Protein 1FM2 (pdb70)

Nearest PDB structures (foldseek):
  2ae4-assembly1_A  TM=1.006E+00  e=2.245E-23  Pseudomonas sp. GK16
  1jw0-assembly1_A  TM=1.006E+00  e=2.480E-23  Brevundimonas diminuta
  3jtr-assembly1_A  TM=1.006E+00  e=8.210E-23  Pseudomonas sp. GK16
  1keh-assembly1_A  TM=1.005E+00  e=4.403E-20  Brevundimonas diminuta
  4e55-assembly1_A  TM=1.007E+00  e=6.508E-19  Pseudomonas sp. 130

Radius of gyration: 25.86 Å; Cα contacts (8 Å, |Δi|>4): 1495; chains: 2; bounding box: 69×60×64 Å

Structure (mmCIF, N/CA/C/O backbone):
data_1FM2
#
_entry.id   1FM2
#
_cell.length_a   73.6
_cell.length_b   73.6
_cell.length_c   380.9
_cell.angle_alpha   90
_cell.angle_beta   90
_cell.angle_gamma   90
#
_symmetry.space_group_name_H-M   'P 41 21 2'
#
loop_
_entity.id
_entity.type
_entity.pdbx_description
1 polymer 'GLUTARYL 7-AMINOCEPHALOSPORANIC ACID ACYLASE'
2 polymer 'GLUTARYL 7-AMINOCEPHALOSPORANIC ACID ACYLASE'
3 water water
#
loop_
_atom_site.group_PDB
_atom_site.id
_atom_site.type_symbol
_atom_site.label_atom_id
_atom_site.label_alt_id
_atom_site.label_comp_id
_atom_site.label_asym_id
_atom_site.label_entity_id
_atom_site.label_seq_id
_atom_site.pdbx_PDB_ins_code
_atom_site.Cartn_x
_atom_site.Cartn_y
_atom_site.Cartn_z
_atom_site.occupancy
_atom_site.B_iso_or_equiv
_atom_site.auth_seq_id
_atom_site.auth_comp_id
_atom_site.auth_asym_id
_atom_site.auth_atom_id
_atom_site.pdbx_PDB_model_num
ATOM 1 N N . GLN A 1 7 ? 34.030 16.663 10.148 1.00 55.64 7 GLN A N 1
ATOM 2 C CA . GLN A 1 7 ? 33.988 18.123 10.449 1.00 56.18 7 GLN A CA 1
ATOM 3 C C . GLN A 1 7 ? 34.244 18.388 11.929 1.00 54.50 7 GLN A C 1
ATOM 4 O O . GLN A 1 7 ? 35.369 18.693 12.326 1.00 54.32 7 GLN A O 1
ATOM 10 N N . ALA A 1 8 ? 33.194 18.287 12.740 1.00 52.40 8 ALA A N 1
ATOM 11 C CA . ALA A 1 8 ? 33.320 18.497 14.177 1.00 49.75 8 ALA A CA 1
ATOM 12 C C . ALA A 1 8 ? 33.729 17.169 14.807 1.00 48.29 8 ALA A C 1
ATOM 13 O O . ALA A 1 8 ? 33.344 16.103 14.325 1.00 46.63 8 ALA A O 1
ATOM 15 N N . PRO A 1 9 ? 34.521 17.213 15.891 1.00 46.95 9 PRO A N 1
ATOM 16 C CA . PRO A 1 9 ? 34.955 15.977 16.552 1.00 45.95 9 PRO A CA 1
ATOM 17 C C . PRO A 1 9 ? 33.745 15.154 16.980 1.00 44.92 9 PRO A C 1
ATOM 18 O O . PRO A 1 9 ? 32.612 15.638 16.941 1.00 43.16 9 PRO A O 1
ATOM 22 N N . ILE A 1 10 ? 33.976 13.908 17.379 1.00 43.52 10 ILE A N 1
ATOM 23 C CA . ILE A 1 10 ? 32.876 13.071 17.832 1.00 43.35 10 ILE A CA 1
ATOM 24 C C . ILE A 1 10 ? 32.383 13.670 19.146 1.00 43.20 10 ILE A C 1
ATOM 25 O O . ILE A 1 10 ? 33.155 14.299 19.870 1.00 42.54 10 ILE A O 1
ATOM 30 N N . ALA A 1 11 ? 31.100 13.493 19.446 1.00 43.42 11 ALA A N 1
ATOM 31 C CA . ALA A 1 11 ? 30.537 14.030 20.680 1.00 43.01 11 ALA A CA 1
ATOM 32 C C . ALA A 1 11 ? 31.320 13.513 21.884 1.00 42.65 11 ALA A C 1
ATOM 33 O O . ALA A 1 11 ? 31.622 12.322 21.978 1.00 42.38 11 ALA A O 1
ATOM 35 N N . ALA A 1 12 ? 31.652 14.417 22.799 1.00 41.60 12 ALA A N 1
ATOM 36 C CA . ALA A 1 12 ? 32.399 14.051 23.996 1.00 41.06 12 ALA A CA 1
ATOM 37 C C . ALA A 1 12 ? 31.521 13.266 24.965 1.00 40.40 12 ALA A C 1
ATOM 38 O O . ALA A 1 12 ? 30.291 13.353 24.922 1.00 39.83 12 ALA A O 1
ATOM 40 N N . TYR A 1 13 ? 32.157 12.490 25.834 1.00 38.33 13 TYR A N 1
ATOM 41 C CA . TYR A 1 13 ? 31.420 11.709 26.814 1.00 38.37 13 TYR A CA 1
ATOM 42 C C . TYR A 1 13 ? 31.213 12.552 28.064 1.00 37.83 13 TYR A C 1
ATOM 43 O O . TYR A 1 13 ? 32.117 13.267 28.500 1.00 37.74 13 TYR A O 1
ATOM 52 N N . LYS A 1 14 ? 30.020 12.470 28.637 1.00 36.48 14 LYS A N 1
ATOM 53 C CA . LYS A 1 14 ? 29.709 13.229 29.842 1.00 37.57 14 LYS A CA 1
ATOM 54 C C . LYS A 1 14 ? 29.567 12.266 31.012 1.00 36.66 14 LYS A C 1
ATOM 55 O O . LYS A 1 14 ? 28.493 11.717 31.242 1.00 37.31 14 LYS A O 1
ATOM 61 N N . PRO A 1 15 ? 30.656 12.039 31.761 1.00 34.96 15 PRO A N 1
ATOM 62 C CA . PRO A 1 15 ? 30.599 11.125 32.906 1.00 36.27 15 PRO A CA 1
ATOM 63 C C . PRO A 1 15 ? 29.597 11.559 33.975 1.00 36.75 15 PRO A C 1
ATOM 64 O O . PRO A 1 15 ? 29.601 12.710 34.416 1.00 34.08 15 PRO A O 1
ATOM 68 N N . ARG A 1 16 ? 28.738 10.630 34.380 1.00 35.27 16 ARG A N 1
ATOM 69 C CA . ARG A 1 16 ? 27.734 10.916 35.395 1.00 37.78 16 ARG A CA 1
ATOM 70 C C . ARG A 1 16 ? 28.111 10.358 36.765 1.00 36.97 16 ARG A C 1
ATOM 71 O O . ARG A 1 16 ? 27.347 10.470 37.722 1.00 36.34 16 ARG A O 1
ATOM 79 N N . SER A 1 17 ? 29.293 9.758 36.859 1.00 34.87 17 SER A N 1
ATOM 80 C CA . SER A 1 17 ? 29.762 9.216 38.128 1.00 34.20 17 SER A CA 1
ATOM 81 C C . SER A 1 17 ? 31.271 9.034 38.080 1.00 31.84 17 SER A C 1
ATOM 82 O O . SER A 1 17 ? 31.853 8.908 37.006 1.00 32.54 17 SER A O 1
ATOM 85 N N . ASN A 1 18 ? 31.900 9.028 39.248 1.00 30.23 18 ASN A N 1
ATOM 86 C CA . ASN A 1 18 ? 33.341 8.858 39.330 1.00 29.32 18 ASN A CA 1
ATOM 87 C C . ASN A 1 18 ? 33.676 7.377 39.391 1.00 29.03 18 ASN A C 1
ATOM 88 O O . ASN A 1 18 ? 33.226 6.663 40.289 1.00 25.45 18 ASN A O 1
ATOM 93 N N . GLU A 1 19 ? 34.474 6.922 38.433 1.00 26.25 19 GLU A N 1
ATOM 94 C CA . GLU A 1 19 ? 34.842 5.518 38.372 1.00 26.70 19 GLU A CA 1
ATOM 95 C C . GLU A 1 19 ? 36.049 5.295 37.472 1.00 24.50 19 GLU A C 1
ATOM 96 O O . GLU A 1 19 ? 36.258 6.029 36.502 1.00 22.04 19 GLU A O 1
ATOM 102 N N . ILE A 1 20 ? 36.848 4.288 37.806 1.00 22.38 20 ILE A N 1
ATOM 103 C CA . ILE A 1 20 ? 37.996 3.934 36.984 1.00 21.64 20 ILE A CA 1
ATOM 104 C C . ILE A 1 20 ? 37.656 2.599 36.337 1.00 23.16 20 ILE A C 1
ATOM 105 O O . ILE A 1 20 ? 37.258 1.656 37.024 1.00 23.33 20 ILE A O 1
ATOM 110 N N . LEU A 1 21 ? 37.781 2.527 35.018 1.00 22.11 21 LEU A N 1
ATOM 111 C CA . LEU A 1 21 ? 37.522 1.280 34.309 1.00 23.97 21 LEU A CA 1
ATOM 112 C C . LEU A 1 21 ? 38.887 0.798 33.819 1.00 23.98 21 LEU A C 1
ATOM 113 O O . LEU A 1 21 ? 39.492 1.420 32.945 1.00 24.06 21 LEU A O 1
ATOM 118 N N . TRP A 1 22 ? 39.377 -0.289 34.409 1.00 20.91 22 TRP A N 1
ATOM 119 C CA . TRP A 1 22 ? 40.678 -0.846 34.050 1.00 21.73 22 TRP A CA 1
ATOM 120 C C . TRP A 1 22 ? 40.564 -1.896 32.954 1.00 22.57 22 TRP A C 1
ATOM 121 O O . TRP A 1 22 ? 39.705 -2.777 33.023 1.00 21.32 22 TRP A O 1
ATOM 132 N N . ASP A 1 23 ? 41.442 -1.823 31.958 1.00 23.44 23 ASP A N 1
ATOM 133 C CA . ASP A 1 23 ? 41.410 -2.800 30.878 1.00 24.22 23 ASP A CA 1
ATOM 134 C C . ASP A 1 23 ? 42.307 -3.988 31.224 1.00 25.42 23 ASP A C 1
ATOM 135 O O . ASP A 1 23 ? 42.934 -4.013 32.286 1.00 23.29 23 ASP A O 1
ATOM 140 N N . GLY A 1 24 ? 42.373 -4.958 30.316 1.00 26.43 24 GLY A N 1
ATOM 141 C CA . GLY A 1 24 ? 43.170 -6.153 30.538 1.00 26.81 24 GLY A CA 1
ATOM 142 C C . GLY A 1 24 ? 44.669 -5.973 30.683 1.00 27.07 24 GLY A C 1
ATOM 143 O O . GLY A 1 24 ? 45.370 -6.913 31.062 1.00 26.17 24 GLY A O 1
ATOM 144 N N . TYR A 1 25 ? 45.177 -4.785 30.381 1.00 24.47 25 TYR A N 1
ATOM 145 C CA . TYR A 1 25 ? 46.607 -4.549 30.511 1.00 23.47 25 TYR A CA 1
ATOM 146 C C . TYR A 1 25 ? 46.952 -3.649 31.694 1.00 22.66 25 TYR A C 1
ATOM 147 O O . TYR A 1 25 ? 48.102 -3.235 31.859 1.00 22.22 25 TYR A O 1
ATOM 156 N N . GLY A 1 26 ? 45.957 -3.357 32.524 1.00 21.73 26 GLY A N 1
ATOM 157 C CA . GLY A 1 26 ? 46.207 -2.516 33.681 1.00 20.76 26 GLY A CA 1
ATOM 158 C C . GLY A 1 26 ? 46.177 -1.033 33.374 1.00 19.30 26 GLY A C 1
ATOM 159 O O . GLY A 1 26 ? 46.718 -0.224 34.129 1.00 19.12 26 GLY A O 1
ATOM 160 N N . VAL A 1 27 ? 45.549 -0.671 32.261 1.00 20.12 27 VAL A N 1
ATOM 161 C CA . VAL A 1 27 ? 45.434 0.731 31.875 1.00 17.84 27 VAL A CA 1
ATOM 162 C C . VAL A 1 27 ? 44.156 1.292 32.494 1.00 18.55 27 VAL A C 1
ATOM 163 O O . VAL A 1 27 ? 43.059 0.784 32.250 1.00 16.10 27 VAL A O 1
ATOM 167 N N . PRO A 1 28 ? 44.285 2.342 33.316 1.00 16.48 28 PRO A N 1
ATOM 168 C CA . PRO A 1 28 ? 43.112 2.942 33.950 1.00 19.79 28 PRO A CA 1
ATOM 169 C C . PRO A 1 28 ? 42.431 3.994 33.079 1.00 20.54 28 PRO A C 1
ATOM 170 O O . PRO A 1 28 ? 43.082 4.873 32.510 1.00 20.68 28 PRO A O 1
ATOM 174 N N . HIS A 1 29 ? 41.117 3.878 32.967 1.00 20.53 29 HIS A N 1
ATOM 175 C CA . HIS A 1 29 ? 40.317 4.831 32.226 1.00 21.99 29 HIS A CA 1
ATOM 176 C C . HIS A 1 29 ? 39.538 5.526 33.338 1.00 23.10 29 HIS A C 1
ATOM 177 O O . HIS A 1 29 ? 38.526 5.030 33.827 1.00 22.37 29 HIS A O 1
ATOM 184 N N . ILE A 1 30 ? 40.062 6.673 33.747 1.00 21.77 30 ILE A N 1
ATOM 185 C CA . ILE A 1 30 ? 39.505 7.461 34.831 1.00 21.98 30 ILE A CA 1
ATOM 186 C C . ILE A 1 30 ? 38.429 8.442 34.381 1.00 23.01 30 ILE A C 1
ATOM 187 O O . ILE A 1 30 ? 38.689 9.345 33.582 1.00 21.54 30 ILE A O 1
ATOM 192 N N . TYR A 1 31 ? 37.218 8.253 34.895 1.00 21.51 31 TYR A N 1
ATOM 193 C CA . TYR A 1 31 ? 36.099 9.133 34.573 1.00 21.85 31 TYR A CA 1
ATOM 194 C C . TYR A 1 31 ? 35.697 9.921 35.815 1.00 22.66 31 TYR A C 1
ATOM 195 O O . TYR A 1 31 ? 35.398 9.338 36.859 1.00 23.73 31 TYR A O 1
ATOM 204 N N . GLY A 1 32 ? 35.696 11.246 35.696 1.00 23.73 32 GLY A N 1
ATOM 205 C CA . GLY A 1 32 ? 35.324 12.100 36.814 1.00 23.87 32 GLY A CA 1
ATOM 206 C C . GLY A 1 32 ? 34.263 13.110 36.418 1.00 24.05 32 GLY A C 1
ATOM 207 O O . GLY A 1 32 ? 34.227 13.550 35.270 1.00 25.73 32 GLY A O 1
ATOM 208 N N . VAL A 1 33 ? 33.396 13.480 37.358 1.00 23.28 33 VAL A N 1
ATOM 209 C CA . VAL A 1 33 ? 32.339 14.442 37.068 1.00 25.11 33 VAL A CA 1
ATOM 210 C C . VAL A 1 33 ? 32.881 15.863 36.978 1.00 24.72 33 VAL A C 1
ATOM 211 O O . VAL A 1 33 ? 32.186 16.770 36.532 1.00 26.33 33 VAL A O 1
ATOM 215 N N . ASP A 1 34 ? 34.123 16.048 37.411 1.00 25.90 34 ASP A N 1
ATOM 216 C CA . ASP A 1 34 ? 34.786 17.348 37.345 1.00 26.61 34 ASP A CA 1
ATOM 217 C C . ASP A 1 34 ? 36.298 17.138 37.361 1.00 26.78 34 ASP A C 1
ATOM 218 O O . ASP A 1 34 ? 36.768 16.007 37.517 1.00 25.93 34 ASP A O 1
ATOM 223 N N . ALA A 1 35 ? 37.058 18.217 37.197 1.00 23.89 35 ALA A N 1
ATOM 224 C CA . ALA A 1 35 ? 38.516 18.123 37.163 1.00 24.10 35 ALA A CA 1
ATOM 225 C C . ALA A 1 35 ? 39.138 17.496 38.412 1.00 24.78 35 ALA A C 1
ATOM 226 O O . ALA A 1 35 ? 39.915 16.542 38.309 1.00 23.77 35 ALA A O 1
ATOM 228 N N . PRO A 1 36 ? 38.811 18.020 39.609 1.00 24.27 36 PRO A N 1
ATOM 229 C CA . PRO A 1 36 ? 39.386 17.452 40.834 1.00 23.35 36 PRO A CA 1
ATOM 230 C C . PRO A 1 36 ? 39.172 15.946 40.961 1.00 22.13 36 PRO A C 1
ATOM 231 O O . PRO A 1 36 ? 40.089 15.219 41.336 1.00 20.95 36 PRO A O 1
ATOM 235 N N . SER A 1 37 ? 37.964 15.486 40.645 1.00 22.51 37 SER A N 1
ATOM 236 C CA . SER A 1 37 ? 37.640 14.065 40.735 1.00 23.84 37 SER A CA 1
ATOM 237 C C . SER A 1 37 ? 38.541 13.233 39.831 1.00 23.67 37 SER A C 1
ATOM 238 O O . SER A 1 37 ? 39.029 12.182 40.238 1.00 24.70 37 SER A O 1
ATOM 241 N N . ALA A 1 38 ? 38.765 13.706 38.609 1.00 23.06 38 ALA A N 1
ATOM 242 C CA . ALA A 1 38 ? 39.618 12.987 37.668 1.00 22.21 38 ALA A CA 1
ATOM 243 C C . ALA A 1 38 ? 41.055 12.901 38.181 1.00 22.24 38 ALA A C 1
ATOM 244 O O . ALA A 1 38 ? 41.689 11.845 38.102 1.00 20.13 38 ALA A O 1
ATOM 246 N N . PHE A 1 39 ? 41.575 14.007 38.709 1.00 21.48 39 PHE A N 1
ATOM 247 C CA . PHE A 1 39 ? 42.937 14.004 39.229 1.00 21.24 39 PHE A CA 1
ATOM 248 C C . PHE A 1 39 ? 43.030 13.070 40.430 1.00 21.61 39 PHE A C 1
ATOM 249 O O . PHE A 1 39 ? 44.049 12.415 40.639 1.00 20.92 39 PHE A O 1
ATOM 257 N N . TYR A 1 40 ? 41.961 13.017 41.217 1.00 20.86 40 TYR A N 1
ATOM 258 C CA . TYR A 1 40 ? 41.910 12.139 42.385 1.00 20.83 40 TYR A CA 1
ATOM 259 C C . TYR A 1 40 ? 42.000 10.691 41.903 1.00 19.10 40 TYR A C 1
ATOM 260 O O . TYR A 1 40 ? 42.769 9.890 42.438 1.00 20.05 40 TYR A O 1
ATOM 269 N N . GLY A 1 41 ? 41.201 10.362 40.894 1.00 20.23 41 GLY A N 1
ATOM 270 C CA . GLY A 1 41 ? 41.211 9.014 40.350 1.00 21.31 41 GLY A CA 1
ATOM 271 C C . GLY A 1 41 ? 42.560 8.668 39.747 1.00 20.67 41 GLY A C 1
ATOM 272 O O . GLY A 1 41 ? 42.997 7.514 39.794 1.00 22.78 41 GLY A O 1
ATOM 273 N N . TYR A 1 42 ? 43.221 9.672 39.180 1.00 19.96 42 TYR A N 1
ATOM 274 C CA . TYR A 1 42 ? 44.535 9.498 38.560 1.00 20.43 42 TYR A CA 1
ATOM 275 C C . TYR A 1 42 ? 45.566 9.201 39.644 1.00 21.00 42 TYR A C 1
ATOM 276 O O . TYR A 1 42 ? 46.468 8.376 39.458 1.00 19.94 42 TYR A O 1
ATOM 285 N N . GLY A 1 43 ? 45.437 9.889 40.774 1.00 19.50 43 GLY A N 1
ATOM 286 C CA . GLY A 1 43 ? 46.352 9.664 41.877 1.00 19.69 43 GLY A CA 1
ATOM 287 C C . GLY A 1 43 ? 46.139 8.267 42.441 1.00 18.62 43 GLY A C 1
ATOM 288 O O . GLY A 1 43 ? 47.094 7.569 42.782 1.00 17.56 43 GLY A O 1
ATOM 289 N N . TRP A 1 44 ? 44.878 7.860 42.535 1.00 18.43 44 TRP A N 1
ATOM 290 C CA . TRP A 1 44 ? 44.535 6.533 43.043 1.00 20.04 44 TRP A CA 1
ATOM 291 C C . TRP A 1 44 ? 45.142 5.474 42.122 1.00 20.37 44 TRP A C 1
ATOM 292 O O . TRP A 1 44 ? 45.818 4.550 42.582 1.00 20.94 44 TRP A O 1
ATOM 303 N N . ALA A 1 45 ? 44.908 5.630 40.821 1.00 17.69 45 ALA A N 1
ATOM 304 C CA . ALA A 1 45 ? 45.427 4.698 39.821 1.00 19.26 45 ALA A CA 1
ATOM 305 C C . ALA A 1 45 ? 46.949 4.590 39.867 1.00 18.79 45 ALA A C 1
ATOM 306 O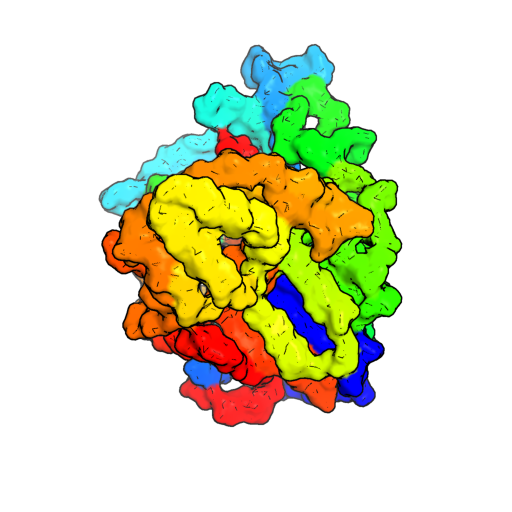 O . ALA A 1 45 ? 47.495 3.487 39.842 1.00 17.64 45 ALA A O 1
ATOM 308 N N . GLN A 1 46 ? 47.643 5.727 39.927 1.00 17.55 46 GLN A N 1
ATOM 309 C CA . GLN A 1 46 ? 49.105 5.698 39.981 1.00 18.47 46 GLN A CA 1
ATOM 310 C C . GLN A 1 46 ? 49.623 5.028 41.255 1.00 20.01 46 GLN A C 1
ATOM 311 O O . GLN A 1 46 ? 50.660 4.351 41.233 1.00 17.42 46 GLN A O 1
ATOM 317 N N . ALA A 1 47 ? 48.913 5.219 42.365 1.00 17.69 47 ALA A N 1
ATOM 318 C CA . ALA A 1 47 ? 49.320 4.605 43.627 1.00 17.85 47 ALA A CA 1
ATOM 319 C C . ALA A 1 47 ? 49.152 3.089 43.496 1.00 16.70 47 ALA A C 1
ATOM 320 O O . ALA A 1 47 ? 49.991 2.308 43.948 1.00 19.15 47 ALA A O 1
ATOM 322 N N . ARG A 1 48 ? 48.058 2.686 42.869 1.00 18.54 48 ARG A N 1
ATOM 323 C CA . ARG A 1 48 ? 47.771 1.273 42.646 1.00 21.47 48 ARG A CA 1
ATOM 324 C C . ARG A 1 48 ? 48.878 0.631 41.804 1.00 21.21 48 ARG A C 1
ATOM 325 O O . ARG A 1 48 ? 49.461 -0.386 42.182 1.00 18.73 48 ARG A O 1
ATOM 333 N N . SER A 1 49 ? 49.183 1.254 40.671 1.00 19.70 49 SER A N 1
ATOM 334 C CA . SER A 1 49 ? 50.184 0.730 39.743 1.00 20.89 49 SER A CA 1
ATOM 335 C C . SER A 1 49 ? 51.656 0.959 40.069 1.00 19.53 49 SER A C 1
ATOM 336 O O . SER A 1 49 ? 52.500 0.143 39.702 1.00 22.49 49 SER A O 1
ATOM 339 N N . HIS A 1 50 ? 51.971 2.060 40.745 1.00 20.36 50 HIS A N 1
ATOM 340 C CA . HIS A 1 50 ? 53.360 2.392 41.051 1.00 17.49 50 HIS A CA 1
ATOM 341 C C . HIS A 1 50 ? 53.565 3.045 42.411 1.00 20.21 50 HIS A C 1
ATOM 342 O O . HIS A 1 50 ? 54.539 3.774 42.606 1.00 19.59 50 HIS A O 1
ATOM 349 N N . GLY A 1 51 ? 52.667 2.774 43.349 1.00 17.71 51 GLY A N 1
ATOM 350 C CA . GLY A 1 51 ? 52.763 3.378 44.666 1.00 19.87 51 GLY A CA 1
ATOM 351 C C . GLY A 1 51 ? 54.096 3.392 45.390 1.00 19.61 51 GLY A C 1
ATOM 352 O O . GLY A 1 51 ? 54.512 4.433 45.901 1.00 20.45 51 GLY A O 1
ATOM 353 N N . ASP A 1 52 ? 54.775 2.251 45.455 1.00 20.23 52 ASP A N 1
ATOM 354 C CA . ASP A 1 52 ? 56.043 2.187 46.176 1.00 21.26 52 ASP A CA 1
ATOM 355 C C . ASP A 1 52 ? 57.111 3.163 45.684 1.00 22.57 52 ASP A C 1
ATOM 356 O O . ASP A 1 52 ? 57.708 3.888 46.484 1.00 21.31 52 ASP A O 1
ATOM 361 N N . ASN A 1 53 ? 57.359 3.185 44.380 1.00 19.19 53 ASN A N 1
ATOM 362 C CA . ASN A 1 53 ? 58.377 4.084 43.845 1.00 21.95 53 ASN A CA 1
ATOM 363 C C . ASN A 1 53 ? 57.968 5.555 43.863 1.00 19.73 53 ASN A C 1
ATOM 364 O O . ASN A 1 53 ? 58.817 6.435 43.995 1.00 19.66 53 ASN A O 1
ATOM 369 N N . ILE A 1 54 ? 56.675 5.823 43.727 1.00 19.44 54 ILE A N 1
ATOM 370 C CA . ILE A 1 54 ? 56.201 7.200 43.752 1.00 20.39 54 ILE A CA 1
ATOM 371 C C . ILE A 1 54 ? 56.395 7.777 45.153 1.00 21.09 54 ILE A C 1
ATOM 372 O O . ILE A 1 54 ? 56.919 8.881 45.305 1.00 19.62 54 ILE A O 1
ATOM 377 N N . LEU A 1 55 ? 55.989 7.026 46.178 1.00 19.64 55 LEU A N 1
ATOM 378 C CA . LEU A 1 55 ? 56.142 7.501 47.550 1.00 19.94 55 LEU A CA 1
ATOM 379 C C . LEU A 1 55 ? 57.617 7.693 47.865 1.00 19.72 55 LEU A C 1
ATOM 380 O O . LEU A 1 55 ? 58.000 8.640 48.551 1.00 18.11 55 LEU A O 1
ATOM 385 N N . ARG A 1 56 ? 58.452 6.795 47.356 1.00 18.17 56 ARG A N 1
ATOM 386 C CA . ARG A 1 56 ? 59.883 6.908 47.584 1.00 16.80 56 ARG A CA 1
ATOM 387 C C . ARG A 1 56 ? 60.418 8.190 46.937 1.00 17.64 56 ARG A C 1
ATOM 388 O O . ARG A 1 56 ? 61.182 8.936 47.547 1.00 18.30 56 ARG A O 1
ATOM 396 N N . LEU A 1 57 ? 60.010 8.443 45.698 1.00 19.37 57 LEU A N 1
ATOM 397 C CA . LEU A 1 57 ? 60.458 9.636 44.988 1.00 19.44 57 LEU A CA 1
ATOM 398 C C . LEU A 1 57 ? 59.974 10.908 45.679 1.00 19.35 57 LEU A C 1
ATOM 399 O O . LEU A 1 57 ? 60.724 11.874 45.804 1.00 18.40 57 LEU A O 1
ATOM 404 N N . TYR A 1 58 ? 58.720 10.906 46.125 1.00 19.23 58 TYR A N 1
ATOM 405 C CA . TYR A 1 58 ? 58.160 12.064 46.813 1.00 19.36 58 TYR A CA 1
ATOM 406 C C . TYR A 1 58 ? 58.942 12.276 48.099 1.00 19.86 58 TYR A C 1
ATOM 407 O O . TYR A 1 58 ? 59.190 13.410 48.507 1.00 18.81 58 TYR A O 1
ATOM 416 N N . GLY A 1 59 ? 59.327 11.176 48.738 1.00 18.80 59 GLY A N 1
ATOM 417 C CA . GLY A 1 59 ? 60.099 11.274 49.963 1.00 17.61 59 GLY A CA 1
ATOM 418 C C . GLY A 1 59 ? 61.424 11.978 49.707 1.00 19.39 59 GLY A C 1
ATOM 419 O O . GLY A 1 59 ? 61.863 12.811 50.507 1.00 18.48 59 GLY A O 1
ATOM 420 N N . GLU A 1 60 ? 62.068 11.652 48.588 1.00 17.61 60 GLU A N 1
ATOM 421 C CA . GLU A 1 60 ? 63.344 12.275 48.261 1.00 17.57 60 GLU A CA 1
ATOM 422 C C . GLU A 1 60 ? 63.179 13.754 47.947 1.00 17.26 60 GLU A C 1
ATOM 423 O O . GLU A 1 60 ? 63.994 14.575 48.365 1.00 18.00 60 GLU A O 1
ATOM 429 N N . ALA A 1 61 ? 62.126 14.082 47.202 1.00 17.88 61 ALA A N 1
ATOM 430 C CA . ALA A 1 61 ? 61.853 15.460 46.810 1.00 20.08 61 ALA A CA 1
ATOM 431 C C . ALA A 1 61 ? 61.601 16.357 48.027 1.00 22.33 61 ALA A C 1
ATOM 432 O O . ALA A 1 61 ? 61.730 17.581 47.946 1.00 20.98 61 ALA A O 1
ATOM 434 N N . ARG A 1 62 ? 61.239 15.740 49.148 1.00 22.12 62 ARG A N 1
ATOM 435 C CA . ARG A 1 62 ? 61.003 16.472 50.393 1.00 23.39 62 ARG A CA 1
ATOM 436 C C . ARG A 1 62 ? 62.345 16.779 51.016 1.00 22.69 62 ARG A C 1
ATOM 437 O O . ARG A 1 62 ? 62.443 17.578 51.949 1.00 23.59 62 ARG A O 1
ATOM 445 N N . GLY A 1 63 ? 63.377 16.116 50.510 1.00 18.86 63 GLY A N 1
ATOM 446 C CA . GLY A 1 63 ? 64.704 16.301 51.055 1.00 19.58 63 GLY A CA 1
ATOM 447 C C . GLY A 1 63 ? 64.881 15.400 52.264 1.00 18.84 63 GLY A C 1
ATOM 448 O O . GLY A 1 63 ? 65.758 15.622 53.096 1.00 21.60 63 GLY A O 1
ATOM 449 N N . LYS A 1 64 ? 64.050 14.370 52.364 1.00 20.62 64 LYS A N 1
ATOM 450 C CA . LYS A 1 64 ? 64.136 13.454 53.494 1.00 21.58 64 LYS A CA 1
ATOM 451 C C . LYS A 1 64 ? 64.592 12.041 53.144 1.00 22.07 64 LYS A C 1
ATOM 452 O O . LYS A 1 64 ? 64.345 11.098 53.898 1.00 21.91 64 LYS A O 1
ATOM 458 N N . GLY A 1 65 ? 65.280 11.903 52.013 1.00 20.33 65 GLY A N 1
ATOM 459 C CA . GLY A 1 65 ? 65.765 10.597 51.602 1.00 21.39 65 GLY A CA 1
ATOM 460 C C . GLY A 1 65 ? 66.724 10.025 52.629 1.00 23.60 65 GLY A C 1
ATOM 461 O O . GLY A 1 65 ? 66.592 8.869 53.049 1.00 22.01 65 GLY A O 1
ATOM 462 N N . ALA A 1 66 ? 67.693 10.837 53.042 1.00 22.31 66 ALA A N 1
ATOM 463 C CA . ALA A 1 66 ? 68.672 10.405 54.032 1.00 23.59 66 ALA A CA 1
ATOM 464 C C . ALA A 1 66 ? 67.987 10.062 55.351 1.00 25.29 66 ALA A C 1
ATOM 465 O O . ALA A 1 66 ? 68.339 9.081 56.011 1.00 27.32 66 ALA A O 1
ATOM 467 N N . GLU A 1 67 ? 67.002 10.868 55.727 1.00 24.63 67 GLU A N 1
ATOM 468 C CA . GLU A 1 67 ? 66.287 10.650 56.976 1.00 26.75 67 GLU A CA 1
ATOM 469 C C . GLU A 1 67 ? 65.482 9.357 56.954 1.00 26.29 67 GLU A C 1
ATOM 470 O O . GLU A 1 67 ? 65.537 8.565 57.897 1.00 26.41 67 GLU A O 1
ATOM 476 N N . TYR A 1 68 ? 64.743 9.150 55.871 1.00 25.51 68 TYR A N 1
ATOM 477 C CA . TYR A 1 68 ? 63.899 7.968 55.722 1.00 25.58 68 TYR A CA 1
ATOM 478 C C . TYR A 1 68 ? 64.636 6.673 55.409 1.00 26.80 68 TYR A C 1
ATOM 479 O O . TYR A 1 68 ? 64.309 5.624 55.965 1.00 27.20 68 TYR A O 1
ATOM 488 N N . TRP A 1 69 ? 65.630 6.742 54.527 1.00 24.76 69 TRP A N 1
ATOM 489 C CA . TRP A 1 69 ? 66.319 5.535 54.096 1.00 27.05 69 TRP A CA 1
ATOM 490 C C . TRP A 1 69 ? 67.832 5.391 54.254 1.00 28.74 69 TRP A C 1
ATOM 491 O O . TRP A 1 69 ? 68.390 4.366 53.865 1.00 30.72 69 TRP A O 1
ATOM 502 N N . GLY A 1 70 ? 68.503 6.398 54.802 1.00 29.53 70 GLY A N 1
ATOM 503 C CA . GLY A 1 70 ? 69.938 6.270 55.010 1.00 30.61 70 GLY A CA 1
ATOM 504 C C . GLY A 1 70 ? 70.925 6.813 53.986 1.00 30.69 70 GLY A C 1
ATOM 505 O O . GLY A 1 70 ? 70.543 7.509 53.045 1.00 31.54 70 GLY A O 1
ATOM 506 N N . PRO A 1 71 ? 72.222 6.488 54.158 1.00 30.99 71 PRO A N 1
ATOM 507 C CA . PRO A 1 71 ? 73.381 6.872 53.341 1.00 31.16 71 PRO A CA 1
ATOM 508 C C . PRO A 1 71 ? 73.231 6.765 51.828 1.00 31.16 71 PRO A C 1
ATOM 509 O O . PRO A 1 71 ? 73.722 7.623 51.095 1.00 30.45 71 PRO A O 1
ATOM 513 N N . ASP A 1 72 ? 72.571 5.710 51.362 1.00 31.10 72 ASP A N 1
ATOM 514 C CA . ASP A 1 72 ? 72.368 5.517 49.931 1.00 31.07 72 ASP A CA 1
ATOM 515 C C . ASP A 1 72 ? 71.549 6.644 49.306 1.00 31.18 72 ASP A C 1
ATOM 516 O O . ASP A 1 72 ? 71.535 6.805 48.086 1.00 31.91 72 ASP A O 1
ATOM 521 N N . TYR A 1 73 ? 70.863 7.420 50.139 1.00 28.57 73 TYR A N 1
ATOM 522 C CA . TYR A 1 73 ? 70.046 8.515 49.634 1.00 27.77 73 TYR A CA 1
ATOM 523 C C . TYR A 1 73 ? 70.538 9.876 50.116 1.00 26.70 73 TYR A C 1
ATOM 524 O O . TYR A 1 73 ? 69.906 10.898 49.857 1.00 27.35 73 TYR A O 1
ATOM 533 N N . GLU A 1 74 ? 71.678 9.883 50.798 1.00 27.20 74 GLU A N 1
ATOM 534 C CA . GLU A 1 74 ? 72.244 11.105 51.353 1.00 29.04 74 GLU A CA 1
ATOM 535 C C . GLU A 1 74 ? 72.765 12.112 50.322 1.00 28.69 74 GLU A C 1
ATOM 536 O O . GLU A 1 74 ? 72.584 13.318 50.486 1.00 25.70 74 GLU A O 1
ATOM 542 N N . GLN A 1 75 ? 73.406 11.631 49.264 1.00 28.91 75 GLN A N 1
ATOM 543 C CA . GLN A 1 75 ? 73.933 12.531 48.241 1.00 30.06 75 GLN A CA 1
ATOM 544 C C . GLN A 1 75 ? 72.832 13.348 47.577 1.00 27.87 75 GLN A C 1
ATOM 545 O O . GLN A 1 75 ? 72.989 14.547 47.353 1.00 27.15 75 GLN A O 1
ATOM 551 N N . THR A 1 76 ? 71.718 12.700 47.261 1.00 25.72 76 THR A N 1
ATOM 552 C CA . THR A 1 76 ? 70.604 13.394 46.637 1.00 24.87 76 THR A CA 1
ATOM 553 C C . THR A 1 76 ? 69.990 14.380 47.629 1.00 24.65 76 THR A C 1
ATOM 554 O O . THR A 1 76 ? 69.575 15.474 47.249 1.00 25.08 76 THR A O 1
ATOM 558 N N . THR A 1 77 ? 69.948 14.001 48.902 1.00 23.63 77 THR A N 1
ATOM 559 C CA . THR A 1 77 ? 69.404 14.887 49.926 1.00 24.75 77 THR A CA 1
ATOM 560 C C . THR A 1 77 ? 70.236 16.170 49.981 1.00 24.67 77 THR A C 1
ATOM 561 O O . THR A 1 77 ? 69.690 17.273 50.002 1.00 24.03 77 THR A O 1
ATOM 565 N N . VAL A 1 78 ? 71.557 16.021 49.988 1.00 23.23 78 VAL A N 1
ATOM 566 C CA . VAL A 1 78 ? 72.453 17.172 50.036 1.00 25.13 78 VAL A CA 1
ATOM 567 C C . VAL A 1 78 ? 72.301 18.039 48.785 1.00 25.61 78 VAL A C 1
ATOM 568 O O . VAL A 1 78 ? 72.338 19.272 48.854 1.00 26.00 78 VAL A O 1
ATOM 572 N N . TRP A 1 79 ? 72.127 17.386 47.642 1.00 23.82 79 TRP A N 1
ATOM 573 C CA . TRP A 1 79 ? 71.961 18.076 46.368 1.00 22.91 79 TRP A CA 1
ATOM 574 C C . TRP A 1 79 ? 70.658 18.876 46.311 1.00 23.38 79 TRP A C 1
ATOM 575 O O . TRP A 1 79 ? 70.644 20.027 45.861 1.00 22.40 79 TRP A O 1
ATOM 586 N N . LEU A 1 80 ? 69.569 18.276 46.777 1.00 19.75 80 LEU A N 1
ATOM 587 C CA . LEU A 1 80 ? 68.274 18.947 46.748 1.00 21.05 80 LEU A CA 1
ATOM 588 C C . LEU A 1 80 ? 68.130 20.042 47.810 1.00 21.94 80 LEU A C 1
ATOM 589 O O . LEU A 1 80 ? 67.526 21.088 47.551 1.00 20.86 80 LEU A O 1
ATOM 594 N N . LEU A 1 81 ? 68.682 19.812 48.997 1.00 20.31 81 LEU A N 1
ATOM 595 C CA . LEU A 1 81 ? 68.598 20.814 50.055 1.00 23.71 81 LEU A CA 1
ATOM 596 C C . LEU A 1 81 ? 69.462 22.022 49.708 1.00 22.37 81 LEU A C 1
ATOM 597 O O . LEU A 1 81 ? 69.043 23.163 49.874 1.00 22.99 81 LEU A O 1
ATOM 602 N N . THR A 1 82 ? 70.674 21.762 49.232 1.00 21.61 82 THR A N 1
ATOM 603 C CA . THR A 1 82 ? 71.585 22.841 48.877 1.00 21.16 82 THR A CA 1
ATOM 604 C C . THR A 1 82 ? 70.977 23.705 47.783 1.00 21.72 82 THR A C 1
ATOM 605 O O . THR A 1 82 ? 71.184 24.919 47.752 1.00 19.80 82 THR A O 1
ATOM 609 N N . ASN A 1 83 ? 70.209 23.082 46.894 1.00 20.05 83 ASN A N 1
ATOM 610 C CA . ASN A 1 83 ? 69.556 23.820 45.824 1.00 20.77 83 ASN A CA 1
ATOM 611 C C . ASN A 1 83 ? 68.162 24.304 46.230 1.00 20.98 83 ASN A C 1
ATOM 612 O O . ASN A 1 83 ? 67.402 24.786 45.397 1.00 21.88 83 ASN A O 1
ATOM 617 N N . GLY A 1 84 ? 67.848 24.172 47.518 1.00 20.88 84 GLY A N 1
ATOM 618 C CA . GLY A 1 84 ? 66.566 24.612 48.048 1.00 20.71 84 GLY A CA 1
ATOM 619 C C . GLY A 1 84 ? 65.309 24.112 47.360 1.00 21.15 84 GLY A C 1
ATOM 620 O O . GLY A 1 84 ? 64.297 24.819 47.320 1.00 20.42 84 GLY A O 1
ATOM 621 N N . VAL A 1 85 ? 65.344 22.891 46.837 1.00 19.44 85 VAL A N 1
ATOM 622 C CA . VAL A 1 85 ? 64.188 22.341 46.137 1.00 18.63 85 VAL A CA 1
ATOM 623 C C . VAL A 1 85 ? 62.934 22.113 46.987 1.00 19.34 85 VAL A C 1
ATOM 624 O O . VAL A 1 85 ? 61.836 22.510 46.598 1.00 18.13 85 VAL A O 1
ATOM 628 N N . PRO A 1 86 ? 63.071 21.465 48.151 1.00 19.93 86 PRO A N 1
ATOM 629 C CA . PRO A 1 86 ? 61.853 21.258 48.945 1.00 22.44 86 PRO A CA 1
ATOM 630 C C . PRO A 1 86 ? 61.140 22.555 49.339 1.00 22.25 86 PRO A C 1
ATOM 631 O O . PRO A 1 86 ? 59.910 22.631 49.299 1.00 20.47 86 PRO A O 1
ATOM 635 N N . GLU A 1 87 ? 61.909 23.576 49.702 1.00 22.99 87 GLU A N 1
ATOM 636 C CA . GLU A 1 87 ? 61.311 24.849 50.087 1.00 25.52 87 GLU A CA 1
ATOM 637 C C . GLU A 1 87 ? 60.729 25.577 48.876 1.00 22.43 87 GLU A C 1
ATOM 638 O O . GLU A 1 87 ? 59.644 26.150 48.959 1.00 22.76 87 GLU A O 1
ATOM 644 N N . ARG A 1 88 ? 61.437 25.554 47.750 1.00 21.47 88 ARG A N 1
ATOM 645 C CA . ARG A 1 88 ? 60.931 26.221 46.551 1.00 20.04 88 ARG A CA 1
ATOM 646 C C . ARG A 1 88 ? 59.629 25.553 46.115 1.00 19.89 88 ARG A C 1
ATOM 647 O O . ARG A 1 88 ? 58.731 26.210 45.589 1.00 18.56 88 ARG A O 1
ATOM 655 N N . ALA A 1 89 ? 59.525 24.244 46.343 1.00 17.59 89 ALA A N 1
ATOM 656 C CA . ALA A 1 89 ? 58.316 23.509 45.979 1.00 17.69 89 ALA A CA 1
ATOM 657 C C . ALA A 1 89 ? 57.125 24.058 46.763 1.00 18.00 89 ALA A C 1
ATOM 658 O O . ALA A 1 89 ? 56.023 24.181 46.233 1.00 19.75 89 ALA A O 1
ATOM 660 N N . GLN A 1 90 ? 57.352 24.372 48.032 1.00 18.69 90 GLN A N 1
ATOM 661 C CA . GLN A 1 90 ? 56.294 24.923 48.873 1.00 21.85 90 GLN A CA 1
ATOM 662 C C . GLN A 1 90 ? 55.839 26.265 48.286 1.00 22.01 90 GLN A C 1
ATOM 663 O O . GLN A 1 90 ? 54.648 26.578 48.263 1.00 21.48 90 GLN A O 1
ATOM 669 N N . GLN A 1 91 ? 56.801 27.050 47.807 1.00 21.44 91 GLN A N 1
ATOM 670 C CA . GLN A 1 91 ? 56.513 28.350 47.211 1.00 20.85 91 GLN A CA 1
ATOM 671 C C . GLN A 1 91 ? 55.725 28.184 45.914 1.00 20.23 91 GLN A C 1
ATOM 672 O O . GLN A 1 91 ? 54.680 28.811 45.729 1.00 18.12 91 GLN A O 1
ATOM 678 N N . TRP A 1 92 ? 56.222 27.331 45.018 1.00 17.76 92 TRP A N 1
ATOM 679 C CA . TRP A 1 92 ? 55.537 27.082 43.753 1.00 16.93 92 TRP A CA 1
ATOM 680 C C . TRP A 1 92 ? 54.111 26.588 43.987 1.00 17.62 92 TRP A C 1
ATOM 681 O O . TRP A 1 92 ? 53.191 26.949 43.254 1.00 18.90 92 TRP A O 1
ATOM 692 N N . TYR A 1 93 ? 53.930 25.758 45.009 1.00 17.44 93 TYR A N 1
ATOM 693 C CA . TYR A 1 93 ? 52.606 25.231 45.332 1.00 17.34 93 TYR A CA 1
ATOM 694 C C . TYR A 1 93 ? 51.670 26.385 45.706 1.00 16.96 93 TYR A C 1
ATOM 695 O O . TYR A 1 93 ? 50.545 26.479 45.219 1.00 18.26 93 TYR A O 1
ATOM 704 N N . ALA A 1 94 ? 52.141 27.259 46.584 1.00 19.90 94 ALA A N 1
ATOM 705 C CA . ALA A 1 94 ? 51.339 28.401 47.005 1.00 21.84 94 ALA A CA 1
ATOM 706 C C . ALA A 1 94 ? 51.081 29.341 45.824 1.00 21.12 94 ALA A C 1
ATOM 707 O O . ALA A 1 94 ? 50.038 29.992 45.749 1.00 20.95 94 ALA A O 1
ATOM 709 N N . GLN A 1 95 ? 52.028 29.388 44.894 1.00 20.04 95 GLN A N 1
ATOM 710 C CA . GLN A 1 95 ? 51.920 30.251 43.722 1.00 19.46 95 GLN A CA 1
ATOM 711 C C . GLN A 1 95 ? 51.012 29.708 42.617 1.00 21.34 95 GLN A C 1
ATOM 712 O O . GLN A 1 95 ? 50.794 30.373 41.606 1.00 20.68 95 GLN A O 1
ATOM 718 N N . GLN A 1 96 ? 50.482 28.503 42.803 1.00 21.44 96 GLN A N 1
ATOM 719 C CA . GLN A 1 96 ? 49.598 27.913 41.800 1.00 23.33 96 GLN A CA 1
ATOM 720 C C . GLN A 1 96 ? 48.274 28.661 41.765 1.00 26.12 96 GLN A C 1
ATOM 721 O O . GLN A 1 96 ? 47.879 29.294 42.748 1.00 24.10 96 GLN A O 1
ATOM 727 N N . SER A 1 97 ? 47.582 28.586 40.634 1.00 27.97 97 SER A N 1
ATOM 728 C CA . SER A 1 97 ? 46.281 29.222 40.529 1.00 31.64 97 SER A CA 1
ATOM 729 C C . SER A 1 97 ? 45.360 28.367 41.393 1.00 33.40 97 SER A C 1
ATOM 730 O O . SER A 1 97 ? 45.597 27.168 41.563 1.00 32.56 97 SER A O 1
ATOM 733 N N . PRO A 1 98 ? 44.305 28.970 41.959 1.00 33.96 98 PRO A N 1
ATOM 734 C CA . PRO A 1 98 ? 43.367 28.227 42.807 1.00 32.71 98 PRO A CA 1
ATOM 735 C C . PRO A 1 98 ? 42.816 26.972 42.139 1.00 32.27 98 PRO A C 1
ATOM 736 O O . PRO A 1 98 ? 42.769 25.903 42.753 1.00 29.92 98 PRO A O 1
ATOM 740 N N . ASP A 1 99 ? 42.404 27.104 40.882 1.00 32.34 99 ASP A N 1
ATOM 741 C CA . ASP A 1 99 ? 41.850 25.976 40.141 1.00 34.52 99 ASP A CA 1
ATOM 742 C C . ASP A 1 99 ? 42.824 24.809 40.046 1.00 31.69 99 ASP A C 1
ATOM 743 O O . ASP A 1 99 ? 42.474 23.677 40.378 1.00 30.66 99 ASP A O 1
ATOM 748 N N . PHE A 1 100 ? 44.046 25.083 39.598 1.00 29.38 100 PHE A N 1
ATOM 749 C CA . PHE A 1 100 ? 45.029 24.018 39.454 1.00 26.78 100 PHE A CA 1
ATOM 750 C C . PHE A 1 100 ? 45.526 23.459 40.783 1.00 26.62 100 PHE A C 1
ATOM 751 O O . PHE A 1 100 ? 45.816 22.263 40.876 1.00 26.49 100 PHE A O 1
ATOM 759 N N . ARG A 1 101 ? 45.634 24.300 41.812 1.00 22.13 101 ARG A N 1
ATOM 760 C CA . ARG A 1 101 ? 46.081 23.801 43.106 1.00 22.12 101 ARG A CA 1
ATOM 761 C C . ARG A 1 101 ? 45.071 22.787 43.633 1.00 21.31 101 ARG A C 1
ATOM 762 O O . ARG A 1 101 ? 45.434 21.845 44.338 1.00 23.12 101 ARG A O 1
ATOM 770 N N . ALA A 1 102 ? 43.802 22.980 43.289 1.00 21.44 102 ALA A N 1
ATOM 771 C CA . ALA A 1 102 ? 42.757 22.057 43.721 1.00 23.26 102 ALA A CA 1
ATOM 772 C C . ALA A 1 102 ? 42.945 20.702 43.022 1.00 23.73 102 ALA A C 1
ATOM 773 O O . ALA A 1 102 ? 42.588 19.656 43.567 1.00 21.79 102 ALA A O 1
ATOM 775 N N . ASN A 1 103 ? 43.500 20.722 41.814 1.00 22.19 103 ASN A N 1
ATOM 776 C CA . ASN A 1 103 ? 43.725 19.475 41.090 1.00 23.35 103 ASN A CA 1
ATOM 777 C C . ASN A 1 103 ? 44.905 18.747 41.714 1.00 21.93 103 ASN A C 1
ATOM 778 O O . ASN A 1 103 ? 44.879 17.527 41.859 1.00 22.11 103 ASN A O 1
ATOM 783 N N . LEU A 1 104 ? 45.939 19.494 42.093 1.00 20.06 104 LEU A N 1
ATOM 784 C CA . LEU A 1 104 ? 47.105 18.889 42.720 1.00 19.92 104 LEU A CA 1
ATOM 785 C C . LEU A 1 104 ? 46.713 18.304 44.081 1.00 21.97 104 LEU A C 1
ATOM 786 O O . LEU A 1 104 ? 47.193 17.233 44.467 1.00 20.21 104 LEU A O 1
ATOM 791 N N . ASP A 1 105 ? 45.848 19.008 44.809 1.00 19.27 105 ASP A N 1
ATOM 792 C CA . ASP A 1 105 ? 45.406 18.525 46.113 1.00 20.31 105 ASP A CA 1
ATOM 793 C C . ASP A 1 105 ? 44.604 17.236 45.949 1.00 19.70 105 ASP A C 1
ATOM 794 O O . ASP A 1 105 ? 44.723 16.312 46.753 1.00 22.31 105 ASP A O 1
ATOM 799 N N . ALA A 1 106 ? 43.778 17.192 44.908 1.00 18.07 106 ALA A N 1
ATOM 800 C CA . ALA A 1 106 ? 42.947 16.029 44.626 1.00 21.27 106 ALA A CA 1
ATOM 801 C C . ALA A 1 106 ? 43.809 14.829 44.248 1.00 22.36 106 ALA A C 1
ATOM 802 O O . ALA A 1 106 ? 43.512 13.691 44.624 1.00 21.20 106 ALA A O 1
ATOM 804 N N . PHE A 1 107 ? 44.875 15.096 43.501 1.00 20.43 107 PHE A N 1
ATOM 805 C CA . PHE A 1 107 ? 45.795 14.056 43.061 1.00 20.46 107 PHE A CA 1
ATOM 806 C C . PHE A 1 107 ? 46.464 13.427 44.274 1.00 20.11 107 PHE A C 1
ATOM 807 O O . PHE A 1 107 ? 46.515 12.203 44.403 1.00 17.47 107 PHE A O 1
ATOM 815 N N . ALA A 1 108 ? 46.989 14.274 45.157 1.00 19.15 108 ALA A N 1
ATOM 816 C CA . ALA A 1 108 ? 47.649 13.811 46.372 1.00 20.25 108 ALA A CA 1
ATOM 817 C C . ALA A 1 108 ? 46.645 13.058 47.251 1.00 20.41 108 ALA A C 1
ATOM 818 O O . ALA A 1 108 ? 46.986 12.051 47.876 1.00 20.79 108 ALA A O 1
ATOM 820 N N . ALA A 1 109 ? 45.409 13.551 47.288 1.00 20.15 109 ALA A N 1
ATOM 821 C CA . ALA A 1 109 ? 44.350 12.923 48.072 1.00 20.84 109 ALA A CA 1
ATOM 822 C C . ALA A 1 109 ? 44.052 11.531 47.515 1.00 21.54 109 ALA A C 1
ATOM 823 O O . ALA A 1 109 ? 43.753 10.610 48.268 1.00 21.27 109 ALA A O 1
ATOM 825 N N . GLY A 1 110 ? 44.127 11.390 46.193 1.00 20.31 110 GLY A N 1
ATOM 826 C CA . GLY A 1 110 ? 43.873 10.104 45.567 1.00 19.61 110 GLY A CA 1
ATOM 827 C C . GLY A 1 110 ? 44.905 9.080 45.996 1.00 19.29 110 GLY A C 1
ATOM 828 O O . GLY A 1 110 ? 44.581 7.916 46.249 1.00 21.01 110 GLY A O 1
ATOM 829 N N . ILE A 1 111 ? 46.158 9.517 46.078 1.00 18.08 111 ILE A N 1
ATOM 830 C CA . ILE A 1 111 ? 47.256 8.655 46.492 1.00 18.69 111 ILE A CA 1
ATOM 831 C C . ILE A 1 111 ? 47.099 8.233 47.952 1.00 20.90 111 ILE A C 1
ATOM 832 O O . ILE A 1 111 ? 47.356 7.079 48.307 1.00 18.02 111 ILE A O 1
ATOM 837 N N . ASN A 1 112 ? 46.691 9.175 48.801 1.00 19.16 112 ASN A N 1
ATOM 838 C CA . ASN A 1 112 ? 46.515 8.875 50.217 1.00 20.04 112 ASN A CA 1
ATOM 839 C C . ASN A 1 112 ? 45.349 7.922 50.427 1.00 19.02 112 ASN A C 1
ATOM 840 O O . ASN A 1 112 ? 45.425 7.013 51.254 1.00 19.91 112 ASN A O 1
ATOM 845 N N . ALA A 1 113 ? 44.274 8.138 49.676 1.00 18.06 113 ALA A N 1
ATOM 846 C CA . ALA A 1 113 ? 43.088 7.303 49.779 1.00 20.72 113 ALA A CA 1
ATOM 847 C C . ALA A 1 113 ? 43.391 5.859 49.384 1.00 22.17 113 ALA A C 1
ATOM 848 O O . ALA A 1 113 ? 42.920 4.920 50.032 1.00 23.04 113 ALA A O 1
ATOM 850 N N . TYR A 1 114 ? 44.177 5.670 48.327 1.00 20.98 114 TYR A N 1
ATOM 851 C CA . TYR A 1 114 ? 44.507 4.316 47.909 1.00 20.40 114 TYR A CA 1
ATOM 852 C C . TYR A 1 114 ? 45.276 3.598 49.010 1.00 20.61 114 TYR A C 1
ATOM 853 O O . TYR A 1 114 ? 44.977 2.447 49.339 1.00 20.44 114 TYR A O 1
ATOM 862 N N . ALA A 1 115 ? 46.272 4.281 49.569 1.00 20.02 115 ALA A N 1
ATOM 863 C CA . ALA A 1 115 ? 47.092 3.717 50.638 1.00 22.10 115 ALA A CA 1
ATOM 864 C C . ALA A 1 115 ? 46.238 3.410 51.867 1.00 22.38 115 ALA A C 1
ATOM 865 O O . ALA A 1 115 ? 46.453 2.414 52.559 1.00 23.08 115 ALA A O 1
ATOM 867 N N . GLN A 1 116 ? 45.269 4.279 52.128 1.00 24.53 116 GLN A N 1
ATOM 868 C CA . GLN A 1 116 ? 44.370 4.121 53.266 1.00 26.94 116 GLN A CA 1
ATOM 869 C C . GLN A 1 116 ? 43.510 2.867 53.123 1.00 25.38 116 GLN A C 1
ATOM 870 O O . GLN A 1 116 ? 43.365 2.095 54.064 1.00 26.28 116 GLN A O 1
ATOM 876 N N . GLN A 1 117 ? 42.951 2.680 51.936 1.00 23.61 117 GLN A N 1
ATOM 877 C CA . GLN A 1 117 ? 42.086 1.545 51.640 1.00 25.29 117 GLN A CA 1
ATOM 878 C C . GLN A 1 117 ? 42.840 0.255 51.311 1.00 24.81 117 GLN A C 1
ATOM 879 O O . GLN A 1 117 ? 42.265 -0.834 51.381 1.00 25.18 117 GLN A O 1
ATOM 885 N N . ASN A 1 118 ? 44.120 0.374 50.966 1.00 21.45 118 ASN A N 1
ATOM 886 C CA . ASN A 1 118 ? 44.930 -0.791 50.608 1.00 23.67 118 ASN A CA 1
ATOM 887 C C . ASN A 1 118 ? 46.300 -0.744 51.263 1.00 22.15 118 ASN A C 1
ATOM 888 O O . ASN A 1 118 ? 47.326 -0.769 50.582 1.00 23.70 118 ASN A O 1
ATOM 893 N N . PRO A 1 119 ? 46.340 -0.692 52.601 1.00 22.31 119 PRO A N 1
ATOM 894 C CA . PRO A 1 119 ? 47.623 -0.637 53.299 1.00 21.31 119 PRO A CA 1
ATOM 895 C C . PRO A 1 119 ? 48.567 -1.808 53.031 1.00 23.48 119 PRO A C 1
ATOM 896 O O . PRO A 1 119 ? 49.782 -1.677 53.182 1.00 21.93 119 PRO A O 1
ATOM 900 N N . ASP A 1 120 ? 48.027 -2.952 52.631 1.00 23.12 120 ASP A N 1
ATOM 901 C CA . ASP A 1 120 ? 48.896 -4.091 52.377 1.00 24.98 120 ASP A CA 1
ATOM 902 C C . ASP A 1 120 ? 49.717 -3.931 51.093 1.00 24.27 120 ASP A C 1
ATOM 903 O O . ASP A 1 120 ? 50.746 -4.585 50.929 1.00 22.38 120 ASP A O 1
ATOM 908 N N . ASP A 1 121 ? 49.277 -3.049 50.197 1.00 23.33 121 ASP A N 1
ATOM 909 C CA . ASP A 1 121 ? 49.989 -2.829 48.941 1.00 25.67 121 ASP A CA 1
ATOM 910 C C . ASP A 1 121 ? 51.127 -1.821 49.063 1.00 24.35 121 ASP A C 1
ATOM 911 O O . ASP A 1 121 ? 51.858 -1.595 48.102 1.00 24.07 121 ASP A O 1
ATOM 916 N N . ILE A 1 122 ? 51.278 -1.221 50.239 1.00 24.73 122 ILE A N 1
ATOM 917 C CA . ILE A 1 122 ? 52.325 -0.224 50.450 1.00 23.12 122 ILE A CA 1
ATOM 918 C C . ILE A 1 122 ? 53.523 -0.797 51.193 1.00 23.25 122 ILE A C 1
ATOM 919 O O . ILE A 1 122 ? 53.416 -1.200 52.354 1.00 23.04 122 ILE A O 1
ATOM 924 N N . SER A 1 123 ? 54.669 -0.817 50.525 1.00 22.49 123 SER A N 1
ATOM 925 C CA . SER A 1 123 ? 55.886 -1.338 51.125 1.00 24.72 123 SER A CA 1
ATOM 926 C C . SER A 1 123 ? 56.193 -0.661 52.463 1.00 24.50 123 SER A C 1
ATOM 927 O O . SER A 1 123 ? 56.119 0.562 52.588 1.00 24.15 123 SER A O 1
ATOM 930 N N . PRO A 1 124 ? 56.536 -1.459 53.487 1.00 26.14 124 PRO A N 1
ATOM 931 C CA . PRO A 1 124 ? 56.857 -0.959 54.827 1.00 25.23 124 PRO A CA 1
ATOM 932 C C . PRO A 1 124 ? 57.790 0.257 54.861 1.00 25.90 124 PRO A C 1
ATOM 933 O O . PRO A 1 124 ? 57.526 1.222 55.574 1.00 24.43 124 PRO A O 1
ATOM 937 N N . GLU A 1 125 ? 58.874 0.206 54.092 1.00 25.73 125 GLU A N 1
ATOM 938 C CA . GLU A 1 125 ? 59.847 1.296 54.056 1.00 27.79 125 GLU A CA 1
ATOM 939 C C . GLU A 1 125 ? 59.322 2.659 53.609 1.00 25.35 125 GLU A C 1
ATOM 940 O O . GLU A 1 125 ? 59.896 3.687 53.975 1.00 24.25 125 GLU A O 1
ATOM 946 N N . VAL A 1 126 ? 58.248 2.690 52.826 1.00 20.52 126 VAL A N 1
ATOM 947 C CA . VAL A 1 126 ? 57.735 3.979 52.369 1.00 21.53 126 VAL A CA 1
ATOM 948 C C . VAL A 1 126 ? 56.454 4.443 53.052 1.00 22.42 126 VAL A C 1
ATOM 949 O O . VAL A 1 126 ? 55.924 5.504 52.720 1.00 20.23 126 VAL A O 1
ATOM 953 N N . ARG A 1 127 ? 55.962 3.662 54.011 1.00 19.25 127 ARG A N 1
ATOM 954 C CA . ARG A 1 127 ? 54.742 4.022 54.723 1.00 20.91 127 ARG A CA 1
ATOM 955 C C . ARG A 1 127 ? 54.920 5.332 55.500 1.00 19.90 127 ARG A C 1
ATOM 956 O O . ARG A 1 127 ? 53.975 6.103 55.652 1.00 20.73 127 ARG A O 1
ATOM 964 N N . GLN A 1 128 ? 56.136 5.583 55.973 1.00 20.38 128 GLN A N 1
ATOM 965 C CA . GLN A 1 128 ? 56.441 6.792 56.740 1.00 22.75 128 GLN A CA 1
ATOM 966 C C . GLN A 1 128 ? 56.334 8.075 55.909 1.00 22.65 128 GLN A C 1
ATOM 967 O O . GLN A 1 128 ? 56.392 9.177 56.454 1.00 22.72 128 GLN A O 1
ATOM 973 N N . VAL A 1 129 ? 56.190 7.927 54.594 1.00 21.14 129 VAL A N 1
ATOM 974 C CA . VAL A 1 129 ? 56.075 9.074 53.694 1.00 19.95 129 VAL A CA 1
ATOM 975 C C . VAL A 1 129 ? 54.666 9.660 53.727 1.00 20.40 129 VAL A C 1
ATOM 976 O O . VAL A 1 129 ? 54.474 10.870 53.592 1.00 20.71 129 VAL A O 1
ATOM 980 N N . LEU A 1 130 ? 53.679 8.791 53.901 1.00 19.73 130 LEU A N 1
ATOM 981 C CA . LEU A 1 130 ? 52.290 9.215 53.932 1.00 21.59 130 LEU A CA 1
ATOM 982 C C . LEU A 1 130 ? 51.992 10.060 55.169 1.00 21.17 130 LEU A C 1
ATOM 983 O O . LEU A 1 130 ? 52.623 9.896 56.210 1.00 21.17 130 LEU A O 1
ATOM 988 N N . PRO A 1 131 ? 51.055 11.010 55.051 1.00 20.49 131 PRO A N 1
ATOM 989 C CA . PRO A 1 131 ? 50.311 11.294 53.821 1.00 20.97 131 PRO A CA 1
ATOM 990 C C . PRO A 1 131 ? 51.096 12.243 52.917 1.00 21.27 131 PRO A C 1
ATOM 991 O O . PRO A 1 131 ? 51.990 12.949 53.382 1.00 21.58 131 PRO A O 1
ATOM 995 N N . VAL A 1 132 ? 50.780 12.240 51.625 1.00 20.98 132 VAL A N 1
ATOM 996 C CA . VAL A 1 132 ? 51.456 13.137 50.694 1.00 21.21 132 VAL A CA 1
ATOM 997 C C . VAL A 1 132 ? 50.571 14.361 50.471 1.00 21.78 132 VAL A C 1
ATOM 998 O O . VAL A 1 132 ? 49.373 14.327 50.752 1.00 21.33 132 VAL A O 1
ATOM 1002 N N . SER A 1 133 ? 51.159 15.438 49.966 1.00 22.68 133 SER A N 1
ATOM 1003 C CA . SER A 1 133 ? 50.409 16.669 49.732 1.00 22.17 133 SER A CA 1
ATOM 1004 C C . SER A 1 133 ? 50.628 17.220 48.332 1.00 20.03 133 SER A C 1
ATOM 1005 O O . SER A 1 133 ? 51.522 16.784 47.611 1.00 17.71 133 SER A O 1
ATOM 1008 N N . GLY A 1 134 ? 49.810 18.199 47.965 1.00 20.37 134 GLY A N 1
ATOM 1009 C CA . GLY A 1 134 ? 49.941 18.816 46.661 1.00 20.56 134 GLY A CA 1
ATOM 1010 C C . GLY A 1 134 ? 51.352 19.339 46.468 1.00 20.35 134 GLY A C 1
ATOM 1011 O O . GLY A 1 134 ? 51.893 19.266 45.368 1.00 21.57 134 GLY A O 1
ATOM 1012 N N . ALA A 1 135 ? 51.950 19.853 47.540 1.00 19.50 135 ALA A N 1
ATOM 1013 C CA . ALA A 1 135 ? 53.305 20.395 47.480 1.00 19.75 135 ALA A CA 1
ATOM 1014 C C . ALA A 1 135 ? 54.345 19.310 47.187 1.00 20.26 135 ALA A C 1
ATOM 1015 O O . ALA A 1 135 ? 55.374 19.582 46.558 1.00 19.15 135 ALA A O 1
ATOM 1017 N N . ASP A 1 136 ? 54.084 18.088 47.648 1.00 18.81 136 ASP A N 1
ATOM 1018 C CA . ASP A 1 136 ? 54.992 16.977 47.391 1.00 20.55 136 ASP A CA 1
ATOM 1019 C C . ASP A 1 136 ? 54.980 16.693 45.892 1.00 18.06 136 ASP A C 1
ATOM 1020 O O . ASP A 1 136 ? 56.018 16.407 45.296 1.00 22.34 136 ASP A O 1
ATOM 1025 N N . VAL A 1 137 ? 53.800 16.776 45.286 1.00 19.66 137 VAL A N 1
ATOM 1026 C CA . VAL A 1 137 ? 53.661 16.526 43.857 1.00 21.58 137 VAL A CA 1
ATOM 1027 C C . VAL A 1 137 ? 54.463 17.567 43.080 1.00 22.64 137 VAL A C 1
ATOM 1028 O O . VAL A 1 137 ? 55.131 17.248 42.100 1.00 19.59 137 VAL A O 1
ATOM 1032 N N . VAL A 1 138 ? 54.394 18.816 43.530 1.00 22.17 138 VAL A N 1
ATOM 1033 C CA . VAL A 1 138 ? 55.128 19.896 42.885 1.00 17.46 138 VAL A CA 1
ATOM 1034 C C . VAL A 1 138 ? 56.633 19.718 43.078 1.00 16.68 138 VAL A C 1
ATOM 1035 O O . VAL A 1 138 ? 57.414 19.966 42.163 1.00 18.31 138 VAL A O 1
ATOM 1039 N N . ALA A 1 139 ? 57.036 19.279 44.267 1.00 16.65 139 ALA A N 1
ATOM 1040 C CA . ALA A 1 139 ? 58.451 19.084 44.567 1.00 16.53 139 ALA A CA 1
ATOM 1041 C C . ALA A 1 139 ? 59.099 18.050 43.649 1.00 18.65 139 ALA A C 1
ATOM 1042 O O . ALA A 1 139 ? 60.197 18.273 43.132 1.00 18.77 139 ALA A O 1
ATOM 1044 N N . HIS A 1 140 ? 58.436 16.913 43.457 1.00 18.78 140 HIS A N 1
ATOM 1045 C CA . HIS A 1 140 ? 58.995 15.885 42.589 1.00 17.50 140 HIS A CA 1
ATOM 1046 C C . HIS A 1 140 ? 59.131 16.390 41.156 1.00 18.61 140 HIS A C 1
ATOM 1047 O O . HIS A 1 140 ? 60.172 16.205 40.518 1.00 20.81 140 HIS A O 1
ATOM 1054 N N . ALA A 1 141 ? 58.074 17.012 40.647 1.00 19.52 141 ALA A N 1
ATOM 1055 C CA . ALA A 1 141 ? 58.099 17.540 39.290 1.00 20.13 141 ALA A CA 1
ATOM 1056 C C . ALA A 1 141 ? 59.206 18.579 39.168 1.00 19.80 141 ALA A C 1
ATOM 1057 O O . ALA A 1 141 ? 59.899 18.638 38.156 1.00 22.03 141 ALA A O 1
ATOM 1059 N N . HIS A 1 142 ? 59.383 19.389 40.205 1.00 18.84 142 HIS A N 1
ATOM 1060 C CA . HIS A 1 142 ? 60.426 20.415 40.186 1.00 19.85 142 HIS A CA 1
ATOM 1061 C C . HIS A 1 142 ? 61.799 19.756 40.181 1.00 20.56 142 HIS A C 1
ATOM 1062 O O . HIS A 1 142 ? 62.714 20.193 39.468 1.00 19.88 142 HIS A O 1
ATOM 1069 N N . ARG A 1 143 ? 61.950 18.693 40.965 1.00 19.62 143 ARG A N 1
ATOM 1070 C CA . ARG A 1 143 ? 63.228 17.992 41.000 1.00 20.61 143 ARG A CA 1
ATOM 1071 C C . ARG A 1 143 ? 63.519 17.357 39.643 1.00 19.58 143 ARG A C 1
ATOM 1072 O O . ARG A 1 143 ? 64.625 17.466 39.125 1.00 19.62 143 ARG A O 1
ATOM 1080 N N . LEU A 1 144 ? 62.516 16.690 39.080 1.00 21.25 144 LEU A N 1
ATOM 1081 C CA . LEU A 1 144 ? 62.658 16.009 37.795 1.00 21.25 144 LEU A CA 1
ATOM 1082 C C . LEU A 1 144 ? 63.007 16.935 36.629 1.00 22.15 144 LEU A C 1
ATOM 1083 O O . LEU A 1 144 ? 63.915 16.651 35.851 1.00 22.32 144 LEU A O 1
ATOM 1096 N N . ASN A 1 146 ? 63.938 20.527 36.635 1.00 20.95 146 ASN A N 1
ATOM 1097 C CA . ASN A 1 146 ? 65.105 21.366 36.881 1.00 20.50 146 ASN A CA 1
ATOM 1098 C C . ASN A 1 146 ? 66.353 20.733 37.467 1.00 21.03 146 ASN A C 1
ATOM 1099 O O . ASN A 1 146 ? 67.465 21.152 37.138 1.00 20.46 146 ASN A O 1
ATOM 1104 N N . PHE A 1 147 ? 66.196 19.734 38.331 1.00 20.54 147 PHE A N 1
ATOM 1105 C CA . PHE A 1 147 ? 67.374 19.147 38.942 1.00 20.95 147 PHE A CA 1
ATOM 1106 C C . PHE A 1 147 ? 67.723 17.702 38.613 1.00 21.44 147 PHE A C 1
ATOM 1107 O O . PHE A 1 147 ? 68.401 17.027 39.379 1.00 22.19 147 PHE A O 1
ATOM 1115 N N . LEU A 1 148 ? 67.261 17.254 37.453 1.00 23.29 148 LEU A N 1
ATOM 1116 C CA . LEU A 1 148 ? 67.565 15.927 36.926 1.00 23.85 148 LEU A CA 1
ATOM 1117 C C . LEU A 1 148 ? 67.796 16.154 35.431 1.00 23.72 148 LEU A C 1
ATOM 1118 O O . LEU A 1 148 ? 68.881 15.888 34.910 1.00 25.56 148 LEU A O 1
ATOM 1123 N N . TYR A 1 149 ? 66.789 16.686 34.747 1.00 23.32 149 TYR A N 1
ATOM 1124 C CA . TYR A 1 149 ? 66.924 16.962 33.324 1.00 25.24 149 TYR A CA 1
ATOM 1125 C C . TYR A 1 149 ? 67.838 18.158 33.036 1.00 27.72 149 TYR A C 1
ATOM 1126 O O . TYR A 1 149 ? 68.889 17.998 32.414 1.00 30.43 149 TYR A O 1
ATOM 1135 N N . VAL A 1 150 ? 67.452 19.351 33.489 1.00 27.17 150 VAL A N 1
ATOM 1136 C CA . VAL A 1 150 ? 68.255 20.547 33.231 1.00 26.56 150 VAL A CA 1
ATOM 1137 C C . VAL A 1 150 ? 69.578 20.586 33.992 1.00 27.48 150 VAL A C 1
ATOM 1138 O O . VAL A 1 150 ? 70.644 20.553 33.381 1.00 27.60 150 VAL A O 1
ATOM 1142 N N . ALA A 1 151 ? 69.516 20.661 35.319 1.00 26.72 151 ALA A N 1
ATOM 1143 C CA . ALA A 1 151 ? 70.730 20.714 36.130 1.00 26.26 151 ALA A CA 1
ATOM 1144 C C . ALA A 1 151 ? 70.951 19.430 36.915 1.00 27.97 151 ALA A C 1
ATOM 1145 O O . ALA A 1 151 ? 70.452 19.278 38.030 1.00 28.31 151 ALA A O 1
ATOM 1147 N N . SER A 1 152 ? 71.714 18.512 36.335 1.00 27.16 152 SER A N 1
ATOM 1148 C CA . SER A 1 152 ? 71.991 17.242 36.992 1.00 26.50 152 SER A CA 1
ATOM 1149 C C . SER A 1 152 ? 73.151 17.372 37.967 1.00 26.13 152 SER A C 1
ATOM 1150 O O . SER A 1 152 ? 74.063 18.177 37.769 1.00 23.20 152 SER A O 1
ATOM 1153 N N . PRO A 1 153 ? 73.131 16.580 39.046 1.00 26.78 153 PRO A N 1
ATOM 1154 C CA . PRO A 1 153 ? 74.229 16.666 40.008 1.00 28.11 153 PRO A CA 1
ATOM 1155 C C . PRO A 1 153 ? 75.559 16.279 39.363 1.00 28.05 153 PRO A C 1
ATOM 1156 O O . PRO A 1 153 ? 76.618 16.781 39.741 1.00 28.34 153 PRO A O 1
ATOM 1160 N N . GLY A 1 154 ? 75.492 15.397 38.372 1.00 29.40 154 GLY A N 1
ATOM 1161 C CA . GLY A 1 154 ? 76.696 14.962 37.690 1.00 28.62 154 GLY A CA 1
ATOM 1162 C C . GLY A 1 154 ? 77.460 16.090 37.022 1.00 29.86 154 GLY A C 1
ATOM 1163 O O . GLY A 1 154 ? 78.679 16.194 37.171 1.00 29.99 154 GLY A O 1
ATOM 1164 N N . ARG A 1 155 ? 76.756 16.945 36.288 1.00 29.61 155 ARG A N 1
ATOM 1165 C CA . ARG A 1 155 ?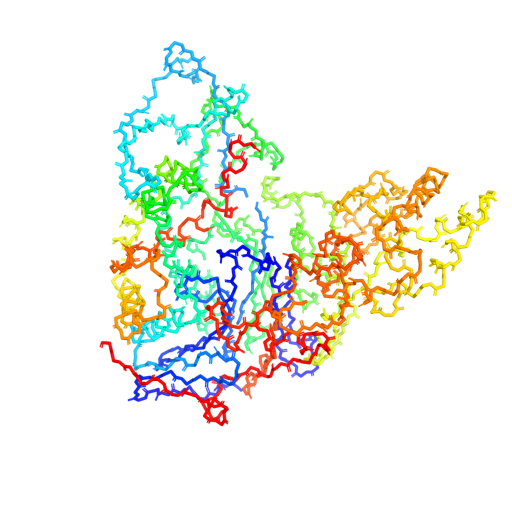 77.411 18.052 35.603 1.00 30.88 155 ARG A CA 1
ATOM 1166 C C . ARG A 1 155 ? 77.988 19.111 36.537 1.00 31.60 155 ARG A C 1
ATOM 1167 O O . ARG A 1 155 ? 79.009 19.729 36.222 1.00 32.34 155 ARG A O 1
ATOM 1175 N N . THR A 1 156 ? 77.347 19.332 37.682 1.00 29.00 156 THR A N 1
ATOM 1176 C CA . THR A 1 156 ? 77.850 20.328 38.624 1.00 28.91 156 THR A CA 1
ATOM 1177 C C . THR A 1 156 ? 78.997 19.765 39.450 1.00 28.68 156 THR A C 1
ATOM 1178 O O . THR A 1 156 ? 80.043 20.398 39.593 1.00 27.66 156 THR A O 1
ATOM 1182 N N . LEU A 1 157 ? 78.800 18.570 39.989 1.00 29.64 157 LEU A N 1
ATOM 1183 C CA . LEU A 1 157 ? 79.813 17.935 40.814 1.00 33.17 157 LEU A CA 1
ATOM 1184 C C . LEU A 1 157 ? 80.927 17.302 39.988 1.00 35.92 157 LEU A C 1
ATOM 1185 O O . LEU A 1 157 ? 82.053 17.164 40.460 1.00 35.80 157 LEU A O 1
ATOM 1190 N N . GLY A 1 158 ? 80.610 16.924 38.754 1.00 38.48 158 GLY A N 1
ATOM 1191 C CA . GLY A 1 158 ? 81.605 16.305 37.895 1.00 43.16 158 GLY A CA 1
ATOM 1192 C C . GLY A 1 158 ? 81.435 14.799 37.808 1.00 44.75 158 GLY A C 1
ATOM 1193 O O . GLY A 1 158 ? 81.241 14.284 36.686 1.00 47.87 158 GLY A O 1
ATOM 1194 N N . SER B 2 1 ? 65.121 9.244 21.875 1.00 19.86 170 SER B N 1
ATOM 1195 C CA . SER B 2 1 ? 63.669 9.374 21.565 1.00 17.54 170 SER B CA 1
ATOM 1196 C C . SER B 2 1 ? 63.451 9.813 20.124 1.00 17.32 170 SER B C 1
ATOM 1197 O O . SER B 2 1 ? 64.288 10.503 19.541 1.00 18.70 170 SER B O 1
ATOM 1200 N N . ASN B 2 2 ? 62.325 9.402 19.554 1.00 17.39 171 ASN B N 1
ATOM 1201 C CA . ASN B 2 2 ? 61.962 9.778 18.196 1.00 16.68 171 ASN B CA 1
ATOM 1202 C C . ASN B 2 2 ? 60.628 10.499 18.265 1.00 19.37 171 ASN B C 1
ATOM 1203 O O . ASN B 2 2 ? 59.857 10.313 19.207 1.00 18.36 171 ASN B O 1
A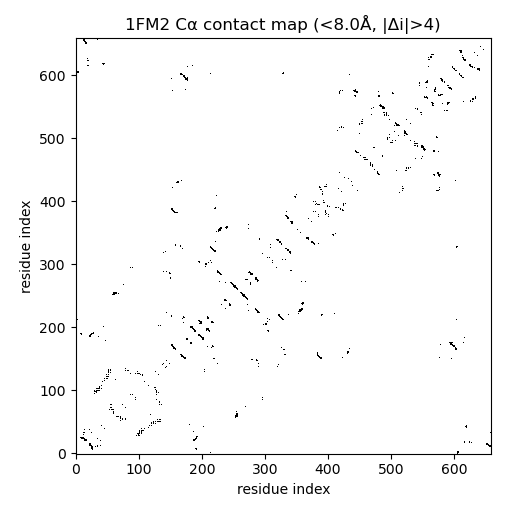TOM 1208 N N . SER B 2 3 ? 60.356 11.311 17.253 1.00 19.21 172 SER B N 1
ATOM 1209 C CA . SER B 2 3 ? 59.100 12.036 17.180 1.00 19.26 172 SER B CA 1
ATOM 1210 C C . SER B 2 3 ? 58.835 12.389 15.730 1.00 18.55 172 SER B C 1
ATOM 1211 O O . SER B 2 3 ? 59.713 12.899 15.042 1.00 18.69 172 SER B O 1
ATOM 1214 N N . TRP B 2 4 ? 57.625 12.087 15.275 1.00 18.46 173 TRP B N 1
ATOM 1215 C CA . TRP B 2 4 ? 57.196 12.369 13.914 1.00 18.35 173 TRP B CA 1
ATOM 1216 C C . TRP B 2 4 ? 55.799 12.962 13.943 1.00 19.12 173 TRP B C 1
ATOM 1217 O O . TRP B 2 4 ? 54.950 12.534 14.719 1.00 17.19 173 TRP B O 1
ATOM 1228 N N . ALA B 2 5 ? 55.573 13.940 13.077 1.00 18.88 174 ALA B N 1
ATOM 1229 C CA . ALA B 2 5 ? 54.273 14.568 12.923 1.00 20.00 174 ALA B CA 1
ATOM 1230 C C . ALA B 2 5 ? 54.181 14.722 11.416 1.00 19.83 174 ALA B C 1
ATOM 1231 O O . ALA B 2 5 ? 55.084 15.281 10.791 1.00 20.91 174 ALA B O 1
ATOM 1233 N N . VAL B 2 6 ? 53.109 14.198 10.836 1.00 18.45 175 VAL B N 1
ATOM 1234 C CA . VAL B 2 6 ? 52.907 14.251 9.394 1.00 21.60 175 VAL B CA 1
ATOM 1235 C C . VAL B 2 6 ? 51.668 15.069 9.030 1.00 22.65 175 VAL B C 1
ATOM 1236 O O . VAL B 2 6 ? 50.587 14.854 9.581 1.00 23.51 175 VAL B O 1
ATOM 1240 N N . ALA B 2 7 ? 51.832 15.999 8.090 1.00 23.80 176 ALA B N 1
ATOM 1241 C CA . ALA B 2 7 ? 50.733 16.856 7.646 1.00 24.41 176 ALA B CA 1
ATOM 1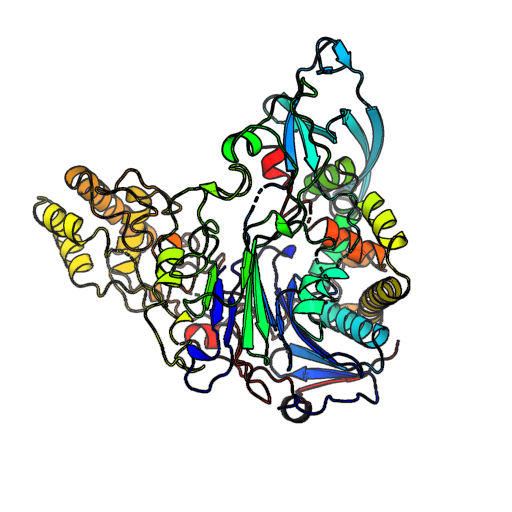242 C C . ALA B 2 7 ? 49.770 16.107 6.727 1.00 24.22 176 ALA B C 1
ATOM 1243 O O . ALA B 2 7 ? 50.165 15.175 6.024 1.00 22.91 176 ALA B O 1
ATOM 1245 N N . PRO B 2 8 ? 48.490 16.520 6.713 1.00 23.81 177 PRO B N 1
ATOM 1246 C CA . PRO B 2 8 ? 47.427 15.923 5.898 1.00 25.56 177 PRO B CA 1
ATOM 1247 C C . PRO B 2 8 ? 47.784 15.653 4.435 1.00 25.88 177 PRO B C 1
ATOM 1248 O O . PRO B 2 8 ? 47.455 14.597 3.896 1.00 25.73 177 PRO B O 1
ATOM 1252 N N . GLY B 2 9 ? 48.446 16.616 3.802 1.00 29.17 178 GLY B N 1
ATOM 1253 C CA . GLY B 2 9 ? 48.810 16.479 2.401 1.00 30.79 178 GLY B CA 1
ATOM 1254 C C . GLY B 2 9 ? 49.763 15.343 2.095 1.00 31.69 178 GLY B C 1
ATOM 1255 O O . GLY B 2 9 ? 49.801 14.837 0.973 1.00 33.62 178 GLY B O 1
ATOM 1256 N N . LYS B 2 10 ? 50.529 14.933 3.096 1.00 30.07 179 LYS B N 1
ATOM 1257 C CA . LYS B 2 10 ? 51.495 13.861 2.929 1.00 28.20 179 LYS B CA 1
ATOM 1258 C C . LYS B 2 10 ? 50.885 12.497 3.273 1.00 27.56 179 LYS B C 1
ATOM 1259 O O . LYS B 2 10 ? 51.573 11.477 3.237 1.00 26.98 179 LYS B O 1
ATOM 1265 N N . THR B 2 11 ? 49.593 12.482 3.598 1.00 26.34 180 THR B N 1
ATOM 1266 C CA . THR B 2 11 ? 48.913 11.238 3.950 1.00 25.68 180 THR B CA 1
ATOM 1267 C C . THR B 2 11 ? 47.902 10.825 2.889 1.00 26.98 180 THR B C 1
ATOM 1268 O O . THR B 2 11 ? 47.491 11.632 2.055 1.00 24.87 180 THR B O 1
ATOM 1272 N N . ALA B 2 12 ? 47.491 9.563 2.939 1.00 27.72 181 ALA B N 1
ATOM 1273 C CA . ALA B 2 12 ? 46.521 9.039 1.983 1.00 29.42 181 ALA B CA 1
ATOM 1274 C C . ALA B 2 12 ? 45.093 9.486 2.289 1.00 30.60 181 ALA B C 1
ATOM 1275 O O . ALA B 2 12 ? 44.342 9.841 1.379 1.00 29.90 181 ALA B O 1
ATOM 1277 N N . ASN B 2 13 ? 44.722 9.469 3.567 1.00 29.65 182 ASN B N 1
ATOM 1278 C CA . ASN B 2 13 ? 43.369 9.846 3.970 1.00 31.71 182 ASN B CA 1
ATOM 1279 C C . ASN B 2 13 ? 43.171 11.331 4.260 1.00 31.27 182 ASN B C 1
ATOM 1280 O O . ASN B 2 13 ? 42.037 11.792 4.395 1.00 31.83 182 ASN B O 1
ATOM 1285 N N . GLY B 2 14 ? 44.263 12.078 4.367 1.00 30.88 183 GLY B N 1
ATOM 1286 C CA . GLY B 2 14 ? 44.143 13.500 4.630 1.00 29.28 183 GLY B CA 1
ATOM 1287 C C . GLY B 2 14 ? 44.071 13.894 6.096 1.00 29.48 183 GLY B C 1
ATOM 1288 O O . GLY B 2 14 ? 43.591 14.984 6.417 1.00 29.34 183 GLY B O 1
ATOM 1289 N N . ASN B 2 15 ? 44.540 13.021 6.986 1.00 26.37 184 ASN B N 1
ATOM 1290 C CA . ASN B 2 15 ? 44.543 13.309 8.423 1.00 26.40 184 ASN B CA 1
ATOM 1291 C C . ASN B 2 15 ? 45.976 13.252 8.945 1.00 25.29 184 ASN B C 1
ATOM 1292 O O . ASN B 2 15 ? 46.756 12.388 8.540 1.00 26.89 184 ASN B O 1
ATOM 1297 N N . ALA B 2 16 ? 46.322 14.166 9.846 1.00 22.61 185 ALA B N 1
ATOM 1298 C CA . ALA B 2 16 ? 47.665 14.206 10.402 1.00 22.22 185 ALA B CA 1
ATOM 1299 C C . ALA B 2 16 ? 47.985 12.939 11.190 1.00 21.87 185 ALA B C 1
ATOM 1300 O O . ALA B 2 16 ? 47.088 12.293 11.745 1.00 20.98 185 ALA B O 1
ATOM 1302 N N . LEU B 2 17 ? 49.272 12.599 11.232 1.00 20.16 186 LEU B N 1
ATOM 1303 C CA . LEU B 2 17 ? 49.757 11.419 11.945 1.00 21.61 186 LEU B CA 1
ATOM 1304 C C . LEU B 2 17 ? 50.792 11.851 12.980 1.00 20.76 186 LEU B C 1
ATOM 1305 O O . LEU B 2 17 ? 51.556 12.791 12.750 1.00 20.32 186 LEU B O 1
ATOM 1310 N N . LEU B 2 18 ? 50.819 11.162 14.117 1.00 17.96 187 LEU B N 1
ATOM 1311 C CA . LEU B 2 18 ? 51.760 11.492 15.177 1.00 16.71 187 LEU B CA 1
ATOM 1312 C C . LEU B 2 18 ? 52.401 10.248 15.795 1.00 17.21 187 LEU B C 1
ATOM 1313 O O . LEU B 2 18 ? 51.737 9.236 15.999 1.00 19.58 187 LEU B O 1
ATOM 1318 N N . LEU B 2 19 ? 53.694 10.338 16.089 1.00 16.44 188 LEU B N 1
ATOM 1319 C CA . LEU B 2 19 ? 54.419 9.248 16.727 1.00 16.60 188 LEU B CA 1
ATOM 1320 C C . LEU B 2 19 ? 54.997 9.705 18.063 1.00 17.49 188 LEU B C 1
ATOM 1321 O O . LEU B 2 19 ? 55.727 10.689 18.122 1.00 19.32 188 LEU B O 1
ATOM 1326 N N . GLN B 2 20 ? 54.660 8.992 19.132 1.00 19.44 189 GLN B N 1
ATOM 1327 C CA . GLN B 2 20 ? 55.199 9.281 20.457 1.00 17.56 189 GLN B CA 1
ATOM 1328 C C . GLN B 2 20 ? 56.182 8.125 20.622 1.00 17.57 189 GLN B C 1
ATOM 1329 O O . GLN B 2 20 ? 55.795 6.956 20.518 1.00 16.69 189 GLN B O 1
ATOM 1335 N N . ASN B 2 21 ? 57.443 8.437 20.886 1.00 17.69 190 ASN B N 1
ATOM 1336 C CA . ASN B 2 21 ? 58.452 7.384 20.947 1.00 20.30 190 ASN B CA 1
ATOM 1337 C C . ASN B 2 21 ? 59.655 7.751 21.817 1.00 19.21 190 ASN B C 1
ATOM 1338 O O . ASN B 2 21 ? 60.795 7.780 21.339 1.00 21.89 190 ASN B O 1
ATOM 1343 N N . PRO B 2 22 ? 59.426 8.025 23.112 1.00 18.11 191 PRO B N 1
ATOM 1344 C CA . PRO B 2 22 ? 60.525 8.386 24.010 1.00 19.06 191 PRO B CA 1
ATOM 1345 C C . PRO B 2 22 ? 61.415 7.207 24.404 1.00 19.29 191 PRO B C 1
ATOM 1346 O O . PRO B 2 22 ? 60.925 6.096 24.609 1.00 20.52 191 PRO B O 1
ATOM 1350 N N . HIS B 2 23 ? 62.717 7.458 24.510 1.00 19.14 192 HIS B N 1
ATOM 1351 C CA . HIS B 2 23 ? 63.667 6.418 24.907 1.00 21.84 192 HIS B CA 1
ATOM 1352 C C . HIS B 2 23 ? 64.272 6.761 26.258 1.00 20.48 192 HIS B C 1
ATOM 1353 O O . HIS B 2 23 ? 64.909 7.804 26.410 1.00 20.99 192 HIS B O 1
ATOM 1360 N N . LEU B 2 24 ? 64.081 5.879 27.234 1.00 18.81 193 LEU B N 1
ATOM 1361 C CA . LEU B 2 24 ? 64.624 6.094 28.573 1.00 18.11 193 LEU B CA 1
ATOM 1362 C C . LEU B 2 24 ? 64.933 4.754 29.237 1.00 18.79 193 LEU B C 1
ATOM 1363 O O . LEU B 2 24 ? 64.513 3.701 28.756 1.00 16.78 193 LEU B O 1
ATOM 1368 N N . SER B 2 25 ? 65.666 4.809 30.342 1.00 18.53 194 SER B N 1
ATOM 1369 C CA . SER B 2 25 ? 66.033 3.616 31.093 1.00 22.30 194 SER B CA 1
ATOM 1370 C C . SER B 2 25 ? 64.824 2.761 31.432 1.00 21.74 194 SER B C 1
ATOM 1371 O O . SER B 2 25 ? 63.738 3.271 31.724 1.00 20.97 194 SER B O 1
ATOM 1374 N N . TRP B 2 26 ? 65.022 1.449 31.383 1.00 20.91 195 TRP B N 1
ATOM 1375 C CA . TRP B 2 26 ? 63.966 0.503 31.700 1.00 18.97 195 TRP B CA 1
ATOM 1376 C C . TRP B 2 26 ? 63.915 0.250 33.201 1.00 18.65 195 TRP B C 1
ATOM 1377 O O . TRP B 2 26 ? 62.980 -0.380 33.694 1.00 21.58 195 TRP B O 1
ATOM 1388 N N . THR B 2 27 ? 64.904 0.755 33.931 1.00 16.36 196 THR B N 1
ATOM 1389 C CA . THR B 2 27 ? 64.946 0.536 35.370 1.00 21.03 196 THR B CA 1
ATOM 1390 C C . THR B 2 27 ? 64.881 1.775 36.275 1.00 20.53 196 THR B C 1
ATOM 1391 O O . THR B 2 27 ? 64.328 1.706 37.370 1.00 21.00 196 THR B O 1
ATOM 1395 N N . THR B 2 28 ? 65.444 2.897 35.837 1.00 20.45 197 THR B N 1
ATOM 1396 C CA . THR B 2 28 ? 65.434 4.115 36.656 1.00 21.35 197 THR B CA 1
ATOM 1397 C C . THR B 2 28 ? 64.012 4.489 37.068 1.00 19.79 197 THR B C 1
ATOM 1398 O O . THR B 2 28 ? 63.188 4.842 36.230 1.00 19.42 197 THR B O 1
ATOM 1402 N N . ASP B 2 29 ? 63.727 4.425 38.366 1.00 20.38 198 ASP B N 1
ATOM 1403 C CA . ASP B 2 29 ? 62.376 4.709 38.841 1.00 21.40 198 ASP B CA 1
ATOM 1404 C C . ASP B 2 29 ? 61.708 5.991 38.348 1.00 19.70 198 ASP B C 1
ATOM 1405 O O . ASP B 2 29 ? 60.579 5.939 37.866 1.00 16.94 198 ASP B O 1
ATOM 1410 N N . TYR B 2 30 ? 62.386 7.133 38.435 1.00 19.03 199 TYR B N 1
ATOM 1411 C CA . TYR B 2 30 ? 61.752 8.374 37.996 1.00 20.30 199 TYR B CA 1
ATOM 1412 C C . TYR B 2 30 ? 61.585 8.514 36.486 1.00 19.99 199 TYR B C 1
ATOM 1413 O O . TYR B 2 30 ? 60.938 9.455 36.017 1.00 18.97 199 TYR B O 1
ATOM 1422 N N . PHE B 2 31 ? 62.152 7.575 35.728 1.00 19.22 200 PHE B N 1
ATOM 1423 C CA . PHE B 2 31 ? 62.023 7.581 34.270 1.00 20.93 200 PHE B CA 1
ATOM 1424 C C . PHE B 2 31 ? 60.958 6.588 33.792 1.00 20.44 200 PHE B C 1
ATOM 1425 O O . PHE B 2 31 ? 60.740 6.427 32.588 1.00 21.55 200 PHE B O 1
ATOM 1433 N N . THR B 2 32 ? 60.288 5.924 34.729 1.00 19.29 201 THR B N 1
ATOM 1434 C CA . THR B 2 32 ? 59.257 4.956 34.362 1.00 18.68 201 THR B CA 1
ATOM 1435 C C . THR B 2 32 ? 57.991 5.634 33.848 1.00 19.68 201 THR B C 1
ATOM 1436 O O . THR B 2 32 ? 57.459 6.534 34.495 1.00 22.31 201 THR B O 1
ATOM 1440 N N . TYR B 2 33 ? 57.508 5.201 32.686 1.00 17.31 202 TYR B N 1
ATOM 1441 C CA . TYR B 2 33 ? 56.292 5.772 32.120 1.00 18.53 202 TYR B CA 1
ATOM 1442 C C . TYR B 2 33 ? 55.053 4.982 32.526 1.00 20.76 202 TYR B C 1
ATOM 1443 O O . TYR B 2 33 ? 55.114 3.772 32.773 1.00 20.51 202 TYR B O 1
ATOM 1452 N N . TYR B 2 34 ? 53.927 5.681 32.571 1.00 18.84 203 TYR B N 1
ATOM 1453 C CA . TYR B 2 34 ? 52.653 5.097 32.951 1.00 19.00 203 TYR B CA 1
ATOM 1454 C C . TYR B 2 34 ? 51.586 5.552 31.966 1.00 20.32 203 TYR B C 1
ATOM 1455 O O . TYR B 2 34 ? 51.482 6.738 31.656 1.00 21.34 203 TYR B O 1
ATOM 1464 N N . GLU B 2 35 ? 50.794 4.599 31.488 1.00 17.27 204 GLU B N 1
ATOM 1465 C CA . GLU B 2 35 ? 49.726 4.858 30.531 1.00 17.88 204 GLU B CA 1
ATOM 1466 C C . GLU B 2 35 ? 48.393 5.044 31.256 1.00 19.31 204 GLU B C 1
ATOM 1467 O O . GLU B 2 35 ? 48.060 4.271 32.164 1.00 17.48 204 GLU B O 1
ATOM 1473 N N . ALA B 2 36 ? 47.631 6.060 30.851 1.00 17.02 205 ALA B N 1
ATOM 1474 C CA . ALA B 2 36 ? 46.339 6.340 31.469 1.00 17.52 205 ALA B CA 1
ATOM 1475 C C . ALA B 2 36 ? 45.401 7.138 30.565 1.00 18.95 205 ALA B C 1
ATOM 1476 O O . ALA B 2 36 ? 45.812 7.692 29.541 1.00 19.07 205 ALA B O 1
ATOM 1478 N N . HIS B 2 37 ? 44.135 7.196 30.964 1.00 17.13 206 HIS B N 1
ATOM 1479 C CA . HIS B 2 37 ? 43.107 7.893 30.208 1.00 18.76 206 HIS B CA 1
ATOM 1480 C C . HIS B 2 37 ? 42.205 8.645 31.193 1.00 22.46 206 HIS B C 1
ATOM 1481 O O . HIS B 2 37 ? 41.609 8.039 32.084 1.00 21.21 206 HIS B O 1
ATOM 1488 N N . LEU B 2 38 ? 42.134 9.967 31.048 1.00 21.76 207 LEU B N 1
ATOM 1489 C CA . LEU B 2 38 ? 41.306 10.789 31.929 1.00 22.35 207 LEU B CA 1
ATOM 1490 C C . LEU B 2 38 ? 40.171 11.423 31.152 1.00 23.23 207 LEU B C 1
ATOM 1491 O O . LEU B 2 38 ? 40.384 11.966 30.064 1.00 22.58 207 LEU B O 1
ATOM 1496 N N . VAL B 2 39 ? 38.966 11.351 31.712 1.00 21.56 208 VAL B N 1
ATOM 1497 C CA . VAL B 2 39 ? 37.782 11.907 31.072 1.00 21.52 208 VAL B CA 1
ATOM 1498 C C . VAL B 2 39 ? 36.868 12.638 32.059 1.00 23.96 208 VAL B C 1
ATOM 1499 O O . VAL B 2 39 ? 36.490 12.087 33.098 1.00 22.06 208 VAL B O 1
ATOM 1503 N N . THR B 2 40 ? 36.525 13.882 31.727 1.00 22.52 209 THR B N 1
ATOM 1504 C CA . THR B 2 40 ? 35.619 14.687 32.545 1.00 22.84 209 THR B CA 1
ATOM 1505 C C . THR B 2 40 ? 34.628 15.303 31.557 1.00 24.32 209 THR B C 1
ATOM 1506 O O . THR B 2 40 ? 34.739 15.093 30.352 1.00 23.65 209 THR B O 1
ATOM 1510 N N . PRO B 2 41 ? 33.635 16.059 32.048 1.00 24.73 210 PRO B N 1
ATOM 1511 C CA . PRO B 2 41 ? 32.700 16.645 31.084 1.00 25.97 210 PRO B CA 1
ATOM 1512 C C . PRO B 2 41 ? 33.375 17.678 30.180 1.00 25.42 210 PRO B C 1
ATOM 1513 O O . PRO B 2 41 ? 32.928 17.914 29.059 1.00 25.58 210 PRO B O 1
ATOM 1517 N N . ASP B 2 42 ? 34.464 18.275 30.664 1.00 26.30 211 ASP B N 1
ATOM 1518 C CA . ASP B 2 42 ? 35.155 19.315 29.910 1.00 26.67 211 ASP B CA 1
ATOM 1519 C C . ASP B 2 42 ? 36.433 18.951 29.156 1.00 26.52 211 ASP B C 1
ATOM 1520 O O . ASP B 2 42 ? 36.864 19.712 28.296 1.00 24.80 211 ASP B O 1
ATOM 1525 N N . PHE B 2 43 ? 37.054 17.819 29.474 1.00 25.19 212 PHE B N 1
ATOM 1526 C CA . PHE B 2 43 ? 38.272 17.442 28.758 1.00 25.27 212 PHE B CA 1
ATOM 1527 C C . PHE B 2 43 ? 38.525 15.945 28.769 1.00 25.70 212 PHE B C 1
ATOM 1528 O O . PHE B 2 43 ? 37.962 15.211 29.581 1.00 24.09 212 PHE B O 1
ATOM 1536 N N . GLU B 2 44 ? 39.369 15.507 27.843 1.00 24.59 213 GLU B N 1
ATOM 1537 C CA . GLU B 2 44 ? 39.751 14.110 27.726 1.00 24.92 213 GLU B CA 1
ATOM 1538 C C . GLU B 2 44 ? 41.218 14.080 27.320 1.00 24.75 213 GLU B C 1
ATOM 1539 O O . GLU B 2 44 ? 41.652 14.869 26.481 1.00 22.80 213 GLU B O 1
ATOM 1545 N N . ILE B 2 45 ? 41.981 13.183 27.933 1.00 24.35 214 ILE B N 1
ATOM 1546 C CA . ILE B 2 45 ? 43.400 13.054 27.637 1.00 24.44 214 ILE B CA 1
ATOM 1547 C C . ILE B 2 45 ? 43.815 11.592 27.775 1.00 25.25 214 ILE B C 1
ATOM 1548 O O . ILE B 2 45 ? 43.401 10.906 28.716 1.00 21.69 214 ILE B O 1
ATOM 1553 N N . TYR B 2 46 ? 44.629 11.125 26.836 1.00 22.09 215 TYR B N 1
ATOM 1554 C CA . TYR B 2 46 ? 45.125 9.758 26.855 1.00 20.81 215 TYR B CA 1
ATOM 1555 C C . TYR B 2 46 ? 46.628 9.818 26.638 1.00 22.58 215 TYR B C 1
ATOM 1556 O O . TYR B 2 46 ? 47.116 10.657 25.876 1.00 22.23 215 TYR B O 1
ATOM 1565 N N . GLY B 2 47 ? 47.374 8.939 27.297 1.00 22.38 216 GLY B N 1
ATOM 1566 C CA . GLY B 2 47 ? 48.806 8.955 27.085 1.00 21.29 216 GLY B CA 1
ATOM 1567 C C . GLY B 2 47 ? 49.667 8.509 28.236 1.00 19.57 216 GLY B C 1
ATOM 1568 O O . GLY B 2 47 ? 49.178 8.031 29.264 1.00 20.98 216 GLY B O 1
ATOM 1569 N N . ALA B 2 48 ? 50.970 8.679 28.056 1.00 19.07 217 ALA B N 1
ATOM 1570 C CA . ALA B 2 48 ? 51.937 8.278 29.056 1.00 18.26 217 ALA B CA 1
ATOM 1571 C C . ALA B 2 48 ? 52.642 9.466 29.675 1.00 20.58 217 ALA B C 1
ATOM 1572 O O . ALA B 2 48 ? 52.757 10.535 29.067 1.00 19.80 217 ALA B O 1
ATOM 1574 N N . THR B 2 49 ? 53.119 9.259 30.895 1.00 19.22 218 THR B N 1
ATOM 1575 C CA . THR B 2 49 ? 53.834 10.284 31.625 1.00 20.42 218 THR B CA 1
ATOM 1576 C C . THR B 2 49 ? 54.700 9.574 32.658 1.00 19.91 218 THR B C 1
ATOM 1577 O O . THR B 2 49 ? 54.487 8.389 32.943 1.00 19.83 218 THR B O 1
ATOM 1581 N N . GLN B 2 50 ? 55.688 10.275 33.199 1.00 19.00 219 GLN B N 1
ATOM 1582 C CA . GLN B 2 50 ? 56.556 9.676 34.200 1.00 19.38 219 GLN B CA 1
ATOM 1583 C C . GLN B 2 50 ? 55.791 9.540 35.512 1.00 20.48 219 GLN B C 1
ATOM 1584 O O . GLN B 2 50 ? 55.052 10.450 35.907 1.00 16.15 219 GLN B O 1
ATOM 1590 N N . ILE B 2 51 ? 55.974 8.409 36.191 1.00 18.54 220 ILE B N 1
ATOM 1591 C CA . ILE B 2 51 ? 55.266 8.168 37.445 1.00 19.18 220 ILE B CA 1
ATOM 1592 C C . ILE B 2 51 ? 55.459 9.306 38.438 1.00 17.40 220 ILE B C 1
ATOM 1593 O O . ILE B 2 51 ? 56.559 9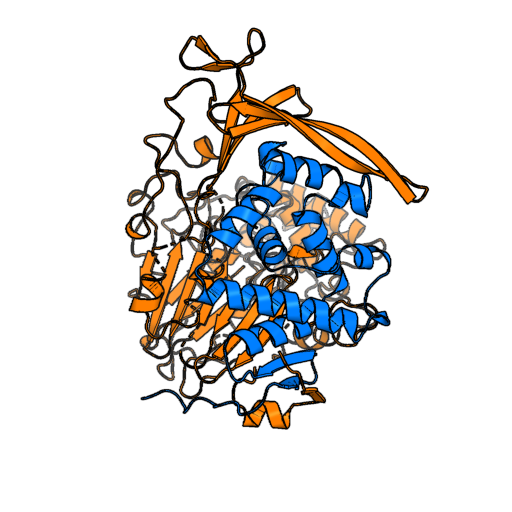.847 38.581 1.00 16.95 220 ILE B O 1
ATOM 1598 N N . GLY B 2 52 ? 54.383 9.662 39.128 1.00 17.51 221 GLY B N 1
ATOM 1599 C CA . GLY B 2 52 ? 54.465 10.742 40.093 1.00 19.73 221 GLY B CA 1
ATOM 1600 C C . GLY B 2 52 ? 54.008 12.072 39.522 1.00 21.39 221 GLY B C 1
ATOM 1601 O O . GLY B 2 52 ? 53.711 13.002 40.277 1.00 20.76 221 GLY B O 1
ATOM 1602 N N . LEU B 2 53 ? 53.965 12.179 38.193 1.00 19.65 222 LEU B N 1
ATOM 1603 C CA . LEU B 2 53 ? 53.515 13.409 37.551 1.00 18.98 222 LEU B CA 1
ATOM 1604 C C . LEU B 2 53 ? 51.992 13.374 37.407 1.00 20.21 222 LEU B C 1
ATOM 1605 O O . LEU B 2 53 ? 51.425 12.396 36.916 1.00 19.67 222 LEU B O 1
ATOM 1610 N N . PRO B 2 54 ? 51.309 14.450 37.836 1.00 19.27 223 PRO B N 1
ATOM 1611 C CA . PRO B 2 54 ? 49.848 14.553 37.765 1.00 19.37 223 PRO B CA 1
ATOM 1612 C C . PRO B 2 54 ? 49.298 14.949 36.395 1.00 20.78 223 PRO B C 1
ATOM 1613 O O . PRO B 2 54 ? 48.081 15.009 36.204 1.00 22.16 223 PRO B O 1
ATOM 1617 N N . VAL B 2 55 ? 50.189 15.218 35.447 1.00 19.89 224 VAL B N 1
ATOM 1618 C CA . VAL B 2 55 ? 49.781 15.603 34.095 1.00 20.16 224 VAL B CA 1
ATOM 1619 C C . VAL B 2 55 ? 50.439 14.671 33.073 1.00 19.98 224 VAL B C 1
ATOM 1620 O O . VAL B 2 55 ? 51.565 14.214 33.276 1.00 21.39 224 VAL B O 1
ATOM 1624 N N . ILE B 2 56 ? 49.737 14.400 31.978 1.00 18.18 225 ILE B N 1
ATOM 1625 C CA . ILE B 2 56 ? 50.243 13.507 30.936 1.00 19.14 225 ILE B CA 1
ATOM 1626 C C . ILE B 2 56 ? 51.106 14.245 29.916 1.00 19.44 225 ILE B C 1
ATOM 1627 O O . ILE B 2 56 ? 50.610 15.079 29.156 1.00 20.34 225 ILE B O 1
ATOM 1632 N N . ARG B 2 57 ? 52.398 13.931 29.901 1.00 20.11 226 ARG B N 1
ATOM 1633 C CA . ARG B 2 57 ? 53.332 14.577 28.984 1.00 22.31 226 ARG B CA 1
ATOM 1634 C C . ARG B 2 57 ? 53.226 14.089 27.538 1.00 24.02 226 ARG B C 1
ATOM 1635 O O . ARG B 2 57 ? 53.369 14.880 26.609 1.00 24.95 226 ARG B O 1
ATOM 1643 N N . PHE B 2 58 ? 52.990 12.792 27.348 1.00 21.71 227 PHE B N 1
ATOM 1644 C CA . PHE B 2 58 ? 52.841 12.233 26.008 1.00 20.60 227 PHE B CA 1
ATOM 1645 C C . PHE B 2 58 ? 51.361 11.954 25.814 1.00 21.69 227 PHE B C 1
ATOM 1646 O O . PHE B 2 58 ? 50.897 10.821 25.978 1.00 21.77 227 PHE B O 1
ATOM 1654 N N . ALA B 2 59 ? 50.617 12.990 25.442 1.00 19.54 228 ALA B N 1
ATOM 1655 C CA . ALA B 2 59 ? 49.174 12.849 25.294 1.00 19.62 228 ALA B CA 1
ATOM 1656 C C . ALA B 2 59 ? 48.561 13.192 23.951 1.00 18.55 228 ALA B C 1
ATOM 1657 O O . ALA B 2 59 ? 49.163 13.854 23.110 1.00 19.45 228 ALA B O 1
ATOM 1659 N N . PHE B 2 60 ? 47.337 12.720 23.775 1.00 18.36 229 PHE B N 1
ATOM 1660 C CA . PHE B 2 60 ? 46.560 12.981 22.584 1.00 19.12 229 PHE B CA 1
ATOM 1661 C C . PHE B 2 60 ? 45.112 12.730 22.974 1.00 19.13 229 PHE B C 1
ATOM 1662 O O . PHE B 2 60 ? 44.831 12.151 24.030 1.00 19.29 229 PHE B O 1
ATOM 1670 N N . ASN B 2 61 ? 44.196 13.199 22.143 1.00 18.87 230 ASN B N 1
ATOM 1671 C CA . ASN B 2 61 ? 42.777 12.987 22.366 1.00 21.11 230 ASN B CA 1
ATOM 1672 C C . ASN B 2 61 ? 42.107 13.069 21.006 1.00 21.96 230 ASN B C 1
ATOM 1673 O O . ASN B 2 61 ? 42.771 12.889 19.984 1.00 20.95 230 ASN B O 1
ATOM 1678 N N . GLN B 2 62 ? 40.804 13.322 20.970 1.00 22.60 231 GLN B N 1
ATOM 1679 C CA . GLN B 2 62 ? 40.114 13.397 19.689 1.00 21.02 231 GLN B CA 1
ATOM 1680 C C . GLN B 2 62 ? 40.516 14.618 18.867 1.00 22.32 231 GLN B C 1
ATOM 1681 O O . GLN B 2 62 ? 40.312 14.645 17.655 1.00 22.69 231 GLN B O 1
ATOM 1687 N N . ARG B 2 63 ? 41.109 15.608 19.528 1.00 23.24 232 ARG B N 1
ATOM 1688 C CA . ARG B 2 63 ? 41.495 16.867 18.888 1.00 25.62 232 ARG B CA 1
ATOM 1689 C C . ARG B 2 63 ? 42.969 17.041 18.523 1.00 24.31 232 ARG B C 1
ATOM 1690 O O . ARG B 2 63 ? 43.297 17.393 17.385 1.00 23.86 232 ARG B O 1
ATOM 1706 N N . GLY B 2 65 ? 47.474 16.156 19.852 1.00 20.52 234 GLY B N 1
ATOM 1707 C CA . GLY B 2 65 ? 48.430 15.283 20.507 1.00 19.26 234 GLY B CA 1
ATOM 1708 C C . GLY B 2 65 ? 49.833 15.855 20.444 1.00 20.45 234 GLY B C 1
ATOM 1709 O O . GLY B 2 65 ? 50.156 16.615 19.531 1.00 21.86 234 GLY B O 1
ATOM 1710 N N . ILE B 2 66 ? 50.667 15.508 21.420 1.00 17.14 235 ILE B N 1
ATOM 1711 C CA . ILE B 2 66 ? 52.045 15.975 21.438 1.00 17.93 235 ILE B CA 1
ATOM 1712 C C . ILE B 2 66 ? 52.995 14.876 21.897 1.00 19.54 235 ILE B C 1
ATOM 1713 O O . ILE B 2 66 ? 52.578 13.859 22.463 1.00 19.15 235 ILE B O 1
ATOM 1718 N N . THR B 2 67 ? 54.278 15.090 21.646 1.00 19.81 236 THR B N 1
ATOM 1719 C CA . THR B 2 67 ? 55.299 14.157 22.070 1.00 20.82 236 THR B CA 1
ATOM 1720 C C . THR B 2 67 ? 56.540 14.970 22.405 1.00 20.61 236 THR B C 1
ATOM 1721 O O . THR B 2 67 ? 56.670 16.127 21.986 1.00 21.96 236 THR B O 1
ATOM 1725 N N . ASN B 2 68 ? 57.443 14.370 23.169 1.00 19.43 237 ASN B N 1
ATOM 1726 C CA . ASN B 2 68 ? 58.648 15.052 23.610 1.00 19.41 237 ASN B CA 1
ATOM 1727 C C . ASN B 2 68 ? 59.914 14.241 23.393 1.00 19.41 237 ASN B C 1
ATOM 1728 O O . ASN B 2 68 ? 59.887 13.014 23.398 1.00 19.41 237 ASN B O 1
ATOM 1733 N N . THR B 2 69 ? 61.025 14.943 23.208 1.00 19.20 238 THR B N 1
ATOM 1734 C CA . THR B 2 69 ? 62.329 14.309 23.081 1.00 19.86 238 THR B CA 1
ATOM 1735 C C . THR B 2 69 ? 63.258 15.257 23.811 1.00 21.36 238 THR B C 1
ATOM 1736 O O . THR B 2 69 ? 62.962 16.448 23.941 1.00 20.95 238 THR B O 1
ATOM 1740 N N . VAL B 2 70 ? 64.362 14.728 24.314 1.00 21.97 239 VAL B N 1
ATOM 1741 C CA . VAL B 2 70 ? 65.335 15.536 25.026 1.00 23.64 239 VAL B CA 1
ATOM 1742 C C . VAL B 2 70 ? 66.126 16.378 24.027 1.00 24.49 239 VAL B C 1
ATOM 1743 O O . VAL B 2 70 ? 66.576 15.865 22.999 1.00 25.12 239 VAL B O 1
ATOM 1747 N N . ASN B 2 71 ? 66.272 17.670 24.316 1.00 22.49 240 ASN B N 1
ATOM 1748 C CA . ASN B 2 71 ? 67.034 18.557 23.444 1.00 22.45 240 ASN B CA 1
ATOM 1749 C C . ASN B 2 71 ? 68.255 19.084 24.183 1.00 22.86 240 ASN B C 1
ATOM 1750 O O . ASN B 2 71 ? 69.110 19.747 23.600 1.00 22.35 240 ASN B O 1
ATOM 1755 N N . GLY B 2 72 ? 68.333 18.774 25.476 1.00 23.04 241 GLY B N 1
ATOM 1756 C CA . GLY B 2 72 ? 69.463 19.208 26.282 1.00 24.63 241 GLY B CA 1
ATOM 1757 C C . GLY B 2 72 ? 69.602 20.713 26.461 1.00 26.54 241 GLY B C 1
ATOM 1758 O O . GLY B 2 72 ? 70.714 21.217 26.617 1.00 26.91 241 GLY B O 1
ATOM 1767 N N . VAL B 2 74 ? 70.469 24.069 27.524 1.00 26.65 243 VAL B N 1
ATOM 1768 C CA . VAL B 2 74 ? 71.417 24.454 28.561 1.00 27.42 243 VAL B CA 1
ATOM 1769 C C . VAL B 2 74 ? 70.768 25.500 29.464 1.00 28.94 243 VAL B C 1
ATOM 1770 O O . VAL B 2 74 ? 70.983 26.705 29.298 1.00 27.54 243 VAL B O 1
ATOM 1774 N N . GLY B 2 75 ? 69.977 25.025 30.422 1.00 27.38 244 GLY B N 1
ATOM 1775 C CA . GLY B 2 75 ? 69.276 25.920 31.327 1.00 26.12 244 GLY B CA 1
ATOM 1776 C C . GLY B 2 75 ? 70.000 26.228 32.619 1.00 24.28 244 GLY B C 1
ATOM 1777 O O . GLY B 2 75 ? 69.441 26.856 33.517 1.00 26.61 244 GLY B O 1
ATOM 1778 N N . ALA B 2 76 ? 71.241 25.781 32.727 1.00 22.91 245 ALA B N 1
ATOM 1779 C CA . ALA B 2 76 ? 72.017 26.041 33.920 1.00 23.50 245 ALA B CA 1
ATOM 1780 C C . ALA B 2 76 ? 73.460 26.328 33.553 1.00 25.35 245 ALA B C 1
ATOM 1781 O O . ALA B 2 76 ? 73.936 25.928 32.490 1.00 26.20 245 ALA B O 1
ATOM 1783 N N . THR B 2 77 ? 74.145 27.044 34.434 1.00 24.36 246 THR B N 1
ATOM 1784 C CA . THR B 2 77 ? 75.538 27.381 34.222 1.00 24.00 246 THR B CA 1
ATOM 1785 C C . THR B 2 77 ? 76.329 27.031 35.466 1.00 24.68 246 THR B C 1
ATOM 1786 O O . THR B 2 77 ? 75.923 27.355 36.586 1.00 24.85 246 THR B O 1
ATOM 1790 N N . ASN B 2 78 ? 77.449 26.349 35.267 1.00 22.97 247 ASN B N 1
ATOM 1791 C CA . ASN B 2 78 ? 78.323 26.005 36.372 1.00 22.06 247 ASN B CA 1
ATOM 1792 C C . ASN B 2 78 ? 79.517 26.946 36.284 1.00 23.59 247 ASN B C 1
ATOM 1793 O O . ASN B 2 78 ? 80.228 26.969 35.275 1.00 22.76 247 ASN B O 1
ATOM 1798 N N . TYR B 2 79 ? 79.713 27.741 37.332 1.00 22.75 248 TYR B N 1
ATOM 1799 C CA . TYR B 2 79 ? 80.813 28.696 37.375 1.00 22.30 248 TYR B CA 1
ATOM 1800 C C . TYR B 2 79 ? 81.943 28.236 38.283 1.00 23.74 248 TYR B C 1
ATOM 1801 O O . TYR B 2 79 ? 81.702 27.707 39.371 1.00 21.79 248 TYR B O 1
ATOM 1810 N N . ARG B 2 80 ? 83.176 28.456 37.834 1.00 23.69 249 ARG B N 1
ATOM 1811 C CA . ARG B 2 80 ? 84.360 28.103 38.606 1.00 27.16 249 ARG B CA 1
ATOM 1812 C C . ARG B 2 80 ? 84.677 29.325 39.461 1.00 27.92 249 ARG B C 1
ATOM 1813 O O . ARG B 2 80 ? 84.938 30.404 38.931 1.00 28.50 249 ARG B O 1
ATOM 1821 N N . LEU B 2 81 ? 84.650 29.163 40.778 1.00 29.14 250 LEU B N 1
ATOM 1822 C CA . LEU B 2 81 ? 84.923 30.284 41.666 1.00 31.34 250 LEU B CA 1
ATOM 1823 C C . LEU B 2 81 ? 86.390 30.393 42.035 1.00 32.52 250 LEU B C 1
ATOM 1824 O O . LEU B 2 81 ? 87.095 29.388 42.138 1.00 33.74 250 LEU B O 1
ATOM 1829 N N . THR B 2 82 ? 86.847 31.624 42.224 1.00 33.97 251 THR B N 1
ATOM 1830 C CA . THR B 2 82 ? 88.222 31.868 42.630 1.00 34.49 251 THR B CA 1
ATOM 1831 C C . THR B 2 82 ? 88.157 32.247 44.102 1.00 35.10 251 THR B C 1
ATOM 1832 O O . THR B 2 82 ? 87.886 33.398 44.450 1.00 34.80 251 THR B O 1
ATOM 1836 N N . LEU B 2 83 ? 88.385 31.261 44.962 1.00 35.65 252 LEU B N 1
ATOM 1837 C CA . LEU B 2 83 ? 88.339 31.476 46.399 1.00 37.60 252 LEU B CA 1
ATOM 1838 C C . LEU B 2 83 ? 89.499 32.350 46.853 1.00 39.97 252 LEU B C 1
ATOM 1839 O O . LEU B 2 83 ? 90.625 32.205 46.375 1.00 39.01 252 LEU B O 1
ATOM 1844 N N . GLN B 2 84 ? 89.216 33.261 47.778 1.00 41.40 253 GLN B N 1
ATOM 1845 C CA . GLN B 2 84 ? 90.241 34.157 48.290 1.00 43.10 253 GLN B CA 1
ATOM 1846 C C . GLN B 2 84 ? 89.787 34.856 49.568 1.00 43.14 253 GLN B C 1
ATOM 1847 O O . GLN B 2 84 ? 88.740 35.506 49.595 1.00 41.50 253 GLN B O 1
ATOM 1853 N N . ASP B 2 85 ? 90.581 34.708 50.623 1.00 42.95 254 ASP B N 1
ATOM 1854 C CA . ASP B 2 85 ? 90.299 35.331 51.912 1.00 44.31 254 ASP B CA 1
ATOM 1855 C C . ASP B 2 85 ? 88.906 35.029 52.468 1.00 43.59 254 ASP B C 1
ATOM 1856 O O . ASP B 2 85 ? 88.184 35.942 52.872 1.00 43.73 254 ASP B O 1
ATOM 1861 N N . GLY B 2 86 ? 88.532 33.754 52.489 1.00 42.11 255 GLY B N 1
ATOM 1862 C CA . GLY B 2 86 ? 87.233 33.378 53.022 1.00 40.35 255 GLY B CA 1
ATOM 1863 C C . GLY B 2 86 ? 86.057 33.599 52.089 1.00 38.77 255 GLY B C 1
ATOM 1864 O O . GLY B 2 86 ? 84.958 33.103 52.345 1.00 39.88 255 GLY B O 1
ATOM 1865 N N . GLY B 2 87 ? 86.277 34.352 51.017 1.00 35.93 256 GLY B N 1
ATOM 1866 C CA . GLY B 2 87 ? 85.217 34.609 50.062 1.00 32.91 256 GLY B CA 1
ATOM 1867 C C . GLY B 2 87 ? 85.641 34.195 48.666 1.00 32.26 256 GLY B C 1
ATOM 1868 O O . GLY B 2 87 ? 86.429 33.260 48.504 1.00 32.17 256 GLY B O 1
ATOM 1869 N N . TYR B 2 88 ? 85.117 34.881 47.656 1.00 30.96 257 TYR B N 1
ATOM 1870 C CA . TYR B 2 88 ? 85.462 34.585 46.270 1.00 31.07 257 TYR B CA 1
ATOM 1871 C C . TYR B 2 88 ? 85.717 35.880 45.514 1.00 32.49 257 TYR B C 1
ATOM 1872 O O . TYR B 2 88 ? 85.052 36.890 45.753 1.00 32.15 257 TYR B O 1
ATOM 1881 N N . LEU B 2 89 ? 86.688 35.848 44.605 1.00 33.51 258 LEU B N 1
ATOM 1882 C CA . LEU B 2 89 ? 87.035 37.026 43.821 1.00 34.25 258 LEU B CA 1
ATOM 1883 C C . LEU B 2 89 ? 85.978 37.295 42.761 1.00 35.03 258 LEU B C 1
ATOM 1884 O O . LEU B 2 89 ? 85.672 36.428 41.940 1.00 36.12 258 LEU B O 1
ATOM 1889 N N . TYR B 2 90 ? 85.422 38.502 42.785 1.00 32.80 259 TYR B N 1
ATOM 1890 C CA . TYR B 2 90 ? 84.394 38.892 41.830 1.00 33.80 259 TYR B CA 1
ATOM 1891 C C . TYR B 2 90 ? 84.639 40.338 41.405 1.00 35.24 259 TYR B C 1
ATOM 1892 O O . TYR B 2 90 ? 84.695 41.234 42.243 1.00 35.08 259 TYR B O 1
ATOM 1901 N N . ASP B 2 91 ? 84.787 40.559 40.103 1.00 37.72 260 ASP B N 1
ATOM 1902 C CA . ASP B 2 91 ? 85.042 41.897 39.572 1.00 38.35 260 ASP B CA 1
ATOM 1903 C C . ASP B 2 91 ? 86.166 42.627 40.309 1.00 39.82 260 ASP B C 1
ATOM 1904 O O . ASP B 2 91 ? 86.023 43.791 40.685 1.00 40.08 260 ASP B O 1
ATOM 1909 N N . GLY B 2 92 ? 87.279 41.931 40.521 1.00 41.06 261 GLY B N 1
ATOM 1910 C CA . GLY B 2 92 ? 88.425 42.531 41.184 1.00 43.90 261 GLY B CA 1
ATOM 1911 C C . GLY B 2 92 ? 88.368 42.682 42.694 1.00 44.26 261 GLY B C 1
ATOM 1912 O O . GLY B 2 92 ? 89.318 43.182 43.298 1.00 43.49 261 GLY B O 1
ATOM 1913 N N . GLN B 2 93 ? 87.274 42.252 43.313 1.00 44.68 262 GLN B N 1
ATOM 1914 C CA . GLN B 2 93 ? 87.145 42.366 44.762 1.00 45.33 262 GLN B CA 1
ATOM 1915 C C . GLN B 2 93 ? 86.673 41.068 45.407 1.00 43.66 262 GLN B C 1
ATOM 1916 O O . GLN B 2 93 ? 85.903 40.314 44.815 1.00 42.82 262 GLN B O 1
ATOM 1922 N N . VAL B 2 94 ? 87.144 40.813 46.624 1.00 42.46 263 VAL B N 1
ATOM 1923 C CA . VAL B 2 94 ? 86.755 39.614 47.355 1.00 41.77 263 VAL B CA 1
ATOM 1924 C C . VAL B 2 94 ? 85.347 39.792 47.918 1.00 41.04 263 VAL B C 1
ATOM 1925 O O . VAL B 2 94 ? 85.092 40.705 48.703 1.00 42.11 263 VAL B O 1
ATOM 1929 N N . ARG B 2 95 ? 84.439 38.916 47.504 1.00 39.16 264 ARG B N 1
ATOM 1930 C CA . ARG B 2 95 ? 83.054 38.956 47.956 1.00 38.54 264 ARG B CA 1
ATOM 1931 C C . ARG B 2 95 ? 82.791 37.910 49.031 1.00 36.11 264 ARG B C 1
ATOM 1932 O O . ARG B 2 95 ? 83.313 36.797 48.966 1.00 35.77 264 ARG B O 1
ATOM 1940 N N . PRO B 2 96 ? 81.985 38.258 50.042 1.00 33.20 265 PRO B N 1
ATOM 1941 C CA . PRO B 2 96 ? 81.688 37.283 51.093 1.00 31.56 265 PRO B CA 1
ATOM 1942 C C . PRO B 2 96 ? 80.574 36.378 50.572 1.00 28.39 265 PRO B C 1
ATOM 1943 O O . PRO B 2 96 ? 79.766 36.805 49.748 1.00 25.89 265 PRO B O 1
ATOM 1947 N N . PHE B 2 97 ? 80.534 35.135 51.038 1.00 27.29 266 PHE B N 1
ATOM 1948 C CA . PHE B 2 97 ? 79.485 34.203 50.625 1.00 26.39 266 PHE B CA 1
ATOM 1949 C C . PHE B 2 97 ? 78.242 34.413 51.488 1.00 27.34 266 PHE B C 1
ATOM 1950 O O . PHE B 2 97 ? 78.328 34.946 52.592 1.00 25.44 266 PHE B O 1
ATOM 1958 N N . GLU B 2 98 ? 77.088 34.000 50.977 1.00 28.43 267 GLU B N 1
ATOM 1959 C CA . GLU B 2 98 ? 75.870 34.040 51.778 1.00 29.67 267 GLU B CA 1
ATOM 1960 C C . GLU B 2 98 ? 75.995 32.660 52.415 1.00 30.65 267 GLU B C 1
ATOM 1961 O O . GLU B 2 98 ? 76.304 31.687 51.719 1.00 27.28 267 GLU B O 1
ATOM 1967 N N . ARG B 2 99 ? 75.782 32.566 53.723 1.00 28.84 268 ARG B N 1
ATOM 1968 C CA . ARG B 2 99 ? 75.910 31.286 54.407 1.00 31.47 268 ARG B CA 1
ATOM 1969 C C . ARG B 2 99 ? 74.718 30.982 55.305 1.00 31.02 268 ARG B C 1
ATOM 1970 O O . ARG B 2 99 ? 74.319 31.806 56.123 1.00 29.22 268 ARG B O 1
ATOM 1978 N N . ARG B 2 100 ? 74.153 29.790 55.137 1.00 30.16 269 ARG B N 1
ATOM 1979 C CA . ARG B 2 100 ? 73.017 29.355 55.939 1.00 31.42 269 ARG B CA 1
ATOM 1980 C C . ARG B 2 100 ? 73.366 28.004 56.542 1.00 33.98 269 ARG B C 1
ATOM 1981 O O . ARG B 2 100 ? 73.792 27.091 55.831 1.00 31.24 269 ARG B O 1
ATOM 1989 N N . GLN B 2 101 ? 73.206 27.883 57.854 1.00 34.17 270 GLN B N 1
ATOM 1990 C CA . GLN B 2 101 ? 73.504 26.632 58.531 1.00 37.10 270 GLN B CA 1
ATOM 1991 C C . GLN B 2 101 ? 72.235 25.806 58.659 1.00 36.06 270 GLN B C 1
ATOM 1992 O O . GLN B 2 101 ? 71.333 26.147 59.420 1.00 36.27 270 GLN B O 1
ATOM 1998 N N . ALA B 2 102 ? 72.166 24.727 57.887 1.00 34.08 271 ALA B N 1
ATOM 1999 C CA . ALA B 2 102 ? 71.007 23.844 57.904 1.00 31.97 271 ALA B CA 1
ATOM 2000 C C . ALA B 2 102 ? 71.405 22.484 58.456 1.00 30.06 271 ALA B C 1
ATOM 2001 O O . ALA B 2 102 ? 72.528 22.293 58.914 1.00 28.90 271 ALA B O 1
ATOM 2003 N N . SER B 2 103 ? 70.477 21.539 58.412 1.00 31.00 272 SER B N 1
ATOM 2004 C CA . SER B 2 103 ? 70.742 20.195 58.905 1.00 31.39 272 SER B CA 1
ATOM 2005 C C . SER B 2 103 ? 69.690 19.240 58.375 1.00 30.65 272 SER B C 1
ATOM 2006 O O . SER B 2 103 ? 68.613 19.658 57.959 1.00 30.71 272 SER B O 1
ATOM 2009 N N . TYR B 2 104 ? 70.017 17.955 58.390 1.00 29.23 273 TYR B N 1
ATOM 2010 C CA . TYR B 2 104 ? 69.108 16.919 57.934 1.00 28.59 273 TYR B CA 1
ATOM 2011 C C . TYR B 2 104 ? 69.406 15.674 58.756 1.00 29.10 273 TYR B C 1
ATOM 2012 O O . TYR B 2 104 ? 70.508 15.526 59.288 1.00 29.24 273 TYR B O 1
ATOM 2021 N N . ARG B 2 105 ? 68.424 14.788 58.866 1.00 29.25 274 ARG B N 1
ATOM 2022 C CA . ARG B 2 105 ? 68.597 13.555 59.623 1.00 31.04 274 ARG B CA 1
ATOM 2023 C C . ARG B 2 105 ? 69.072 12.425 58.725 1.00 31.45 274 ARG B C 1
ATOM 2024 O O . ARG B 2 105 ? 68.676 12.331 57.563 1.00 29.41 274 ARG B O 1
ATOM 2032 N N . LEU B 2 106 ? 69.934 11.576 59.275 1.00 30.93 275 LEU B N 1
ATOM 2033 C CA . LEU B 2 106 ? 70.465 10.432 58.552 1.00 32.05 275 LEU B CA 1
ATOM 2034 C C . LEU B 2 106 ? 70.079 9.173 59.319 1.00 33.27 275 LEU B C 1
ATOM 2035 O O . LEU B 2 106 ? 70.508 8.980 60.454 1.00 32.40 275 LEU B O 1
ATOM 2040 N N . ARG B 2 107 ? 69.265 8.323 58.703 1.00 33.20 276 ARG B N 1
ATOM 2041 C CA . ARG B 2 107 ? 68.842 7.096 59.356 1.00 36.24 276 ARG B CA 1
ATOM 2042 C C . ARG B 2 107 ? 70.047 6.194 59.607 1.00 36.90 276 ARG B C 1
ATOM 2043 O O . ARG B 2 107 ? 70.950 6.106 58.776 1.00 34.32 276 ARG B O 1
ATOM 2051 N N . GLN B 2 108 ? 70.053 5.537 60.763 1.00 38.67 277 GLN B N 1
ATOM 2052 C CA . GLN B 2 108 ? 71.135 4.635 61.143 1.00 42.17 277 GLN B CA 1
ATOM 2053 C C . GLN B 2 108 ? 70.710 3.186 60.915 1.00 43.10 277 GLN B C 1
ATOM 2054 O O . GLN B 2 108 ? 69.536 2.906 60.660 1.00 41.87 277 GLN B O 1
ATOM 2060 N N . ALA B 2 109 ? 71.665 2.267 61.016 1.00 44.34 278 ALA B N 1
ATOM 2061 C CA . ALA B 2 109 ? 71.384 0.849 60.814 1.00 45.87 278 ALA B CA 1
ATOM 2062 C C . ALA B 2 109 ? 70.408 0.296 61.848 1.00 46.45 278 ALA B C 1
ATOM 2063 O O . ALA B 2 109 ? 69.718 -0.690 61.593 1.00 47.57 278 ALA B O 1
ATOM 2065 N N . ASP B 2 110 ? 70.342 0.933 63.012 1.00 47.26 279 ASP B N 1
ATOM 2066 C CA . ASP B 2 110 ? 69.448 0.476 64.068 1.00 48.74 279 ASP B CA 1
ATOM 2067 C C . ASP B 2 110 ? 68.086 1.160 64.036 1.00 48.26 279 ASP B C 1
ATOM 2068 O O . ASP B 2 110 ? 67.300 1.039 64.976 1.00 47.64 279 ASP B O 1
ATOM 2073 N N . GLY B 2 111 ? 67.810 1.881 62.954 1.00 47.54 280 GLY B N 1
ATOM 2074 C CA . GLY B 2 111 ? 66.527 2.550 62.825 1.00 46.71 280 GLY B CA 1
ATOM 2075 C C . GLY B 2 111 ? 66.453 3.967 63.362 1.00 45.73 280 GLY B C 1
ATOM 2076 O O . GLY B 2 111 ? 65.515 4.697 63.049 1.00 47.46 280 GLY B O 1
ATOM 2077 N N . SER B 2 112 ? 67.426 4.363 64.174 1.00 44.71 281 SER B N 1
ATOM 2078 C CA . SER B 2 112 ? 67.432 5.711 64.734 1.00 44.89 281 SER B CA 1
ATOM 2079 C C . SER B 2 112 ? 68.021 6.686 63.719 1.00 45.01 281 SER B C 1
ATOM 2080 O O . SER B 2 112 ? 68.518 6.277 62.671 1.00 44.45 281 SER B O 1
ATOM 2083 N N . THR B 2 113 ? 67.964 7.975 64.031 1.00 45.72 282 THR B N 1
ATOM 2084 C CA . THR B 2 113 ? 68.504 8.988 63.137 1.00 47.17 282 THR B CA 1
ATOM 2085 C C . THR B 2 113 ? 69.547 9.843 63.837 1.00 48.01 282 THR B C 1
ATOM 2086 O O . THR B 2 113 ? 69.471 10.077 65.045 1.00 47.79 282 THR B O 1
ATOM 2090 N N . VAL B 2 114 ? 70.523 10.301 63.062 1.00 47.09 283 VAL B N 1
ATOM 2091 C CA . VAL B 2 114 ? 71.588 11.153 63.566 1.00 47.23 283 VAL B CA 1
ATOM 2092 C C . VAL B 2 114 ? 71.448 12.511 62.892 1.00 46.85 283 VAL B C 1
ATOM 2093 O O . VAL B 2 114 ? 71.333 12.596 61.671 1.00 47.09 283 VAL B O 1
ATOM 2097 N N . ASP B 2 115 ? 71.445 13.568 63.694 1.00 46.39 284 ASP B N 1
ATOM 2098 C CA . ASP B 2 115 ? 71.320 14.922 63.173 1.00 45.67 284 ASP B CA 1
ATOM 2099 C C . ASP B 2 115 ? 72.646 15.314 62.525 1.00 43.95 284 ASP B C 1
ATOM 2100 O O . ASP B 2 115 ? 73.687 15.293 63.179 1.00 43.43 284 ASP B O 1
ATOM 2105 N N . LYS B 2 116 ? 72.612 15.659 61.240 1.00 41.78 285 LYS B N 1
ATOM 2106 C CA . LYS B 2 116 ? 73.831 16.042 60.532 1.00 40.78 285 LYS B CA 1
ATOM 2107 C C . LYS B 2 116 ? 73.806 17.472 59.997 1.00 39.27 285 LYS B C 1
ATOM 2108 O O . LYS B 2 116 ? 72.905 17.855 59.250 1.00 38.64 285 LYS B O 1
ATOM 2114 N N . PRO B 2 117 ? 74.805 18.278 60.382 1.00 37.82 286 PRO B N 1
ATOM 2115 C CA . PRO B 2 117 ? 74.934 19.676 59.959 1.00 36.50 286 PRO B CA 1
ATOM 2116 C C . PRO B 2 117 ? 75.213 19.800 58.466 1.00 35.26 286 PRO B C 1
ATOM 2117 O O . PRO B 2 117 ? 75.937 18.988 57.889 1.00 34.98 286 PRO B O 1
ATOM 2121 N N . LEU B 2 118 ? 74.632 20.819 57.848 1.00 32.96 287 LEU B N 1
ATOM 2122 C CA . LEU B 2 118 ? 74.826 21.062 56.426 1.00 31.63 287 LEU B CA 1
ATOM 2123 C C . LEU B 2 118 ? 74.890 22.557 56.172 1.00 32.01 287 LEU B C 1
ATOM 2124 O O . LEU B 2 118 ? 73.883 23.256 56.298 1.00 31.70 287 LEU B O 1
ATOM 2129 N N . GLU B 2 119 ? 76.068 23.055 55.822 1.00 31.90 288 GLU B N 1
ATOM 2130 C CA . GLU B 2 119 ? 76.188 24.475 55.538 1.00 32.94 288 GLU B CA 1
ATOM 2131 C C . GLU B 2 119 ? 75.874 24.714 54.070 1.00 32.63 288 GLU B C 1
ATOM 2132 O O . GLU B 2 119 ? 76.411 24.038 53.194 1.00 31.85 288 GLU B O 1
ATOM 2138 N N . ILE B 2 120 ? 74.980 25.659 53.808 1.00 29.35 289 ILE B N 1
ATOM 2139 C CA . ILE B 2 120 ? 74.617 25.993 52.443 1.00 29.73 289 ILE B CA 1
ATOM 2140 C C . ILE B 2 120 ? 75.207 27.360 52.117 1.00 30.96 289 ILE B C 1
ATOM 2141 O O . ILE B 2 120 ? 74.779 28.377 52.663 1.00 31.89 289 ILE B O 1
ATOM 2146 N N . ARG B 2 121 ? 76.205 27.375 51.241 1.00 30.95 290 ARG B N 1
ATOM 2147 C CA . ARG B 2 121 ? 76.850 28.620 50.845 1.00 32.75 290 ARG B CA 1
ATOM 2148 C C . ARG B 2 121 ? 76.421 29.007 49.442 1.00 31.99 290 ARG B C 1
ATOM 2149 O O . ARG B 2 121 ? 76.209 28.147 48.584 1.00 30.16 290 ARG B O 1
ATOM 2157 N N . SER B 2 122 ? 76.301 30.307 49.207 1.00 29.69 291 SER B N 1
ATOM 2158 C CA . SER B 2 122 ? 75.892 30.796 47.905 1.00 28.88 291 SER B CA 1
ATOM 2159 C C . SER B 2 122 ? 76.661 32.044 47.511 1.00 29.09 291 SER B C 1
ATOM 2160 O O . SER B 2 122 ? 76.989 32.882 48.353 1.00 24.37 291 SER B O 1
ATOM 2163 N N . SER B 2 123 ? 76.957 32.148 46.221 1.00 26.90 292 SER B N 1
ATOM 2164 C CA . SER B 2 123 ? 77.639 33.313 45.685 1.00 25.77 292 SER B CA 1
ATOM 2165 C C . SER B 2 123 ? 76.530 34.020 44.927 1.00 24.81 292 SER B C 1
ATOM 2166 O O . SER B 2 123 ? 75.395 33.544 44.912 1.00 21.58 292 SER B O 1
ATOM 2169 N N . VAL B 2 124 ? 76.837 35.148 44.300 1.00 24.04 293 VAL B N 1
ATOM 2170 C CA . VAL B 2 124 ? 75.822 35.864 43.542 1.00 22.80 293 VAL B CA 1
ATOM 2171 C C . VAL B 2 124 ? 75.278 34.956 42.433 1.00 22.93 293 VAL B C 1
ATOM 2172 O O . VAL B 2 124 ? 74.135 35.108 42.000 1.00 22.48 293 VAL B O 1
ATOM 2176 N N . HIS B 2 125 ? 76.097 34.000 41.995 1.00 19.37 294 HIS B N 1
ATOM 2177 C CA . HIS B 2 125 ? 75.707 33.067 40.936 1.00 22.00 294 HIS B CA 1
ATOM 2178 C C . HIS B 2 125 ? 74.607 32.106 41.393 1.00 20.65 294 HIS B C 1
ATOM 2179 O O . HIS B 2 125 ? 73.609 31.919 40.700 1.00 23.02 294 HIS B O 1
ATOM 2186 N N . GLY B 2 126 ? 74.815 31.488 42.554 1.00 22.39 295 GLY B N 1
ATOM 2187 C CA . GLY B 2 126 ? 73.859 30.534 43.093 1.00 20.75 295 GLY B CA 1
ATOM 2188 C C . GLY B 2 126 ? 74.537 29.625 44.109 1.00 22.18 295 GLY B C 1
ATOM 2189 O O . GLY B 2 126 ? 75.649 29.925 44.557 1.00 21.52 295 GLY B O 1
ATOM 2190 N N . PRO B 2 127 ? 73.907 28.500 44.491 1.00 22.55 296 PRO B N 1
ATOM 2191 C CA . PRO B 2 127 ? 74.495 27.572 45.467 1.00 22.90 296 PRO B CA 1
ATOM 2192 C C . PRO B 2 127 ? 75.891 27.106 45.063 1.00 23.40 296 PRO B C 1
ATOM 2193 O O . PRO B 2 127 ? 76.167 26.890 43.881 1.00 23.87 296 PRO B O 1
ATOM 2197 N N . VAL B 2 128 ? 76.759 26.933 46.052 1.00 23.42 297 VAL B N 1
ATOM 2198 C CA . VAL B 2 128 ? 78.127 26.510 45.798 1.00 25.40 297 VAL B CA 1
ATOM 2199 C C . VAL B 2 128 ? 78.420 25.088 46.256 1.00 26.67 297 VAL B C 1
ATOM 2200 O O . VAL B 2 128 ? 78.026 24.677 47.348 1.00 24.40 297 VAL B O 1
ATOM 2204 N N . PHE B 2 129 ? 79.114 24.341 45.404 1.00 26.54 298 PHE B N 1
ATOM 2205 C CA . PHE B 2 129 ? 79.490 22.968 45.710 1.00 28.28 298 PHE B CA 1
ATOM 2206 C C . PHE B 2 129 ? 80.996 22.829 45.536 1.00 29.44 298 PHE B C 1
ATOM 2207 O O . PHE B 2 129 ? 81.612 23.590 44.789 1.00 30.99 298 PHE B O 1
ATOM 2215 N N . GLU B 2 130 ? 81.591 21.871 46.235 1.00 30.81 299 GLU B N 1
ATOM 2216 C CA . GLU B 2 130 ? 83.025 21.639 46.112 1.00 34.43 299 GLU B CA 1
ATOM 2217 C C . GLU B 2 130 ? 83.237 20.249 45.530 1.00 34.62 299 GLU B C 1
ATOM 2218 O O . GLU B 2 130 ? 82.804 19.255 46.112 1.00 36.22 299 GLU B O 1
ATOM 2224 N N . ARG B 2 131 ? 83.894 20.178 44.377 1.00 36.09 300 ARG B N 1
ATOM 2225 C CA . ARG B 2 131 ? 84.155 18.891 43.739 1.00 37.09 300 ARG B CA 1
ATOM 2226 C C . ARG B 2 131 ? 85.256 18.134 44.470 1.00 38.63 300 ARG B C 1
ATOM 2227 O O . ARG B 2 131 ? 85.988 18.708 45.279 1.00 38.30 300 ARG B O 1
ATOM 2235 N N . ALA B 2 132 ? 85.368 16.842 44.177 1.00 39.92 301 ALA B N 1
ATOM 2236 C CA . ALA B 2 132 ? 86.378 15.997 44.801 1.00 41.99 301 ALA B CA 1
ATOM 2237 C C . ALA B 2 132 ? 87.788 16.522 44.542 1.00 42.36 301 ALA B C 1
ATOM 2238 O O . ALA B 2 132 ? 88.659 16.405 45.399 1.00 43.98 301 ALA B O 1
ATOM 2240 N N . ASP B 2 133 ? 88.016 17.099 43.365 1.00 42.85 302 ASP B N 1
ATOM 2241 C CA . ASP B 2 133 ? 89.336 17.633 43.045 1.00 43.19 302 ASP B CA 1
ATOM 2242 C C . ASP B 2 133 ? 89.591 18.950 43.773 1.00 43.15 302 ASP B C 1
ATOM 2243 O O . ASP B 2 133 ? 90.679 19.519 43.683 1.00 43.86 302 ASP B O 1
ATOM 2248 N N . GLY B 2 134 ? 88.580 19.435 44.487 1.00 42.76 303 GLY B N 1
ATOM 2249 C CA . GLY B 2 134 ? 88.731 20.677 45.225 1.00 41.54 303 GLY B CA 1
ATOM 2250 C C . GLY B 2 134 ? 88.218 21.921 44.520 1.00 39.70 303 GLY B C 1
ATOM 2251 O O . GLY B 2 134 ? 88.325 23.022 45.055 1.00 40.65 303 GLY B O 1
ATOM 2252 N N . THR B 2 135 ? 87.661 21.755 43.324 1.00 37.17 304 THR B N 1
ATOM 2253 C CA . THR B 2 135 ? 87.137 22.886 42.563 1.00 34.98 304 THR B CA 1
ATOM 2254 C C . THR B 2 135 ? 85.822 23.389 43.162 1.00 33.71 304 THR B C 1
ATOM 2255 O O . THR B 2 135 ? 84.901 22.604 43.409 1.00 31.60 304 THR B O 1
ATOM 2259 N N . ALA B 2 136 ? 85.745 24.695 43.400 1.00 31.10 305 ALA B N 1
ATOM 2260 C CA . ALA B 2 136 ? 84.540 25.309 43.955 1.00 30.92 305 ALA B CA 1
ATOM 2261 C C . ALA B 2 136 ? 83.647 25.740 42.797 1.00 28.87 305 ALA B C 1
ATOM 2262 O O . ALA B 2 136 ? 84.022 26.591 41.992 1.00 28.05 305 ALA B O 1
ATOM 2264 N N . VAL B 2 137 ? 82.463 25.148 42.715 1.00 27.03 306 VAL B N 1
ATOM 2265 C CA . VAL B 2 137 ? 81.546 25.457 41.630 1.00 25.06 306 VAL B CA 1
ATOM 2266 C C . VAL B 2 137 ? 80.214 26.013 42.105 1.00 25.61 306 VAL B C 1
ATOM 2267 O O . VAL B 2 137 ? 79.607 25.488 43.038 1.00 25.55 306 VAL B O 1
ATOM 2271 N N . ALA B 2 138 ? 79.764 27.078 41.451 1.00 25.03 307 ALA B N 1
ATOM 2272 C CA . ALA B 2 138 ? 78.484 27.690 41.776 1.00 24.52 307 ALA B CA 1
ATOM 2273 C C . ALA B 2 138 ? 77.547 27.368 40.621 1.00 24.11 307 ALA B C 1
ATOM 2274 O O . ALA B 2 138 ? 77.876 27.628 39.462 1.00 22.24 307 ALA B O 1
ATOM 2276 N N . VAL B 2 139 ? 76.389 26.792 40.934 1.00 22.30 308 VAL B N 1
ATOM 2277 C CA . VAL B 2 139 ? 75.427 26.437 39.902 1.00 20.50 308 VAL B CA 1
ATOM 2278 C C . VAL B 2 139 ? 74.285 27.443 39.853 1.00 22.93 308 VAL B C 1
ATOM 2279 O O . VAL B 2 139 ? 73.633 27.713 40.862 1.00 23.90 308 VAL B O 1
ATOM 2283 N N . ARG B 2 140 ? 74.065 28.009 38.670 1.00 23.01 309 ARG B N 1
ATOM 2284 C CA . ARG B 2 140 ? 73.010 28.991 38.456 1.00 22.69 309 ARG B CA 1
ATOM 2285 C C . ARG B 2 140 ? 71.977 28.368 37.531 1.00 22.24 309 ARG B C 1
ATOM 2286 O O . ARG B 2 140 ? 72.231 28.168 36.338 1.00 21.72 309 ARG B O 1
ATOM 2294 N N . VAL B 2 141 ? 70.812 28.062 38.092 1.00 22.98 310 VAL B N 1
ATOM 2295 C CA . VAL B 2 141 ? 69.729 27.443 37.342 1.00 22.25 310 VAL B CA 1
ATOM 2296 C C . VAL B 2 141 ? 68.690 28.464 36.899 1.00 24.53 310 VAL B C 1
ATOM 2297 O O . VAL B 2 141 ? 68.199 29.258 37.706 1.00 22.92 310 VAL B O 1
ATOM 2301 N N . ALA B 2 142 ? 68.351 28.438 35.614 1.00 21.81 311 ALA B N 1
ATOM 2302 C CA . ALA B 2 142 ? 67.366 29.365 35.080 1.00 23.53 311 ALA B CA 1
ATOM 2303 C C . ALA B 2 142 ? 65.960 28.830 35.299 1.00 22.60 311 ALA B C 1
ATOM 2304 O O . ALA B 2 142 ? 65.766 27.631 35.487 1.00 21.34 311 ALA B O 1
ATOM 2306 N N . GLY B 2 143 ? 64.983 29.728 35.285 1.00 21.15 312 GLY B N 1
ATOM 2307 C CA . GLY B 2 143 ? 63.600 29.314 35.444 1.00 20.43 312 GLY B CA 1
ATOM 2308 C C . GLY B 2 143 ? 63.160 28.878 36.829 1.00 20.20 312 GLY B C 1
ATOM 2309 O O . GLY B 2 143 ? 62.138 28.206 36.967 1.00 19.30 312 GLY B O 1
ATOM 2310 N N . LEU B 2 144 ? 63.910 29.249 37.859 1.00 17.47 313 LEU B N 1
ATOM 2311 C CA . LEU B 2 144 ? 63.522 28.876 39.212 1.00 21.34 313 LEU B CA 1
ATOM 2312 C C . LEU B 2 144 ? 62.289 29.665 39.638 1.00 21.09 313 LEU B C 1
ATOM 2313 O O . LEU B 2 144 ? 61.674 29.368 40.661 1.00 21.02 313 LEU B O 1
ATOM 2318 N N . ASP B 2 145 ? 61.928 30.660 38.831 1.00 21.02 314 ASP B N 1
ATOM 2319 C CA . ASP B 2 145 ? 60.772 31.504 39.104 1.00 22.59 314 ASP B CA 1
ATOM 2320 C C . ASP B 2 145 ? 59.595 31.188 38.181 1.00 22.52 314 ASP B C 1
ATOM 2321 O O . ASP B 2 145 ? 58.732 32.040 37.951 1.00 21.04 314 ASP B O 1
ATOM 2326 N N . ARG B 2 146 ? 59.561 29.959 37.661 1.00 21.23 315 ARG B N 1
ATOM 2327 C CA . ARG B 2 146 ? 58.488 29.508 36.768 1.00 22.72 315 ARG B CA 1
ATOM 2328 C C . ARG B 2 146 ? 57.747 28.341 37.439 1.00 25.02 315 ARG B C 1
ATOM 2329 O O . ARG B 2 146 ? 58.003 27.169 37.137 1.00 23.67 315 ARG B O 1
ATOM 2337 N N . PRO B 2 147 ? 56.808 28.647 38.348 1.00 24.49 316 PRO B N 1
ATOM 2338 C CA . PRO B 2 147 ? 56.033 27.630 39.069 1.00 23.03 316 PRO B CA 1
ATOM 2339 C C . PRO B 2 147 ? 54.947 26.905 38.282 1.00 23.55 316 PRO B C 1
ATOM 2340 O O . PRO B 2 147 ? 54.395 25.917 38.770 1.00 23.63 316 PRO B O 1
ATOM 2344 N N . GLY B 2 148 ? 54.647 27.377 37.074 1.00 20.67 317 GLY B N 1
ATOM 2345 C CA . GLY B 2 148 ? 53.583 26.765 36.295 1.00 22.37 317 GLY B CA 1
ATOM 2346 C C . GLY B 2 148 ? 53.902 25.665 35.295 1.00 21.68 317 GLY B C 1
ATOM 2347 O O . GLY B 2 148 ? 53.177 25.509 34.312 1.00 21.01 317 GLY B O 1
ATOM 2356 N N . LEU B 2 150 ? 53.647 22.291 35.472 1.00 21.32 319 LEU B N 1
ATOM 2357 C CA . LEU B 2 150 ? 52.534 21.350 35.397 1.00 21.60 319 LEU B CA 1
ATOM 2358 C C . LEU B 2 150 ? 51.286 21.923 34.745 1.00 21.53 319 LEU B C 1
ATOM 2359 O O . LEU B 2 150 ? 50.685 21.281 33.881 1.00 19.14 319 LEU B O 1
ATOM 2364 N N . GLU B 2 151 ? 50.882 23.125 35.146 1.00 21.93 320 GLU B N 1
ATOM 2365 C CA . GLU B 2 151 ? 49.686 23.710 34.551 1.00 22.82 320 GLU B CA 1
ATOM 2366 C C . GLU B 2 151 ? 49.861 24.020 33.064 1.00 18.66 320 GLU B C 1
ATOM 2367 O O . GLU B 2 151 ? 48.899 23.951 32.297 1.00 19.38 320 GLU B O 1
ATOM 2373 N N . GLN B 2 152 ? 51.074 24.363 32.650 1.00 19.56 321 GLN B N 1
ATOM 2374 C CA . GLN B 2 152 ? 51.297 24.655 31.235 1.00 21.04 321 GLN B CA 1
ATOM 2375 C C . GLN B 2 152 ? 51.079 23.384 30.414 1.00 18.22 321 GLN B C 1
ATOM 2376 O O . GLN B 2 152 ? 50.421 23.418 29.376 1.00 19.58 321 GLN B O 1
ATOM 2382 N N . TYR B 2 153 ? 51.625 22.263 30.878 1.00 20.14 322 TYR B N 1
ATOM 2383 C CA . TYR B 2 153 ? 51.439 21.004 30.163 1.00 20.78 322 TYR B CA 1
ATOM 2384 C C . TYR B 2 153 ? 49.955 20.686 30.091 1.00 18.74 322 TYR B C 1
ATOM 2385 O O . TYR B 2 153 ? 49.450 20.263 29.052 1.00 17.18 322 TYR B O 1
ATOM 2394 N N . PHE B 2 154 ? 49.254 20.903 31.200 1.00 19.54 323 PHE B N 1
ATOM 2395 C CA . PHE B 2 154 ? 47.823 20.633 31.248 1.00 20.76 323 PHE B CA 1
ATOM 2396 C C . PHE B 2 154 ? 47.061 21.502 30.249 1.00 19.67 323 PHE B C 1
ATOM 2397 O O . PHE B 2 154 ? 46.181 21.016 29.538 1.00 21.02 323 PHE B O 1
ATOM 2405 N N . ASP B 2 155 ? 47.392 22.788 30.197 1.00 21.63 324 ASP B N 1
ATOM 2406 C CA . ASP B 2 155 ? 46.709 23.680 29.271 1.00 22.56 324 ASP B CA 1
ATOM 2407 C C . ASP B 2 155 ? 47.120 23.395 27.833 1.00 21.83 324 ASP B C 1
ATOM 2408 O O . ASP B 2 155 ? 46.349 23.626 26.906 1.00 22.04 324 ASP B O 1
ATOM 2421 N N . ILE B 2 157 ? 47.911 20.318 26.523 1.00 22.38 326 ILE B N 1
ATOM 2422 C CA . ILE B 2 157 ? 47.218 19.117 26.078 1.00 20.45 326 ILE B CA 1
ATOM 2423 C C . ILE B 2 157 ? 45.700 19.183 26.041 1.00 22.28 326 ILE B C 1
ATOM 2424 O O . ILE B 2 157 ? 45.062 18.324 25.434 1.00 22.02 326 ILE B O 1
ATOM 2429 N N . THR B 2 158 ? 45.114 20.188 26.688 1.00 21.84 327 THR B N 1
ATOM 2430 C CA . THR B 2 158 ? 43.663 20.333 26.669 1.00 22.90 327 THR B CA 1
ATOM 2431 C C . THR B 2 158 ? 43.284 21.499 25.760 1.00 24.01 327 THR B C 1
ATOM 2432 O O . THR B 2 158 ? 42.125 21.897 25.701 1.00 23.46 327 THR B O 1
ATOM 2436 N N . ALA B 2 159 ? 44.274 22.033 25.047 1.00 24.10 328 ALA B N 1
ATOM 2437 C CA . ALA B 2 159 ? 44.062 23.161 24.141 1.00 26.39 328 ALA B CA 1
ATOM 2438 C C . ALA B 2 159 ? 43.023 22.861 23.062 1.00 27.05 328 ALA B C 1
ATOM 2439 O O . ALA B 2 159 ? 43.019 21.779 22.468 1.00 27.16 328 ALA B O 1
ATOM 2441 N N . HIS B 2 160 ? 42.150 23.831 22.803 1.00 28.79 329 HIS B N 1
ATOM 2442 C CA . HIS B 2 160 ? 41.097 23.675 21.801 1.00 30.32 329 HIS B CA 1
ATOM 2443 C C . HIS B 2 160 ? 41.527 24.065 20.395 1.00 28.04 329 HIS B C 1
ATOM 2444 O O . HIS B 2 160 ? 40.805 23.826 19.431 1.00 27.25 329 HIS B O 1
ATOM 2451 N N . SER B 2 161 ? 42.698 24.676 20.280 1.00 26.72 330 SER B N 1
ATOM 2452 C CA . SER B 2 161 ? 43.213 25.084 18.979 1.00 25.58 330 SER B CA 1
ATOM 2453 C C . SER B 2 161 ? 44.718 25.254 19.081 1.00 24.13 330 SER B C 1
ATOM 2454 O O . SER B 2 161 ? 45.265 25.374 20.177 1.00 23.24 330 SER B O 1
ATOM 2457 N N . PHE B 2 162 ? 45.388 25.258 17.935 1.00 24.51 331 PHE B N 1
ATOM 2458 C CA . PHE B 2 162 ? 46.829 25.430 17.922 1.00 25.09 331 PHE B CA 1
ATOM 2459 C C . PHE B 2 162 ? 47.180 26.778 18.551 1.00 24.52 331 PHE B C 1
ATOM 2460 O O . PHE B 2 162 ? 48.155 26.889 19.293 1.00 23.76 331 PHE B O 1
ATOM 2468 N N . ASP B 2 163 ? 46.379 27.800 18.262 1.00 25.97 332 ASP B N 1
ATOM 2469 C CA . ASP B 2 163 ? 46.627 29.128 18.816 1.00 26.39 332 ASP B CA 1
ATOM 2470 C C . ASP B 2 163 ? 46.652 29.075 20.339 1.00 24.82 332 ASP B C 1
ATOM 2471 O O . ASP B 2 163 ? 47.554 29.617 20.972 1.00 23.40 332 ASP B O 1
ATOM 2476 N N . ASP B 2 164 ? 45.661 28.421 20.932 1.00 24.36 333 ASP B N 1
ATOM 2477 C CA . ASP B 2 164 ? 45.623 28.306 22.383 1.00 25.31 333 ASP B CA 1
ATOM 2478 C C . ASP B 2 164 ? 46.833 27.502 22.859 1.00 24.14 333 ASP B C 1
ATOM 2479 O O . ASP B 2 164 ? 47.431 27.809 23.888 1.00 24.58 333 ASP B O 1
ATOM 2484 N N . TYR B 2 165 ? 47.194 26.475 22.095 1.00 23.15 334 TYR B N 1
ATOM 2485 C CA . TYR B 2 165 ? 48.342 25.637 22.425 1.00 20.90 334 TYR B CA 1
ATOM 2486 C C . TYR B 2 165 ? 49.607 26.495 22.486 1.00 20.88 334 TYR B C 1
ATOM 2487 O O . TYR B 2 165 ? 50.364 26.443 23.462 1.00 20.17 334 TYR B O 1
ATOM 2496 N N . GLU B 2 166 ? 49.836 27.291 21.445 1.00 22.82 335 GLU B N 1
ATOM 2497 C CA . GLU B 2 166 ? 51.019 28.149 21.409 1.00 26.87 335 GLU B CA 1
ATOM 2498 C C . GLU B 2 166 ? 51.024 29.191 22.514 1.00 24.87 335 GLU B C 1
ATOM 2499 O O . GLU B 2 166 ? 52.080 29.522 23.051 1.00 25.46 335 GLU B O 1
ATOM 2505 N N . ALA B 2 167 ? 49.849 29.719 22.841 1.00 25.33 336 ALA B N 1
ATOM 2506 C CA . ALA B 2 167 ? 49.737 30.720 23.898 1.00 24.57 336 ALA B CA 1
ATOM 2507 C C . ALA B 2 167 ? 50.216 30.101 25.210 1.00 23.56 336 ALA B C 1
ATOM 2508 O O . ALA B 2 167 ? 50.944 30.727 25.979 1.00 24.86 336 ALA B O 1
ATOM 2510 N N . ALA B 2 168 ? 49.819 28.858 25.454 1.00 23.75 337 ALA B N 1
ATOM 2511 C CA . ALA B 2 168 ? 50.228 28.162 26.669 1.00 21.79 337 ALA B CA 1
ATOM 2512 C C . ALA B 2 168 ? 51.741 27.951 26.669 1.00 21.08 337 ALA B C 1
ATOM 2513 O O . ALA B 2 168 ? 52.414 28.213 27.666 1.00 17.91 337 ALA B O 1
ATOM 2523 N N . ALA B 2 170 ? 53.918 29.634 25.187 1.00 23.97 339 ALA B N 1
ATOM 2524 C CA . ALA B 2 170 ? 54.570 30.936 25.296 1.00 23.18 339 ALA B CA 1
ATOM 2525 C C . ALA B 2 170 ? 54.780 31.415 26.729 1.00 24.01 339 ALA B C 1
ATOM 2526 O O . ALA B 2 170 ? 55.504 32.383 26.953 1.00 23.19 339 ALA B O 1
ATOM 2528 N N . ARG B 2 171 ? 54.156 30.748 27.699 1.00 23.30 340 ARG B N 1
ATOM 2529 C CA . ARG B 2 171 ? 54.323 31.141 29.100 1.00 23.36 340 ARG B CA 1
ATOM 2530 C C . ARG B 2 171 ? 55.741 30.813 29.549 1.00 23.65 340 ARG B C 1
ATOM 2531 O O . ARG B 2 171 ? 56.219 31.317 30.567 1.00 23.94 340 ARG B O 1
ATOM 2547 N N . GLN B 2 173 ? 57.018 28.059 30.898 1.00 20.82 342 GLN B N 1
ATOM 2548 C CA . GLN B 2 173 ? 57.089 27.422 32.212 1.00 23.98 342 GLN B CA 1
ATOM 2549 C C . GLN B 2 173 ? 57.721 26.017 32.131 1.00 23.31 342 GLN B C 1
ATOM 2550 O O . GLN B 2 173 ? 58.064 25.430 33.160 1.00 26.11 342 GLN B O 1
ATOM 2556 N N . VAL B 2 174 ? 57.860 25.475 30.919 1.00 22.11 343 VAL B N 1
ATOM 2557 C CA . VAL B 2 174 ? 58.488 24.158 30.723 1.00 21.55 343 VAL B CA 1
ATOM 2558 C C . VAL B 2 174 ? 59.929 24.476 30.320 1.00 21.59 343 VAL B C 1
ATOM 2559 O O . VAL B 2 174 ? 60.185 24.968 29.224 1.00 21.68 343 VAL B O 1
ATOM 2563 N N . PRO B 2 175 ? 60.887 24.191 31.214 1.00 21.81 344 PRO B N 1
ATOM 2564 C CA . PRO B 2 175 ? 62.319 24.445 31.029 1.00 21.35 344 PRO B CA 1
ATOM 2565 C C . PRO B 2 175 ? 63.123 23.712 29.961 1.00 21.21 344 PRO B C 1
ATOM 2566 O O . PRO B 2 175 ? 64.260 24.091 29.693 1.00 22.22 344 PRO B O 1
ATOM 2570 N N . THR B 2 176 ? 62.559 22.681 29.344 1.00 22.97 345 THR B N 1
ATOM 2571 C CA . THR B 2 176 ? 63.324 21.951 28.345 1.00 22.91 345 THR B CA 1
ATOM 2572 C C . THR B 2 176 ? 62.459 21.115 27.409 1.00 21.21 345 THR B C 1
ATOM 2573 O O . THR B 2 176 ? 61.227 21.217 27.420 1.00 21.21 345 THR B O 1
ATOM 2577 N N . PHE B 2 177 ? 63.128 20.318 26.579 1.00 20.29 346 PHE B N 1
ATOM 2578 C CA . PHE B 2 177 ? 62.493 19.408 25.629 1.00 19.49 346 PHE B CA 1
ATOM 2579 C C . PHE B 2 177 ? 62.104 19.956 24.265 1.00 21.96 346 PHE B C 1
ATOM 2580 O O . PHE B 2 177 ? 61.733 21.128 24.117 1.00 19.17 346 PHE B O 1
ATOM 2588 N N . ASN B 2 178 ? 62.202 19.074 23.274 1.00 20.71 347 ASN B N 1
ATOM 2589 C CA . ASN B 2 178 ? 61.757 19.360 21.922 1.00 21.43 347 ASN B CA 1
ATOM 2590 C C . ASN B 2 178 ? 60.322 18.862 22.021 1.00 21.80 347 ASN B C 1
ATOM 2591 O O . ASN B 2 178 ? 60.070 17.794 22.599 1.00 20.60 347 ASN B O 1
ATOM 2596 N N . ILE B 2 179 ? 59.381 19.626 21.484 1.00 19.84 348 ILE B N 1
ATOM 2597 C CA . ILE B 2 179 ? 57.984 19.229 21.532 1.00 20.19 348 ILE B CA 1
ATOM 2598 C C . ILE B 2 179 ? 57.387 19.259 20.133 1.00 21.84 348 ILE B C 1
ATOM 2599 O O . ILE B 2 179 ? 57.503 20.259 19.412 1.00 20.74 348 ILE B O 1
ATOM 2604 N N . VAL B 2 180 ? 56.758 18.150 19.758 1.00 18.69 349 VAL B N 1
ATOM 2605 C CA . VAL B 2 180 ? 56.125 18.006 18.457 1.00 19.80 349 VAL B CA 1
ATOM 2606 C C . VAL B 2 180 ? 54.617 17.933 18.661 1.00 20.08 349 VAL B C 1
ATOM 2607 O O . VAL B 2 180 ? 54.139 17.274 19.587 1.00 18.35 349 VAL B O 1
ATOM 2611 N N . TYR B 2 181 ? 53.878 18.601 17.781 1.00 19.76 350 TYR B N 1
ATOM 2612 C CA . TYR B 2 181 ? 52.423 18.676 17.867 1.00 19.44 350 TYR B CA 1
ATOM 2613 C C . TYR B 2 181 ? 51.708 18.385 16.548 1.00 19.92 350 TYR B C 1
ATOM 2614 O O . TYR B 2 181 ? 52.248 18.623 15.465 1.00 20.81 350 TYR B O 1
ATOM 2623 N N . ALA B 2 182 ? 50.487 17.871 16.653 1.00 17.87 351 ALA B N 1
ATOM 2624 C CA . ALA B 2 182 ? 49.649 17.585 15.491 1.00 18.93 351 ALA B CA 1
ATOM 2625 C C . ALA B 2 182 ? 48.195 17.608 15.952 1.00 19.87 35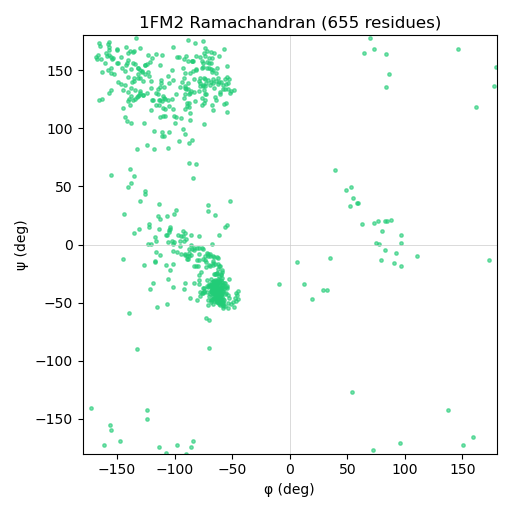1 ALA B C 1
ATOM 2626 O O . ALA B 2 182 ? 47.905 17.260 17.101 1.00 20.86 351 ALA B O 1
ATOM 2628 N N . ASP B 2 183 ? 47.285 18.033 15.079 1.00 20.49 352 ASP B N 1
ATOM 2629 C CA . ASP B 2 183 ? 45.866 18.065 15.434 1.00 22.76 352 ASP B CA 1
ATOM 2630 C C . ASP B 2 183 ? 44.943 17.684 14.287 1.00 23.42 352 ASP B C 1
ATOM 2631 O O . ASP B 2 183 ? 45.377 17.569 13.137 1.00 22.85 352 ASP B O 1
ATOM 2636 N N . ARG B 2 184 ? 43.665 17.489 14.608 1.00 23.29 353 ARG B N 1
ATOM 2637 C CA . ARG B 2 184 ? 42.682 17.096 13.611 1.00 23.30 353 ARG B CA 1
ATOM 2638 C C . ARG B 2 184 ? 42.438 18.180 12.573 1.00 24.91 353 ARG B C 1
ATOM 2639 O O . ARG B 2 184 ? 41.900 17.903 11.500 1.00 23.06 353 ARG B O 1
ATOM 2647 N N . GLU B 2 185 ? 42.840 19.408 12.886 1.00 25.34 354 GLU B N 1
ATOM 2648 C CA . GLU B 2 185 ? 42.661 20.515 11.950 1.00 27.87 354 GLU B CA 1
ATOM 2649 C C . GLU B 2 185 ? 43.734 20.466 10.868 1.00 27.65 354 GLU B C 1
ATOM 2650 O O . GLU B 2 185 ? 43.683 21.221 9.902 1.00 26.67 354 GLU B O 1
ATOM 2656 N N . GLY B 2 186 ? 44.713 19.584 11.041 1.00 26.17 355 GLY B N 1
ATOM 2657 C CA . GLY B 2 186 ? 45.757 19.445 10.041 1.00 25.93 355 GLY B CA 1
ATOM 2658 C C . GLY B 2 186 ? 47.056 20.191 10.277 1.00 25.60 355 GLY B C 1
ATOM 2659 O O . GLY B 2 186 ? 47.913 20.226 9.397 1.00 28.14 355 GLY B O 1
ATOM 2660 N N . THR B 2 187 ? 47.216 20.790 11.450 1.00 26.03 356 THR B N 1
ATOM 2661 C CA . THR B 2 187 ? 48.440 21.523 11.755 1.00 25.56 356 THR B CA 1
ATOM 2662 C C . THR B 2 187 ? 49.460 20.659 12.485 1.00 25.16 356 THR B C 1
ATOM 2663 O O . THR B 2 187 ? 49.106 19.855 13.351 1.00 24.19 356 THR B O 1
ATOM 2667 N N . ILE B 2 188 ? 50.728 20.822 12.116 1.00 23.11 357 ILE B N 1
ATOM 2668 C CA . ILE B 2 188 ? 51.818 20.101 12.763 1.00 21.73 357 ILE B CA 1
ATOM 2669 C C . ILE B 2 188 ? 52.845 21.148 13.154 1.00 21.78 357 ILE B C 1
ATOM 2670 O O . ILE B 2 188 ? 52.983 22.176 12.486 1.00 22.44 357 ILE B O 1
ATOM 2675 N N . ASN B 2 189 ? 53.562 20.894 14.238 1.00 18.68 358 ASN B N 1
ATOM 2676 C CA . ASN B 2 189 ? 54.542 21.851 14.711 1.00 20.75 358 ASN B CA 1
ATOM 2677 C C . ASN B 2 189 ? 55.686 21.212 15.478 1.00 19.91 358 ASN B C 1
ATOM 2678 O O . ASN B 2 189 ? 55.510 20.203 16.159 1.00 21.36 358 ASN B O 1
ATOM 2683 N N . TYR B 2 190 ? 56.864 21.805 15.341 1.00 20.87 359 TYR B N 1
ATOM 2684 C CA . TYR B 2 190 ? 58.051 21.362 16.052 1.00 19.31 359 TYR B CA 1
ATOM 2685 C C . TYR B 2 190 ? 58.557 22.582 16.805 1.00 20.27 359 TYR B C 1
ATOM 2686 O O . TYR B 2 190 ? 58.691 23.661 16.220 1.00 18.79 359 TYR B O 1
ATOM 2695 N N . SER B 2 191 ? 58.828 22.420 18.096 1.00 19.42 360 SER B N 1
ATOM 2696 C CA . SER B 2 191 ? 59.347 23.523 18.898 1.00 21.24 360 SER B CA 1
ATOM 2697 C C . SER B 2 191 ? 60.546 23.102 19.730 1.00 21.93 360 SER B C 1
ATOM 2698 O O . SER B 2 191 ? 60.485 22.108 20.461 1.00 22.80 360 SER B O 1
ATOM 2701 N N . PHE B 2 192 ? 61.637 23.854 19.608 1.00 22.77 361 PHE B N 1
ATOM 2702 C CA . PHE B 2 192 ? 62.841 23.605 20.392 1.00 24.23 361 PHE B CA 1
ATOM 2703 C C . PHE B 2 192 ? 62.552 24.412 21.654 1.00 25.13 361 PHE B C 1
ATOM 2704 O O . PHE B 2 192 ? 62.933 25.583 21.762 1.00 26.04 361 PHE B O 1
ATOM 2712 N N . ASN B 2 193 ? 61.870 23.780 22.602 1.00 24.74 362 ASN B N 1
ATOM 2713 C CA . ASN B 2 193 ? 61.461 24.447 23.834 1.00 24.12 362 ASN B CA 1
ATOM 2714 C C . ASN B 2 193 ? 62.419 24.439 25.021 1.00 25.36 362 ASN B C 1
ATOM 2715 O O . ASN B 2 193 ? 63.308 23.592 25.131 1.00 25.51 362 ASN B O 1
ATOM 2720 N N . GLY B 2 194 ? 62.222 25.407 25.913 1.00 23.61 363 GLY B N 1
ATOM 2721 C CA . GLY B 2 194 ? 63.042 25.495 27.103 1.00 23.78 363 GLY B CA 1
ATOM 2722 C C . GLY B 2 194 ? 63.300 26.918 27.545 1.00 24.14 363 GLY B C 1
ATOM 2723 O O . GLY B 2 194 ? 63.008 27.866 26.819 1.00 23.90 363 GLY B O 1
ATOM 2724 N N . VAL B 2 195 ? 63.832 27.065 28.752 1.00 24.98 364 VAL B N 1
ATOM 2725 C CA . VAL B 2 195 ? 64.163 28.378 29.284 1.00 24.72 364 VAL B CA 1
ATOM 2726 C C . VAL B 2 195 ? 65.662 28.558 29.081 1.00 24.17 364 VAL B C 1
ATOM 2727 O O . VAL B 2 195 ? 66.472 27.965 29.795 1.00 23.52 364 VAL B O 1
ATOM 2731 N N . ALA B 2 196 ? 66.018 29.377 28.096 1.00 24.21 365 ALA B N 1
ATOM 2732 C CA . ALA B 2 196 ? 67.414 29.635 27.762 1.00 23.72 365 ALA B CA 1
ATOM 2733 C C . ALA B 2 196 ? 67.876 31.034 28.153 1.00 23.67 365 ALA B C 1
ATOM 2734 O O . ALA B 2 196 ? 67.272 32.032 27.759 1.00 23.38 365 ALA B O 1
ATOM 2736 N N . PRO B 2 197 ? 68.958 31.119 28.938 1.00 22.65 366 PRO B N 1
ATOM 2737 C CA . PRO B 2 197 ? 69.525 32.394 29.389 1.00 22.24 366 PRO B CA 1
ATOM 2738 C C . PRO B 2 197 ? 69.990 33.255 28.215 1.00 24.10 366 PRO B C 1
ATOM 2739 O O . PRO B 2 197 ? 70.543 32.739 27.241 1.00 21.31 366 PRO B O 1
ATOM 2743 N N . LYS B 2 198 ? 69.753 34.562 28.300 1.00 25.77 367 LYS B N 1
ATOM 2744 C CA . LYS B 2 198 ? 70.197 35.474 27.252 1.00 26.50 367 LYS B CA 1
ATOM 2745 C C . LYS B 2 198 ? 71.661 35.773 27.527 1.00 26.33 367 LYS B C 1
ATOM 2746 O O . LYS B 2 198 ? 72.013 36.225 28.616 1.00 25.74 367 LYS B O 1
ATOM 2752 N N . ARG B 2 199 ? 72.510 35.509 26.539 1.00 25.99 368 ARG B N 1
ATOM 2753 C CA . ARG B 2 199 ? 73.944 35.729 26.673 1.00 28.60 368 ARG B CA 1
ATOM 2754 C C . ARG B 2 199 ? 74.486 36.532 25.490 1.00 30.09 368 ARG B C 1
ATOM 2755 O O . ARG B 2 199 ? 74.040 36.358 24.355 1.00 30.30 368 ARG B O 1
ATOM 2763 N N . ALA B 2 200 ? 75.445 37.414 25.761 1.00 30.91 369 ALA B N 1
ATOM 2764 C CA . ALA B 2 200 ? 76.023 38.261 24.722 1.00 33.66 369 ALA B CA 1
ATOM 2765 C C . ALA B 2 200 ? 77.233 37.668 24.004 1.00 35.41 369 ALA B C 1
ATOM 2766 O O . ALA B 2 200 ? 77.680 38.208 22.991 1.00 36.42 369 ALA B O 1
ATOM 2768 N N . GLU B 2 201 ? 77.762 36.565 24.519 1.00 34.85 370 GLU B N 1
ATOM 2769 C CA . GLU B 2 201 ? 78.927 35.940 23.908 1.00 36.33 370 GLU B CA 1
ATOM 2770 C C . GLU B 2 201 ? 79.018 34.468 24.285 1.00 35.33 370 GLU B C 1
ATOM 2771 O O . GLU B 2 201 ? 78.291 33.992 25.159 1.00 34.79 370 GLU B O 1
ATOM 2777 N N . GLY B 2 202 ? 79.927 33.762 23.618 1.00 34.27 371 GLY B N 1
ATOM 2778 C CA . GLY B 2 202 ? 80.139 32.354 23.898 1.00 31.97 371 GLY B CA 1
ATOM 2779 C C . GLY B 2 202 ? 79.194 31.397 23.202 1.00 30.64 371 GLY B C 1
ATOM 2780 O O . GLY B 2 202 ? 77.985 31.629 23.151 1.00 30.06 371 GLY B O 1
ATOM 2781 N N . ASP B 2 203 ? 79.752 30.317 22.659 1.00 28.62 372 ASP B N 1
ATOM 2782 C CA . ASP B 2 203 ? 78.953 29.309 21.981 1.00 28.81 372 ASP B CA 1
ATOM 2783 C C . ASP B 2 203 ? 78.497 28.294 23.021 1.00 26.58 372 ASP B C 1
ATOM 2784 O O . ASP B 2 203 ? 78.891 28.373 24.182 1.00 26.26 372 ASP B O 1
ATOM 2789 N N . ILE B 2 204 ? 77.681 27.334 22.606 1.00 26.35 373 ILE B N 1
ATOM 2790 C CA . ILE B 2 204 ? 77.175 26.343 23.544 1.00 26.05 373 ILE B CA 1
ATOM 2791 C C . ILE B 2 204 ? 78.286 25.606 24.296 1.00 27.07 373 ILE B C 1
ATOM 2792 O O . ILE B 2 204 ? 78.186 25.402 25.504 1.00 25.90 373 ILE B O 1
ATOM 2797 N N . ALA B 2 205 ? 79.356 25.229 23.598 1.00 26.63 374 ALA B N 1
ATOM 2798 C CA . ALA B 2 205 ? 80.456 24.523 24.254 1.00 26.91 374 ALA B CA 1
ATOM 2799 C C . ALA B 2 205 ? 80.991 25.351 25.421 1.00 27.89 374 ALA B C 1
ATOM 2800 O O . ALA B 2 205 ? 81.277 24.824 26.501 1.00 27.70 374 ALA B O 1
ATOM 2802 N N . PHE B 2 206 ? 81.133 26.653 25.203 1.00 26.70 375 PHE B N 1
ATOM 2803 C CA . PHE B 2 206 ? 81.628 27.528 26.254 1.00 26.14 375 PHE B CA 1
ATOM 2804 C C . PHE B 2 206 ? 80.703 27.521 27.475 1.00 25.42 375 PHE B C 1
ATOM 2805 O O . PHE B 2 206 ? 81.163 27.391 28.609 1.00 25.53 375 PHE B O 1
ATOM 2813 N N . TRP B 2 207 ? 79.404 27.665 27.241 1.00 23.36 376 TRP B N 1
ATOM 2814 C CA . TRP B 2 207 ? 78.455 27.692 28.347 1.00 27.32 376 TRP B CA 1
ATOM 2815 C C . TRP B 2 207 ? 78.193 26.344 29.021 1.00 28.26 376 TRP B C 1
ATOM 2816 O O . TRP B 2 207 ? 77.623 26.300 30.113 1.00 27.57 376 TRP B O 1
ATOM 2827 N N . GLN B 2 208 ? 78.618 25.251 28.387 1.00 27.43 377 GLN B N 1
ATOM 2828 C CA . GLN B 2 208 ? 78.432 23.917 28.963 1.00 27.29 377 GLN B CA 1
ATOM 2829 C C . GLN B 2 208 ? 79.609 23.548 29.859 1.00 26.59 377 GLN B C 1
ATOM 2830 O O . GLN B 2 208 ? 79.559 22.568 30.601 1.00 26.42 377 GLN B O 1
ATOM 2836 N N . GLY B 2 209 ? 80.680 24.326 29.763 1.00 26.97 378 GLY B N 1
ATOM 2837 C CA . GLY B 2 209 ? 81.848 24.068 30.583 1.00 28.68 378 GLY B CA 1
ATOM 2838 C C . GLY B 2 209 ? 81.829 24.963 31.804 1.00 29.76 378 GLY B C 1
ATOM 2839 O O . GLY B 2 209 ? 80.835 25.643 32.060 1.00 30.58 378 GLY B O 1
ATOM 2840 N N . ASN B 2 210 ? 82.916 24.955 32.566 1.00 30.66 379 ASN B N 1
ATOM 2841 C CA . ASN B 2 210 ? 83.028 25.792 33.754 1.00 32.38 379 ASN B CA 1
ATOM 2842 C C . ASN B 2 210 ? 83.254 27.243 33.338 1.00 32.49 379 ASN B C 1
ATOM 2843 O O . ASN B 2 210 ? 84.361 27.611 32.952 1.00 34.64 379 ASN B O 1
ATOM 2848 N N . VAL B 2 211 ? 82.213 28.063 33.424 1.00 28.76 380 VAL B N 1
ATOM 2849 C CA . VAL B 2 211 ? 82.312 29.474 33.062 1.00 28.14 380 VAL B CA 1
ATOM 2850 C C . VAL B 2 211 ? 82.999 30.248 34.194 1.00 28.80 380 VAL B C 1
ATOM 2851 O O . VAL B 2 211 ? 82.807 29.935 35.369 1.00 28.47 380 VAL B O 1
ATOM 2855 N N . PRO B 2 212 ? 83.827 31.255 33.857 1.00 29.86 381 PRO B N 1
ATOM 2856 C CA . PRO B 2 212 ? 84.524 32.044 34.882 1.00 29.31 381 PRO B CA 1
ATOM 2857 C C . PRO B 2 212 ? 83.550 32.658 35.882 1.00 28.50 381 PRO B C 1
ATOM 2858 O O . PRO B 2 212 ? 82.660 33.417 35.501 1.00 28.20 381 PRO B O 1
ATOM 2862 N N . GLY B 2 213 ? 83.721 32.332 37.159 1.00 28.49 382 GLY B N 1
ATOM 2863 C CA . GLY B 2 213 ? 82.827 32.865 38.173 1.00 30.37 382 GLY B CA 1
ATOM 2864 C C . GLY B 2 213 ? 83.410 34.035 38.939 1.00 31.92 382 GLY B C 1
ATOM 2865 O O . GLY B 2 213 ? 83.028 34.290 40.083 1.00 30.84 382 GLY B O 1
ATOM 2866 N N . ASP B 2 214 ? 84.330 34.756 38.306 1.00 32.86 383 ASP B N 1
ATOM 2867 C CA . ASP B 2 214 ? 84.974 35.895 38.946 1.00 32.10 383 ASP B CA 1
ATOM 2868 C C . ASP B 2 214 ? 84.624 37.223 38.283 1.00 31.65 383 ASP B C 1
ATOM 2869 O O . ASP B 2 214 ? 85.257 38.241 38.554 1.00 32.70 383 ASP B O 1
ATOM 2874 N N . SER B 2 215 ? 83.610 37.222 37.424 1.00 30.33 384 SER B N 1
ATOM 2875 C CA . SER B 2 215 ? 83.222 38.449 36.734 1.00 28.81 384 SER B CA 1
ATOM 2876 C C . SER B 2 215 ? 81.735 38.538 36.404 1.00 26.99 384 SER B C 1
ATOM 2877 O O . SER B 2 215 ? 81.117 37.557 35.992 1.00 27.22 384 SER B O 1
ATOM 2880 N N . SER B 2 216 ? 81.166 39.729 36.574 1.00 26.67 385 SER B N 1
ATOM 2881 C CA . SER B 2 216 ? 79.754 39.948 36.285 1.00 26.46 385 SER B CA 1
ATOM 2882 C C . SER B 2 216 ? 79.511 39.868 34.784 1.00 26.94 385 SER B C 1
ATOM 2883 O O . SER B 2 216 ? 78.370 39.847 34.324 1.00 24.68 385 SER B O 1
ATOM 2886 N N . ARG B 2 217 ? 80.602 39.822 34.027 1.00 28.85 386 ARG B N 1
ATOM 2887 C CA . ARG B 2 217 ? 80.546 39.729 32.572 1.00 30.18 386 ARG B CA 1
ATOM 2888 C C . ARG B 2 217 ? 79.786 38.483 32.114 1.00 30.13 386 ARG B C 1
ATOM 2889 O O . ARG B 2 217 ? 79.123 38.495 31.069 1.00 29.17 386 ARG B O 1
ATOM 2897 N N . TYR B 2 218 ? 79.881 37.411 32.897 1.00 30.51 387 TYR B N 1
ATOM 2898 C CA . TYR B 2 218 ? 79.213 36.156 32.552 1.00 30.17 387 TYR B CA 1
ATOM 2899 C C . TYR B 2 218 ? 77.964 35.866 33.379 1.00 30.29 387 TYR B C 1
ATOM 2900 O O . TYR B 2 218 ? 77.423 34.760 33.325 1.00 28.77 387 TYR B O 1
ATOM 2909 N N . LEU B 2 219 ? 77.502 36.852 34.140 1.00 29.52 388 LEU B N 1
ATOM 2910 C CA . LEU B 2 219 ? 76.312 36.664 34.959 1.00 29.10 388 LEU B CA 1
ATOM 2911 C C . LEU B 2 219 ? 75.051 37.074 34.207 1.00 27.92 388 LEU B C 1
ATOM 2912 O O . LEU B 2 219 ? 74.685 38.252 34.190 1.00 27.47 388 LEU B O 1
ATOM 2917 N N . TRP B 2 220 ? 74.385 36.106 33.584 1.00 25.14 389 TRP B N 1
ATOM 2918 C CA . TRP B 2 220 ? 73.157 36.394 32.850 1.00 24.61 389 TRP B CA 1
ATOM 2919 C C . TRP B 2 220 ? 71.995 36.556 33.829 1.00 25.03 389 TRP B C 1
ATOM 2920 O O . TRP B 2 220 ? 72.078 36.106 34.970 1.00 26.73 389 TRP B O 1
ATOM 2931 N N . THR B 2 221 ? 70.913 37.187 33.381 1.00 25.87 390 THR B N 1
ATOM 2932 C CA . THR B 2 221 ? 69.762 37.421 34.246 1.00 29.04 390 THR B CA 1
ATOM 2933 C C . THR B 2 221 ? 68.415 37.332 33.538 1.00 30.65 390 THR B C 1
ATOM 2934 O O . THR B 2 221 ? 67.370 37.314 34.192 1.00 32.49 390 THR B O 1
ATOM 2938 N N . GLU B 2 222 ? 68.432 37.304 32.211 1.00 27.68 391 GLU B N 1
ATOM 2939 C CA . GLU B 2 222 ? 67.195 37.236 31.452 1.00 28.14 391 GLU B CA 1
ATOM 2940 C C . GLU B 2 222 ? 67.149 35.977 30.601 1.00 26.09 391 GLU B C 1
ATOM 2941 O O . GLU B 2 222 ? 68.180 35.360 30.330 1.00 23.76 391 GLU B O 1
ATOM 2947 N N . THR B 2 223 ? 65.949 35.598 30.181 1.00 24.52 392 THR B N 1
ATOM 2948 C CA . THR B 2 223 ? 65.785 34.409 29.362 1.00 25.13 392 THR B CA 1
ATOM 2949 C C . THR B 2 223 ? 65.036 34.720 28.071 1.00 25.16 392 THR B C 1
ATOM 2950 O O . THR B 2 223 ? 64.272 35.682 28.000 1.00 24.78 392 THR B O 1
ATOM 2954 N N . HIS B 2 224 ? 65.274 33.901 27.050 1.00 26.02 393 HIS B N 1
ATOM 2955 C CA . HIS B 2 224 ? 64.653 34.067 25.737 1.00 26.47 393 HIS B CA 1
ATOM 2956 C C . HIS B 2 224 ? 63.160 33.746 25.679 1.00 28.48 393 HIS B C 1
ATOM 2957 O O . HIS B 2 224 ? 62.690 32.798 26.312 1.00 29.33 393 HIS B O 1
ATOM 2964 N N . PRO B 2 225 ? 62.396 34.539 24.907 1.00 28.80 394 PRO B N 1
ATOM 2965 C CA . PRO B 2 225 ? 60.950 34.341 24.742 1.00 28.17 394 PRO B CA 1
ATOM 2966 C C . PRO B 2 225 ? 60.781 33.235 23.693 1.00 28.71 394 PRO B C 1
ATOM 2967 O O . PRO B 2 225 ? 61.712 32.952 22.937 1.00 26.84 394 PRO B O 1
ATOM 2971 N N . LEU B 2 226 ? 59.600 32.627 23.634 1.00 29.42 395 LEU B N 1
ATOM 2972 C CA . LEU B 2 226 ? 59.341 31.555 22.676 1.00 31.07 395 LEU B CA 1
ATOM 2973 C C . LEU B 2 226 ? 59.673 31.919 21.223 1.00 32.69 395 LEU B C 1
ATOM 2974 O O . LEU B 2 226 ? 60.042 31.049 20.433 1.00 32.20 395 LEU B O 1
ATOM 2979 N N . ASP B 2 227 ? 59.553 33.194 20.869 1.00 33.08 396 ASP B N 1
ATOM 2980 C CA . ASP B 2 227 ? 59.833 33.614 19.498 1.00 33.61 396 ASP B CA 1
ATOM 2981 C C . ASP B 2 227 ? 61.306 33.558 19.103 1.00 29.43 396 ASP B C 1
ATOM 2982 O O . ASP B 2 227 ? 61.626 33.564 17.918 1.00 31.24 396 ASP B O 1
ATOM 2987 N N . ASP B 2 228 ? 62.199 33.506 20.087 1.00 26.40 397 ASP B N 1
ATOM 2988 C CA . ASP B 2 228 ? 63.634 33.448 19.820 1.00 25.12 397 ASP B CA 1
ATOM 2989 C C . ASP B 2 228 ? 64.166 32.030 19.621 1.00 24.29 397 ASP B C 1
ATOM 2990 O O . ASP B 2 228 ? 65.343 31.845 19.322 1.00 24.37 397 ASP B O 1
ATOM 2995 N N . LEU B 2 229 ? 63.314 31.028 19.794 1.00 22.08 398 LEU B N 1
ATOM 2996 C CA . LEU B 2 229 ? 63.762 29.644 19.665 1.00 23.98 398 LEU B CA 1
ATOM 2997 C C . LEU B 2 229 ? 63.374 28.984 18.349 1.00 22.49 398 LEU B C 1
ATOM 2998 O O . LEU B 2 229 ? 62.353 29.319 17.754 1.00 25.73 398 LEU B O 1
ATOM 3003 N N . PRO B 2 230 ? 64.191 28.026 17.878 1.00 23.70 399 PRO B N 1
ATOM 3004 C CA . PRO B 2 230 ? 63.933 27.307 16.626 1.00 24.42 399 PRO B CA 1
ATOM 3005 C C . PRO B 2 230 ? 62.576 26.616 16.657 1.00 25.41 399 PRO B C 1
ATOM 3006 O O . PRO B 2 230 ? 62.320 25.780 17.530 1.00 26.96 399 PRO B O 1
ATOM 3010 N N . ARG B 2 231 ? 61.710 26.968 15.712 1.00 23.68 400 ARG B N 1
ATOM 3011 C CA . ARG B 2 231 ? 60.388 26.369 15.639 1.00 24.72 400 ARG B CA 1
ATOM 3012 C C . ARG B 2 231 ? 59.926 26.227 14.190 1.00 25.98 400 ARG B C 1
ATOM 3013 O O . ARG B 2 231 ? 60.341 26.990 13.314 1.00 25.24 400 ARG B O 1
ATOM 3021 N N . VAL B 2 232 ? 59.075 25.239 13.937 1.00 23.66 401 VAL B N 1
ATOM 3022 C CA . VAL B 2 232 ? 58.576 25.001 12.585 1.00 23.65 401 VAL B CA 1
ATOM 3023 C C . VAL B 2 232 ? 57.104 24.621 12.586 1.00 22.41 401 VAL B C 1
ATOM 3024 O O . VAL B 2 232 ? 56.681 23.733 13.330 1.00 21.14 401 VAL B O 1
ATOM 3028 N N . THR B 2 233 ? 56.328 25.287 11.739 1.00 21.89 402 THR B N 1
ATOM 3029 C CA . THR B 2 233 ? 54.906 25.000 11.639 1.00 23.76 402 THR B CA 1
ATOM 3030 C C . THR B 2 233 ? 54.507 24.807 10.184 1.00 24.92 402 THR B C 1
ATOM 3031 O O . THR B 2 233 ? 54.853 25.617 9.324 1.00 25.38 402 THR B O 1
ATOM 3035 N N . ASN B 2 234 ? 53.792 23.717 9.922 1.00 25.49 403 ASN B N 1
ATOM 3036 C CA . ASN B 2 234 ? 53.318 23.383 8.581 1.00 28.76 403 ASN B CA 1
ATOM 3037 C C . ASN B 2 234 ? 54.349 23.706 7.493 1.00 27.27 403 ASN B C 1
ATOM 3038 O O . ASN B 2 234 ? 54.110 24.548 6.628 1.00 27.51 403 ASN B O 1
ATOM 3043 N N . PRO B 2 235 ? 55.506 23.021 7.517 1.00 26.44 404 PRO B N 1
ATOM 3044 C CA . PRO B 2 235 ? 56.567 23.246 6.530 1.00 23.85 404 PRO B CA 1
ATOM 3045 C C . PRO B 2 235 ? 56.229 22.679 5.153 1.00 24.11 404 PRO B C 1
ATOM 3046 O O . PRO B 2 235 ? 55.340 21.836 5.014 1.00 23.37 404 PRO B O 1
ATOM 3050 N N . PRO B 2 236 ? 56.936 23.140 4.112 1.00 25.53 405 PRO B N 1
ATOM 3051 C CA . PRO B 2 236 ? 56.687 22.654 2.748 1.00 25.13 405 PRO B CA 1
ATOM 3052 C C . PRO B 2 236 ? 56.835 21.133 2.630 1.00 23.95 405 PRO B C 1
ATOM 3053 O O . PRO B 2 236 ? 56.139 20.495 1.839 1.00 24.37 405 PRO B O 1
ATOM 3057 N N . GLY B 2 237 ? 57.754 20.572 3.414 1.00 23.00 406 GLY B N 1
ATOM 3058 C CA . GLY B 2 237 ? 58.011 19.139 3.388 1.00 23.59 406 GLY B CA 1
ATOM 3059 C C . GLY B 2 237 ? 56.877 18.266 3.892 1.00 24.14 406 GLY B C 1
ATOM 3060 O O . GLY B 2 237 ? 56.862 17.055 3.656 1.00 23.68 406 GLY B O 1
ATOM 3061 N N . GLY B 2 238 ? 55.932 18.877 4.600 1.00 21.49 407 GLY B N 1
ATOM 3062 C CA . GLY B 2 238 ? 54.795 18.133 5.108 1.00 20.97 407 GLY B CA 1
ATOM 3063 C C . GLY B 2 238 ? 55.038 17.263 6.331 1.00 21.50 407 GLY B C 1
ATOM 3064 O O . GLY B 2 238 ? 54.262 16.345 6.594 1.00 21.86 407 GLY B O 1
ATOM 3065 N N . PHE B 2 239 ? 56.100 17.536 7.081 1.00 21.16 408 PHE B N 1
ATOM 3066 C CA . PHE B 2 239 ? 56.381 16.755 8.283 1.00 21.25 408 PHE B CA 1
ATOM 3067 C C . PHE B 2 239 ? 57.433 17.433 9.145 1.00 19.54 408 PHE B C 1
ATOM 3068 O O . PHE B 2 239 ? 58.145 18.327 8.687 1.00 19.44 408 PHE B O 1
ATOM 3076 N N . VAL B 2 240 ? 57.512 17.010 10.402 1.00 17.37 409 VAL B N 1
ATOM 3077 C CA . VAL B 2 240 ? 58.531 17.501 11.315 1.00 18.48 409 VAL B CA 1
ATOM 3078 C C . VAL B 2 240 ? 59.015 16.271 12.074 1.00 17.89 409 VAL B C 1
ATOM 3079 O O . VAL B 2 240 ? 58.264 15.307 12.247 1.00 19.68 409 VAL B O 1
ATOM 3083 N N . GLN B 2 241 ? 60.271 16.291 12.499 1.00 18.27 410 GLN B N 1
ATOM 3084 C CA . GLN B 2 241 ? 60.839 15.161 13.216 1.00 20.84 410 GLN B CA 1
ATOM 3085 C C . GLN B 2 241 ? 61.977 15.588 14.118 1.00 20.24 410 GLN B C 1
ATOM 3086 O O . GLN B 2 241 ? 62.584 16.645 13.931 1.00 21.97 410 GLN B O 1
ATOM 3092 N N . ASN B 2 242 ? 62.267 14.739 15.093 1.00 21.91 411 ASN B N 1
ATOM 3093 C CA . ASN B 2 242 ? 63.390 14.944 15.983 1.00 20.58 411 ASN B CA 1
ATOM 3094 C C . ASN B 2 242 ? 63.727 13.646 16.692 1.00 21.83 411 ASN B C 1
ATOM 3095 O O . ASN B 2 242 ? 62.867 13.022 17.326 1.00 20.74 411 ASN B O 1
ATOM 3100 N N . SER B 2 243 ? 64.989 13.250 16.566 1.00 20.83 412 SER B N 1
ATOM 3101 C CA . SER B 2 243 ? 65.505 12.036 17.177 1.00 20.07 412 SER B CA 1
ATOM 3102 C C . SER B 2 243 ? 66.717 12.414 18.017 1.00 20.99 412 SER B C 1
ATOM 3103 O O . SER B 2 243 ? 67.763 11.768 17.952 1.00 21.89 412 SER B O 1
ATOM 3106 N N . ASN B 2 244 ? 66.559 13.482 18.795 1.00 20.75 413 ASN B N 1
ATOM 3107 C CA . ASN B 2 244 ? 67.605 14.004 19.672 1.00 22.05 413 ASN B CA 1
ATOM 3108 C C . ASN B 2 244 ? 68.699 14.745 18.923 1.00 22.21 413 ASN B C 1
ATOM 3109 O O . ASN B 2 244 ? 69.661 15.212 19.524 1.00 22.67 413 ASN B O 1
ATOM 3114 N N . ASP B 2 245 ? 68.567 14.842 17.606 1.00 22.32 414 ASP B N 1
ATOM 3115 C CA . ASP B 2 245 ? 69.571 15.549 16.824 1.00 23.90 414 ASP B CA 1
ATOM 3116 C C . ASP B 2 245 ? 69.400 17.053 16.975 1.00 24.36 414 ASP B C 1
ATOM 3117 O O . ASP B 2 245 ? 68.333 17.531 17.367 1.00 23.84 414 ASP B O 1
ATOM 3122 N N . PRO B 2 246 ? 70.469 17.817 16.711 1.00 26.03 415 PRO B N 1
ATOM 3123 C CA . PRO B 2 246 ? 70.338 19.271 16.830 1.00 25.46 415 PRO B CA 1
ATOM 3124 C C . PRO B 2 246 ? 69.152 19.656 15.945 1.00 26.30 415 PRO B C 1
ATOM 3125 O O . PRO B 2 246 ? 68.851 18.961 14.974 1.00 26.79 415 PRO B O 1
ATOM 3129 N N . PRO B 2 247 ? 68.475 20.769 16.259 1.00 24.98 416 PRO B N 1
ATOM 3130 C CA . PRO B 2 247 ? 67.310 21.224 15.492 1.00 24.67 416 PRO B CA 1
ATOM 3131 C C . PRO B 2 247 ? 67.541 21.790 14.090 1.00 25.74 416 PRO B C 1
ATOM 3132 O O . PRO B 2 247 ? 66.742 22.595 13.608 1.00 24.28 416 PRO B O 1
ATOM 3136 N N . TRP B 2 248 ? 68.592 21.337 13.415 1.00 25.19 417 TRP B N 1
ATOM 3137 C CA . TRP B 2 248 ? 68.905 21.854 12.088 1.00 24.65 417 TRP B CA 1
ATOM 3138 C C . TRP B 2 248 ? 68.294 21.111 10.897 1.00 25.10 417 TRP B C 1
ATOM 3139 O O . TRP B 2 248 ? 68.377 21.582 9.764 1.00 24.31 417 TRP B O 1
ATOM 3150 N N . THR B 2 249 ? 67.673 19.960 11.147 1.00 25.41 418 THR B N 1
ATOM 3151 C CA . THR B 2 249 ? 67.008 19.198 10.085 1.00 24.75 418 THR B CA 1
ATOM 3152 C C . THR B 2 249 ? 65.674 18.679 10.626 1.00 23.25 418 THR B C 1
ATOM 3153 O O . THR B 2 249 ? 65.383 17.481 10.553 1.00 20.41 418 THR B O 1
ATOM 3157 N N . PRO B 2 250 ? 64.838 19.582 11.175 1.00 21.98 419 PRO B N 1
ATOM 3158 C CA . PRO B 2 250 ? 63.532 19.208 11.734 1.00 19.55 419 PRO B CA 1
ATOM 3159 C C . PRO B 2 250 ? 62.523 18.863 10.652 1.00 21.66 419 PRO B C 1
ATOM 3160 O O . PRO B 2 250 ? 61.470 18.285 10.920 1.00 19.68 419 PRO B O 1
ATOM 3164 N N . THR B 2 251 ? 62.850 19.239 9.423 1.00 21.47 420 THR B N 1
ATOM 3165 C CA . THR B 2 251 ? 61.993 18.967 8.286 1.00 20.29 420 THR B CA 1
ATOM 3166 C C . THR B 2 251 ? 62.885 19.009 7.051 1.00 21.20 420 THR B C 1
ATOM 3167 O O . THR B 2 251 ? 64.057 19.356 7.152 1.00 22.78 420 THR B O 1
ATOM 3171 N N . TRP B 2 252 ? 62.341 18.643 5.897 1.00 22.00 421 TRP B N 1
ATOM 3172 C CA . TRP B 2 252 ? 63.115 18.622 4.657 1.00 22.03 421 TRP B CA 1
ATOM 3173 C C . TRP B 2 252 ? 62.178 19.030 3.522 1.00 23.11 421 TRP B C 1
ATOM 3174 O O . TRP B 2 252 ? 61.188 18.344 3.245 1.00 24.99 421 TRP B O 1
ATOM 3185 N N . PRO B 2 253 ? 62.474 20.154 2.848 1.00 23.80 422 PRO B N 1
ATOM 3186 C CA . PRO B 2 253 ? 63.604 21.074 3.049 1.00 23.84 422 PRO B CA 1
ATOM 3187 C C . PRO B 2 253 ? 63.541 21.851 4.365 1.00 24.93 422 PRO B C 1
ATOM 3188 O O . PRO B 2 253 ? 62.464 22.044 4.926 1.00 26.39 422 PRO B O 1
ATOM 3192 N N . VAL B 2 254 ? 64.694 22.301 4.852 1.00 23.52 423 VAL B N 1
ATOM 3193 C CA . VAL B 2 254 ? 64.730 23.050 6.102 1.00 24.58 423 VAL B CA 1
ATOM 3194 C C . VAL B 2 254 ? 64.060 24.411 5.931 1.00 25.13 423 VAL B C 1
ATOM 3195 O O . VAL B 2 254 ? 63.806 24.854 4.806 1.00 23.72 423 VAL B O 1
ATOM 3199 N N . THR B 2 255 ? 63.769 25.068 7.050 1.00 23.99 424 THR B N 1
ATOM 3200 C CA . THR B 2 255 ? 63.119 26.375 7.024 1.00 25.44 424 THR B CA 1
ATOM 3201 C C . THR B 2 255 ? 63.974 27.444 7.695 1.00 26.43 424 THR B C 1
ATOM 3202 O O . THR B 2 255 ? 63.579 28.604 7.778 1.00 28.03 424 THR B O 1
ATOM 3206 N N . TYR B 2 256 ? 65.140 27.040 8.182 1.00 26.19 425 TYR B N 1
ATOM 3207 C CA . TYR B 2 256 ? 66.074 27.952 8.829 1.00 24.52 425 TYR B CA 1
ATOM 3208 C C . TYR B 2 256 ? 67.412 27.242 8.940 1.00 25.37 425 TYR B C 1
ATOM 3209 O O . TYR B 2 256 ? 67.516 26.060 8.627 1.00 24.79 425 TYR B O 1
ATOM 3218 N N . CYS B 2 257 ? 68.437 27.957 9.381 1.00 25.05 426 CYS B N 1
ATOM 3219 C CA . CYS B 2 257 ? 69.752 27.354 9.522 1.00 29.61 426 CYS B CA 1
ATOM 3220 C C . CYS B 2 257 ? 70.388 27.851 10.814 1.00 29.30 426 CYS B C 1
ATOM 3221 O O . CYS B 2 257 ? 69.915 28.819 11.411 1.00 27.08 426 CYS B O 1
ATOM 3224 N N . PRO B 2 258 ? 71.474 27.197 11.259 1.00 29.75 427 PRO B N 1
ATOM 3225 C CA . PRO B 2 258 ? 72.185 27.561 12.489 1.00 30.55 427 PRO B CA 1
ATOM 3226 C C . PRO B 2 258 ? 72.484 29.052 12.661 1.00 30.85 427 PRO B C 1
ATOM 3227 O O . PRO B 2 258 ? 72.339 29.591 13.757 1.00 30.46 427 PRO B O 1
ATOM 3231 N N . ALA B 2 259 ? 72.894 29.712 11.582 1.00 31.13 428 ALA B N 1
ATOM 3232 C CA . ALA B 2 259 ? 73.222 31.139 11.629 1.00 31.80 428 ALA B CA 1
ATOM 3233 C C . ALA B 2 259 ? 72.043 32.038 12.000 1.00 31.46 428 ALA B C 1
ATOM 3234 O O . ALA B 2 259 ? 72.228 33.222 12.281 1.00 31.08 428 ALA B O 1
ATOM 3236 N N . ASN B 2 260 ? 70.836 31.480 12.002 1.00 31.87 429 ASN B N 1
ATOM 3237 C CA . ASN B 2 260 ? 69.638 32.251 12.327 1.00 31.17 429 ASN B CA 1
ATOM 3238 C C . ASN B 2 260 ? 69.341 32.340 13.820 1.00 32.30 429 ASN B C 1
ATOM 3239 O O . ASN B 2 260 ? 68.362 32.970 14.221 1.00 32.88 429 ASN B O 1
ATOM 3244 N N . HIS B 2 261 ? 70.178 31.720 14.645 1.00 31.33 430 HIS B N 1
ATOM 3245 C CA . HIS B 2 261 ? 69.957 31.736 16.089 1.00 30.38 430 HIS B CA 1
ATOM 3246 C C . HIS B 2 261 ? 71.277 31.884 16.833 1.00 31.03 430 HIS B C 1
ATOM 3247 O O . HIS B 2 261 ? 72.342 31.594 16.286 1.00 32.90 430 HIS B O 1
ATOM 3254 N N . PRO B 2 262 ? 71.230 32.349 18.092 1.00 30.43 431 PRO B N 1
ATOM 3255 C CA . PRO B 2 262 ? 72.485 32.489 18.838 1.00 31.03 431 PRO B CA 1
ATOM 3256 C C . PRO B 2 262 ? 73.135 31.105 18.937 1.00 29.89 431 PRO B C 1
ATOM 3257 O O . PRO B 2 262 ? 72.448 30.103 19.131 1.00 30.68 431 PRO B O 1
ATOM 3261 N N . SER B 2 263 ? 74.453 31.059 18.795 1.00 28.89 432 SER B N 1
ATOM 3262 C CA . SER B 2 263 ? 75.203 29.804 18.807 1.00 28.81 432 SER B CA 1
ATOM 3263 C C . SER B 2 263 ? 75.258 29.021 20.117 1.00 26.83 432 SER B C 1
ATOM 3264 O O . SER B 2 263 ? 75.886 27.962 20.179 1.00 25.52 432 SER B O 1
ATOM 3267 N N . TYR B 2 264 ? 74.615 29.523 21.163 1.00 25.94 433 TYR B N 1
ATOM 3268 C CA . TYR B 2 264 ? 74.636 28.810 22.429 1.00 24.57 433 TYR B CA 1
ATOM 3269 C C . TYR B 2 264 ? 73.344 28.037 22.694 1.00 24.23 433 TYR B C 1
ATOM 3270 O O . TYR B 2 264 ? 73.219 27.373 23.719 1.00 24.32 433 TYR B O 1
ATOM 3279 N N . LEU B 2 265 ? 72.396 28.102 21.763 1.00 23.67 434 LEU B N 1
ATOM 3280 C CA . LEU B 2 265 ? 71.124 27.403 21.930 1.00 26.63 434 LEU B CA 1
ATOM 3281 C C . LEU B 2 265 ? 71.203 25.892 21.725 1.00 26.68 434 LEU B C 1
ATOM 3282 O O . LEU B 2 265 ? 70.580 25.131 22.460 1.00 28.40 434 LEU B O 1
ATOM 3287 N N . ALA B 2 266 ? 71.960 25.458 20.723 1.00 28.16 435 ALA B N 1
ATOM 3288 C CA . ALA B 2 266 ? 72.083 24.032 20.436 1.00 27.87 435 ALA B CA 1
ATOM 3289 C C . ALA B 2 266 ? 73.381 23.723 19.706 1.00 28.24 435 ALA B C 1
ATOM 3290 O O . ALA B 2 266 ? 73.919 24.565 18.989 1.00 28.75 435 ALA B O 1
ATOM 3292 N N . PRO B 2 267 ? 73.902 22.501 19.877 1.00 28.10 436 PRO B N 1
ATOM 3293 C CA . PRO B 2 267 ? 75.150 22.123 19.215 1.00 28.42 436 PRO B CA 1
ATOM 3294 C C . PRO B 2 267 ? 74.995 22.077 17.701 1.00 27.10 436 PRO B C 1
ATOM 3295 O O . PRO B 2 267 ? 73.881 22.071 17.174 1.00 26.38 436 PRO B O 1
ATOM 3299 N N . GLN B 2 268 ? 76.129 22.052 17.014 1.00 28.49 437 GLN B N 1
ATOM 3300 C CA . GLN B 2 268 ? 76.155 21.961 15.565 1.00 29.03 437 GLN B CA 1
ATOM 3301 C C . GLN B 2 268 ? 77.043 20.766 15.246 1.00 29.60 437 GLN B C 1
ATOM 3302 O O . GLN B 2 268 ? 77.892 20.816 14.363 1.00 30.75 437 GLN B O 1
ATOM 3308 N N . THR B 2 269 ? 76.824 19.692 16.001 1.00 29.13 438 THR B N 1
ATOM 3309 C CA . THR B 2 269 ? 77.562 18.445 15.854 1.00 28.22 438 THR B CA 1
ATOM 3310 C C . THR B 2 269 ? 76.868 17.514 14.854 1.00 27.83 438 THR B C 1
ATOM 3311 O O . THR B 2 269 ? 75.690 17.690 14.539 1.00 28.84 438 THR B O 1
ATOM 3315 N N . PRO B 2 270 ? 77.596 16.506 14.341 1.00 27.83 439 PRO B N 1
ATOM 3316 C CA . PRO B 2 270 ? 77.043 15.549 13.374 1.00 26.96 439 PRO B CA 1
ATOM 3317 C C . PRO B 2 270 ? 75.778 14.866 13.882 1.00 26.42 439 PRO B C 1
ATOM 3318 O O . PRO B 2 270 ? 75.696 14.483 15.050 1.00 27.52 439 PRO B O 1
ATOM 3322 N N . HIS B 2 271 ? 74.793 14.709 13.006 1.00 25.60 440 HIS B N 1
ATOM 3323 C CA . HIS B 2 271 ? 73.556 14.047 13.396 1.00 22.95 440 HIS B CA 1
ATOM 3324 C C . HIS B 2 271 ? 73.798 12.540 13.413 1.00 23.64 440 HIS B C 1
ATOM 3325 O O . HIS B 2 271 ? 74.474 12.002 12.529 1.00 22.46 440 HIS B O 1
ATOM 3332 N N . SER B 2 272 ? 73.258 11.867 14.427 1.00 21.29 441 SER B N 1
ATOM 3333 C CA . SER B 2 272 ? 73.422 10.425 14.568 1.00 22.21 441 SER B CA 1
ATOM 3334 C C . SER B 2 272 ? 72.808 9.734 13.358 1.00 20.95 441 SER B C 1
ATOM 3335 O O . SER B 2 272 ? 72.005 10.330 12.640 1.00 19.97 441 SER B O 1
ATOM 3338 N N . LEU B 2 273 ? 73.174 8.474 13.139 1.00 21.39 442 LEU B N 1
ATOM 3339 C CA . LEU B 2 273 ? 72.632 7.732 12.008 1.00 19.32 442 LEU B CA 1
ATOM 3340 C C . LEU B 2 273 ? 71.135 7.501 12.195 1.00 18.87 442 LEU B C 1
ATOM 3341 O O . LEU B 2 273 ? 70.382 7.460 11.219 1.00 17.91 442 LEU B O 1
ATOM 3346 N N . ARG B 2 274 ? 70.702 7.357 13.447 1.00 17.30 443 ARG B N 1
ATOM 3347 C CA . ARG B 2 274 ? 69.280 7.182 13.743 1.00 16.46 443 ARG B CA 1
ATOM 3348 C C . ARG B 2 274 ? 68.501 8.419 13.284 1.00 17.08 443 ARG B C 1
ATOM 3349 O O . ARG B 2 274 ? 67.423 8.310 12.700 1.00 17.73 443 ARG B O 1
ATOM 3357 N N . ALA B 2 275 ? 69.052 9.598 13.553 1.00 19.05 444 ALA B N 1
ATOM 3358 C CA . ALA B 2 275 ? 68.403 10.848 13.162 1.00 20.55 444 ALA B CA 1
ATOM 3359 C C . ALA B 2 275 ? 68.371 10.984 11.642 1.00 20.56 444 ALA B C 1
ATOM 3360 O O . ALA B 2 275 ? 67.422 11.523 11.074 1.00 22.07 444 ALA B O 1
ATOM 3362 N N . GLN B 2 276 ? 69.416 10.498 10.982 1.00 21.56 445 GLN B N 1
ATOM 3363 C CA . GLN B 2 276 ? 69.464 10.570 9.533 1.00 20.06 445 GLN B CA 1
ATOM 3364 C C . GLN B 2 276 ? 68.395 9.651 8.964 1.00 19.97 445 GLN B C 1
ATOM 3365 O O . GLN B 2 276 ? 67.752 9.981 7.969 1.00 20.61 445 GLN B O 1
ATOM 3371 N N . GLN B 2 277 ? 68.187 8.503 9.604 1.00 19.33 446 GLN B N 1
ATOM 3372 C CA . GLN B 2 277 ? 67.150 7.581 9.159 1.00 21.21 446 GLN B CA 1
ATOM 3373 C C . GLN B 2 277 ? 65.788 8.252 9.343 1.00 20.45 446 GLN B C 1
ATOM 3374 O O . GLN B 2 277 ? 64.917 8.149 8.486 1.00 21.93 446 GLN B O 1
ATOM 3380 N N . SER B 2 278 ? 65.609 8.944 10.467 1.00 21.36 447 SER B N 1
ATOM 3381 C CA . SER B 2 278 ? 64.336 9.616 10.739 1.00 20.04 447 SER B CA 1
ATOM 3382 C C . SER B 2 278 ? 63.946 10.530 9.579 1.00 18.87 447 SER B C 1
ATOM 3383 O O . SER B 2 278 ? 62.822 10.465 9.075 1.00 18.22 447 SER B O 1
ATOM 3386 N N . VAL B 2 279 ? 64.880 11.377 9.156 1.00 19.16 448 VAL B N 1
ATOM 3387 C CA . VAL B 2 279 ? 64.637 12.299 8.046 1.00 20.47 448 VAL B CA 1
ATOM 3388 C C . VAL B 2 279 ? 64.336 11.550 6.745 1.00 20.60 448 VAL B C 1
ATOM 3389 O O . VAL B 2 279 ? 63.395 11.892 6.025 1.00 19.00 448 VAL B O 1
ATOM 3393 N N . ARG B 2 280 ? 65.129 10.524 6.446 1.00 20.69 449 ARG B N 1
ATOM 3394 C CA . ARG B 2 280 ? 64.919 9.740 5.233 1.00 20.95 449 ARG B CA 1
ATOM 3395 C C . ARG B 2 280 ? 63.552 9.060 5.191 1.00 19.78 449 ARG B C 1
ATOM 3396 O O . ARG B 2 280 ? 62.830 9.156 4.196 1.00 20.41 449 ARG B O 1
ATOM 3404 N N . LEU B 2 281 ? 63.206 8.358 6.266 1.00 18.98 450 LEU B N 1
ATOM 3405 C CA . LEU B 2 281 ? 61.936 7.638 6.333 1.00 20.26 450 LEU B CA 1
ATOM 3406 C C . LEU B 2 281 ? 60.719 8.530 6.103 1.00 19.38 450 LEU B C 1
ATOM 3407 O O . LEU B 2 281 ? 59.738 8.113 5.487 1.00 18.23 450 LEU B O 1
ATOM 3420 N N . SER B 2 283 ? 60.780 11.943 4.666 1.00 21.18 452 SER B N 1
ATOM 3421 C CA . SER B 2 283 ? 60.892 12.640 3.388 1.00 21.41 452 SER B CA 1
ATOM 3422 C C . SER B 2 283 ? 60.743 11.761 2.148 1.00 21.88 452 SER B C 1
ATOM 3423 O O . SER B 2 283 ? 60.203 12.200 1.129 1.00 20.21 452 SER B O 1
ATOM 3426 N N . GLU B 2 284 ? 61.202 10.517 2.234 1.00 21.00 453 GLU B N 1
ATOM 3427 C CA . GLU B 2 284 ? 61.144 9.610 1.096 1.00 21.16 453 GLU B CA 1
ATOM 3428 C C . GLU B 2 284 ? 59.799 8.944 0.866 1.00 24.97 453 GLU B C 1
ATOM 3429 O O . GLU B 2 284 ? 59.565 8.357 -0.191 1.00 24.17 453 GLU B O 1
ATOM 3435 N N . ASN B 2 285 ? 58.907 9.032 1.846 1.00 24.73 454 ASN B N 1
ATOM 3436 C CA . ASN B 2 285 ? 57.598 8.417 1.707 1.00 25.56 454 ASN B CA 1
ATOM 3437 C C . ASN B 2 285 ? 56.473 9.435 1.607 1.00 28.65 454 ASN B C 1
ATOM 3438 O O . ASN B 2 285 ? 56.478 10.463 2.284 1.00 28.21 454 ASN B O 1
ATOM 3443 N N . ASP B 2 286 ? 55.504 9.132 0.754 1.00 30.52 455 ASP B N 1
ATOM 3444 C CA . ASP B 2 286 ? 54.368 10.011 0.536 1.00 32.57 455 ASP B CA 1
ATOM 3445 C C . ASP B 2 286 ? 53.104 9.160 0.536 1.00 31.67 455 ASP B C 1
ATOM 3446 O O . ASP B 2 286 ? 53.183 7.934 0.473 1.00 30.21 455 ASP B O 1
ATOM 3451 N N . ASP B 2 287 ? 51.945 9.802 0.625 1.00 29.25 456 ASP B N 1
ATOM 3452 C CA . ASP B 2 287 ? 50.679 9.077 0.618 1.00 30.43 456 ASP B CA 1
ATOM 3453 C C . ASP B 2 287 ? 50.636 8.076 1.774 1.00 28.42 456 ASP B C 1
ATOM 3454 O O . ASP B 2 287 ? 50.083 6.984 1.646 1.00 27.55 456 ASP B O 1
ATOM 3459 N N . LEU B 2 288 ? 51.222 8.457 2.903 1.00 27.41 457 LEU B N 1
ATOM 3460 C CA . LEU B 2 288 ? 51.274 7.596 4.081 1.00 26.97 457 LEU B CA 1
ATOM 3461 C C . LEU B 2 288 ? 49.923 7.220 4.687 1.00 27.50 457 LEU B C 1
ATOM 3462 O O . LEU B 2 288 ? 48.986 8.018 4.708 1.00 28.25 457 LEU B O 1
ATOM 3467 N N . THR B 2 289 ? 49.837 5.986 5.173 1.00 26.86 458 THR B N 1
ATOM 3468 C CA . THR B 2 289 ? 48.642 5.492 5.847 1.00 26.09 458 THR B CA 1
ATOM 3469 C C . THR B 2 289 ? 49.137 5.214 7.263 1.00 25.06 458 THR B C 1
ATOM 3470 O O . THR B 2 289 ? 50.343 5.149 7.486 1.00 24.84 458 THR B O 1
ATOM 3474 N N . LEU B 2 290 ? 48.227 5.058 8.219 1.00 25.02 459 LEU B N 1
ATOM 3475 C CA . LEU B 2 290 ? 48.632 4.780 9.591 1.00 22.50 459 LEU B CA 1
ATOM 3476 C C . LEU B 2 290 ? 49.476 3.498 9.637 1.00 22.84 459 LEU B C 1
ATOM 3477 O O . LEU B 2 290 ? 50.480 3.429 10.354 1.00 21.13 459 LEU B O 1
ATOM 3482 N N . GLU B 2 291 ? 49.066 2.499 8.857 1.00 22.00 460 GLU B N 1
ATOM 3483 C CA . GLU B 2 291 ? 49.759 1.214 8.795 1.00 24.76 460 GLU B CA 1
ATOM 3484 C C . GLU B 2 291 ? 51.207 1.339 8.325 1.00 22.60 460 GLU B C 1
ATOM 3485 O O . GLU B 2 291 ? 52.116 0.777 8.934 1.00 24.74 460 GLU B O 1
ATOM 3491 N N . ARG B 2 292 ? 51.412 2.064 7.230 1.00 23.06 461 ARG B N 1
ATOM 3492 C CA . ARG B 2 292 ? 52.747 2.275 6.668 1.00 24.53 461 ARG B CA 1
ATOM 3493 C C . ARG B 2 292 ? 53.598 3.075 7.656 1.00 24.52 461 ARG B C 1
ATOM 3494 O O . ARG B 2 292 ? 54.784 2.796 7.852 1.00 23.59 461 ARG B O 1
ATOM 3502 N N . PHE B 2 293 ? 52.969 4.072 8.273 1.00 23.73 462 PHE B N 1
ATOM 3503 C CA . PHE B 2 293 ? 53.607 4.937 9.267 1.00 22.24 462 PHE B CA 1
ATOM 3504 C C . PHE B 2 293 ? 54.199 4.055 10.374 1.00 22.01 462 PHE B C 1
ATOM 3505 O O . PHE B 2 293 ? 55.364 4.208 10.759 1.00 17.98 462 PHE B O 1
ATOM 3521 N N . ALA B 2 295 ? 54.796 0.762 10.229 1.00 22.72 464 ALA B N 1
ATOM 3522 C CA . ALA B 2 295 ? 55.818 -0.115 9.662 1.00 24.39 464 ALA B CA 1
ATOM 3523 C C . ALA B 2 295 ? 57.169 0.599 9.609 1.00 21.98 464 ALA B C 1
ATOM 3524 O O . ALA B 2 295 ? 58.210 0.004 9.888 1.00 21.38 464 ALA B O 1
ATOM 3526 N N . LEU B 2 296 ? 57.146 1.883 9.269 1.00 21.34 465 LEU B N 1
ATOM 3527 C CA . LEU B 2 296 ? 58.372 2.672 9.189 1.00 19.68 465 LEU B CA 1
ATOM 3528 C C . LEU B 2 296 ? 59.043 2.850 10.552 1.00 19.79 465 LEU B C 1
ATOM 3529 O O . LEU B 2 296 ? 60.272 2.896 10.646 1.00 18.00 465 LEU B O 1
ATOM 3534 N N . GLN B 2 297 ? 58.238 2.950 11.607 1.00 18.71 466 GLN B N 1
ATOM 3535 C CA . GLN B 2 297 ? 58.773 3.120 12.957 1.00 18.22 466 GLN B CA 1
ATOM 3536 C C . GLN B 2 297 ? 59.578 1.885 13.383 1.00 18.64 466 GLN B C 1
ATOM 3537 O O . GLN B 2 297 ? 60.478 1.978 14.215 1.00 16.85 466 GLN B O 1
ATOM 3543 N N . PHE B 2 298 ? 59.257 0.733 12.796 1.00 20.42 467 PHE B N 1
ATOM 3544 C CA . PHE B 2 298 ? 59.942 -0.523 13.121 1.00 22.94 467 PHE B CA 1
ATOM 3545 C C . PHE B 2 298 ? 61.332 -0.658 12.500 1.00 23.25 467 PHE B C 1
ATOM 3546 O O . PHE B 2 298 ? 62.040 -1.638 12.758 1.00 23.47 467 PHE B O 1
ATOM 3554 N N . SER B 2 299 ? 61.728 0.326 11.698 1.00 22.40 468 SER B N 1
ATOM 3555 C CA . SER B 2 299 ? 63.031 0.297 11.036 1.00 22.34 468 SER B CA 1
ATOM 3556 C C . SER B 2 299 ? 64.201 0.019 11.971 1.00 23.35 468 SER B C 1
ATOM 3557 O O . SER B 2 299 ? 64.335 0.642 13.029 1.00 20.92 468 SER B O 1
ATOM 3560 N N . HIS B 2 300 ? 65.061 -0.911 11.561 1.00 20.28 469 HIS B N 1
ATOM 3561 C CA . HIS B 2 300 ? 66.218 -1.284 12.363 1.00 22.46 469 HIS B CA 1
ATOM 3562 C C . HIS B 2 300 ? 67.450 -1.525 11.496 1.00 22.25 469 HIS B C 1
ATOM 3563 O O . HIS B 2 300 ? 68.145 -2.534 11.632 1.00 20.98 469 HIS B O 1
ATOM 3570 N N . ARG B 2 301 ? 67.717 -0.563 10.621 1.00 22.79 470 ARG B N 1
ATOM 3571 C CA . ARG B 2 301 ? 68.838 -0.617 9.692 1.00 22.76 470 ARG B CA 1
ATOM 3572 C C . ARG B 2 301 ? 70.190 -0.351 10.335 1.00 22.86 470 ARG B C 1
ATOM 3573 O O . ARG B 2 301 ? 70.333 0.564 11.153 1.00 21.32 470 ARG B O 1
ATOM 3581 N N . ALA B 2 302 ? 71.181 -1.154 9.953 1.00 21.05 471 ALA B N 1
ATOM 3582 C CA . ALA B 2 302 ? 72.540 -0.974 10.443 1.00 21.34 471 ALA B CA 1
ATOM 3583 C C . ALA B 2 302 ? 73.153 0.027 9.469 1.00 22.99 471 ALA B C 1
ATOM 3584 O O . ALA B 2 302 ? 74.006 -0.328 8.654 1.00 22.98 471 ALA B O 1
ATOM 3586 N N . VAL B 2 303 ? 72.695 1.275 9.543 1.00 23.86 472 VAL B N 1
ATOM 3587 C CA . VAL B 2 303 ? 73.185 2.325 8.654 1.00 22.61 472 VAL B CA 1
ATOM 3588 C C . VAL B 2 303 ? 74.710 2.400 8.672 1.00 22.85 472 VAL B C 1
ATOM 3589 O O . VAL B 2 303 ? 75.337 2.587 7.634 1.00 20.92 472 VAL B O 1
ATOM 3601 N N . ALA B 2 305 ? 76.739 0.163 8.833 1.00 24.28 474 ALA B N 1
ATOM 3602 C CA . ALA B 2 305 ? 77.254 -0.859 7.922 1.00 26.74 474 ALA B CA 1
ATOM 3603 C C . ALA B 2 305 ? 77.285 -0.367 6.474 1.00 25.80 474 ALA B C 1
ATOM 3604 O O . ALA B 2 305 ? 78.225 -0.659 5.735 1.00 27.17 474 ALA B O 1
ATOM 3606 N N . ASP B 2 306 ? 76.260 0.377 6.069 1.00 25.75 475 ASP B N 1
ATOM 3607 C CA . ASP B 2 306 ? 76.202 0.901 4.707 1.00 24.64 475 ASP B CA 1
ATOM 3608 C C . ASP B 2 306 ? 77.321 1.902 4.472 1.00 25.36 475 ASP B C 1
ATOM 3609 O O . ASP B 2 306 ? 77.822 2.032 3.359 1.00 26.14 475 ASP B O 1
ATOM 3614 N N . ARG B 2 307 ? 77.709 2.613 5.527 1.00 24.83 476 ARG B N 1
ATOM 3615 C CA . ARG B 2 307 ? 78.755 3.624 5.421 1.00 23.30 476 ARG B CA 1
ATOM 3616 C C . ARG B 2 307 ? 80.172 3.058 5.513 1.00 23.01 476 ARG B C 1
ATOM 3617 O O . ARG B 2 307 ? 81.124 3.710 5.096 1.00 22.47 476 ARG B O 1
ATOM 3625 N N . THR B 2 308 ? 80.314 1.843 6.034 1.00 23.29 477 THR B N 1
ATOM 3626 C CA . THR B 2 308 ? 81.647 1.279 6.222 1.00 24.01 477 THR B CA 1
ATOM 3627 C C . THR B 2 308 ? 82.019 -0.038 5.535 1.00 24.18 477 THR B C 1
ATOM 3628 O O . THR B 2 308 ? 83.153 -0.194 5.079 1.00 25.88 477 THR B O 1
ATOM 3632 N N . LEU B 2 309 ? 81.091 -0.985 5.460 1.00 23.19 478 LEU B N 1
ATOM 3633 C CA . LEU B 2 309 ? 81.408 -2.274 4.853 1.00 24.44 478 LEU B CA 1
ATOM 3634 C C . LEU B 2 309 ? 81.951 -2.235 3.417 1.00 26.02 478 LEU B C 1
ATOM 3635 O O . LEU B 2 309 ? 82.776 -3.074 3.048 1.00 27.02 478 LEU B O 1
ATOM 3640 N N . PRO B 2 310 ? 81.505 -1.273 2.589 1.00 25.25 479 PRO B N 1
ATOM 3641 C CA . PRO B 2 310 ? 82.033 -1.236 1.218 1.00 27.25 479 PRO B CA 1
ATOM 3642 C C . PRO B 2 310 ? 83.562 -1.101 1.192 1.00 28.03 479 PRO B C 1
ATOM 3643 O O . PRO B 2 310 ? 84.230 -1.669 0.319 1.00 27.80 479 PRO B O 1
ATOM 3647 N N . ASP B 2 311 ? 84.108 -0.356 2.153 1.00 24.74 480 ASP B N 1
ATOM 3648 C CA . ASP B 2 311 ? 85.554 -0.150 2.254 1.00 25.26 480 ASP B CA 1
ATOM 3649 C C . ASP B 2 311 ? 86.233 -1.193 3.145 1.00 24.83 480 ASP B C 1
ATOM 3650 O O . ASP B 2 311 ? 87.379 -1.579 2.903 1.00 23.76 480 ASP B O 1
ATOM 3655 N N . LEU B 2 312 ? 85.525 -1.646 4.174 1.00 23.56 481 LEU B N 1
ATOM 3656 C CA . LEU B 2 312 ? 86.078 -2.613 5.116 1.00 23.82 481 LEU B CA 1
ATOM 3657 C C . LEU B 2 312 ? 86.271 -4.032 4.586 1.00 24.47 481 LEU B C 1
ATOM 3658 O O . LEU B 2 312 ? 87.329 -4.633 4.786 1.00 24.57 481 LEU B O 1
ATOM 3663 N N . ILE B 2 313 ? 85.246 -4.563 3.926 1.00 24.68 482 ILE B N 1
ATOM 3664 C CA . ILE B 2 313 ? 85.282 -5.925 3.404 1.00 24.51 482 ILE B CA 1
ATOM 3665 C C . ILE B 2 313 ? 86.477 -6.246 2.512 1.00 23.89 482 ILE B C 1
ATOM 3666 O O . ILE B 2 313 ? 87.202 -7.208 2.768 1.00 24.48 482 ILE B O 1
ATOM 3671 N N . PRO B 2 314 ? 86.699 -5.455 1.448 1.00 26.47 483 PRO B N 1
ATOM 3672 C CA . PRO B 2 314 ? 87.841 -5.747 0.573 1.00 25.50 483 PRO B CA 1
ATOM 3673 C C . PRO B 2 314 ? 89.177 -5.714 1.298 1.00 26.47 483 PRO B C 1
ATOM 3674 O O . PRO B 2 314 ? 90.069 -6.514 1.012 1.00 24.14 483 PRO B O 1
ATOM 3678 N N . ALA B 2 315 ? 89.316 -4.789 2.242 1.00 26.80 484 ALA B N 1
ATOM 3679 C CA . ALA B 2 315 ? 90.556 -4.683 3.000 1.00 27.06 484 ALA B CA 1
ATOM 3680 C C . ALA B 2 315 ? 90.745 -5.913 3.889 1.00 25.86 484 ALA B C 1
ATOM 3681 O O . ALA B 2 315 ? 91.852 -6.440 4.004 1.00 26.28 484 ALA B O 1
ATOM 3683 N N . ALA B 2 316 ? 89.663 -6.376 4.506 1.00 23.93 485 ALA B N 1
ATOM 3684 C CA . ALA B 2 316 ? 89.732 -7.540 5.385 1.00 25.10 485 ALA B CA 1
ATOM 3685 C C . ALA B 2 316 ? 90.009 -8.836 4.626 1.00 26.02 485 ALA B C 1
ATOM 3686 O O . ALA B 2 316 ? 90.688 -9.729 5.134 1.00 24.90 485 ALA B O 1
ATOM 3688 N N . LEU B 2 317 ? 89.477 -8.938 3.413 1.00 26.11 486 LEU B N 1
ATOM 3689 C CA . LEU B 2 317 ? 89.660 -10.138 2.608 1.00 27.99 486 LEU B CA 1
ATOM 3690 C C . LEU B 2 317 ? 91.115 -10.386 2.220 1.00 29.99 486 LEU B C 1
ATOM 3691 O O . LEU B 2 317 ? 91.503 -11.528 1.973 1.00 30.89 486 LEU B O 1
ATOM 3696 N N . ILE B 2 318 ? 91.921 -9.330 2.167 1.00 31.27 487 ILE B N 1
ATOM 3697 C CA . ILE B 2 318 ? 93.325 -9.495 1.809 1.00 34.34 487 ILE B CA 1
ATOM 3698 C C . ILE B 2 318 ? 94.219 -9.741 3.023 1.00 35.41 487 ILE B C 1
ATOM 3699 O O . ILE B 2 318 ? 95.440 -9.819 2.893 1.00 35.15 487 ILE B O 1
ATOM 3704 N N . ASP B 2 319 ? 93.617 -9.864 4.201 1.00 36.00 488 ASP B N 1
ATOM 3705 C CA . ASP B 2 319 ? 94.393 -10.118 5.410 1.00 36.68 488 ASP B CA 1
ATOM 3706 C C . ASP B 2 319 ? 94.756 -11.599 5.425 1.00 37.19 488 ASP B C 1
ATOM 3707 O O . ASP B 2 319 ? 93.946 -12.444 5.053 1.00 38.07 488 ASP B O 1
ATOM 3712 N N . PRO B 2 320 ? 95.984 -11.931 5.848 1.00 38.78 489 PRO B N 1
ATOM 3713 C CA . PRO B 2 320 ? 96.433 -13.328 5.895 1.00 39.58 489 PRO B CA 1
ATOM 3714 C C . PRO B 2 320 ? 95.641 -14.255 6.821 1.00 39.97 489 PRO B C 1
ATOM 3715 O O . PRO B 2 320 ? 95.516 -15.451 6.550 1.00 40.00 489 PRO B O 1
ATOM 3719 N N . ASP B 2 321 ? 95.103 -13.707 7.905 1.00 39.86 490 ASP B N 1
ATOM 3720 C CA . ASP B 2 321 ? 94.336 -14.506 8.860 1.00 38.69 490 ASP B CA 1
ATOM 3721 C C . ASP B 2 321 ? 93.039 -15.021 8.235 1.00 38.89 490 ASP B C 1
ATOM 3722 O O . ASP B 2 321 ? 92.152 -14.239 7.888 1.00 39.56 490 ASP B O 1
ATOM 3727 N N . PRO B 2 322 ? 92.906 -16.348 8.095 1.00 38.67 491 PRO B N 1
ATOM 3728 C CA . PRO B 2 322 ? 91.696 -16.930 7.505 1.00 37.42 491 PRO B CA 1
ATOM 3729 C C . PRO B 2 322 ? 90.423 -16.633 8.301 1.00 36.74 491 PRO B C 1
ATOM 3730 O O . PRO B 2 322 ? 89.327 -16.599 7.740 1.00 35.03 491 PRO B O 1
ATOM 3734 N N . GLU B 2 323 ? 90.568 -16.419 9.605 1.00 34.24 492 GLU B N 1
ATOM 3735 C CA . GLU B 2 323 ? 89.415 -16.116 10.446 1.00 32.61 492 GLU B CA 1
ATOM 3736 C C . GLU B 2 323 ? 88.904 -14.717 10.111 1.00 30.03 492 GLU B C 1
ATOM 3737 O O . GLU B 2 323 ? 87.700 -14.464 10.133 1.00 28.71 492 GLU B O 1
ATOM 3743 N N . VAL B 2 324 ? 89.828 -13.814 9.796 1.00 27.90 493 VAL B N 1
ATOM 3744 C CA . VAL B 2 324 ? 89.471 -12.449 9.428 1.00 28.24 493 VAL B CA 1
ATOM 3745 C C . VAL B 2 324 ? 88.741 -12.486 8.090 1.00 28.73 493 VAL B C 1
ATOM 3746 O O . VAL B 2 324 ? 87.773 -11.756 7.875 1.00 28.74 493 VAL B O 1
ATOM 3750 N N . GLN B 2 325 ? 89.218 -13.345 7.192 1.00 28.12 494 GLN B N 1
ATOM 3751 C CA . GLN B 2 325 ? 88.613 -13.504 5.877 1.00 27.55 494 GLN B CA 1
ATOM 3752 C C . GLN B 2 325 ? 87.191 -14.021 6.043 1.00 25.51 494 GLN B C 1
ATOM 3753 O O . GLN B 2 325 ? 86.252 -13.474 5.460 1.00 26.79 494 GLN B O 1
ATOM 3759 N N . ALA B 2 326 ? 87.036 -15.067 6.848 1.00 23.76 495 ALA B N 1
ATOM 3760 C CA . ALA B 2 326 ? 85.720 -15.651 7.105 1.00 25.94 495 ALA B CA 1
ATOM 3761 C C . ALA B 2 326 ? 84.776 -14.606 7.700 1.00 26.88 495 ALA B C 1
ATOM 3762 O O . ALA B 2 326 ? 83.585 -14.589 7.397 1.00 24.51 495 ALA B O 1
ATOM 3764 N N . ALA B 2 327 ? 85.315 -13.742 8.555 1.00 27.42 496 ALA B N 1
ATOM 3765 C CA . ALA B 2 327 ? 84.517 -12.693 9.178 1.00 26.39 496 ALA B CA 1
ATOM 3766 C C . ALA B 2 327 ? 84.066 -11.699 8.108 1.00 24.55 496 ALA B C 1
ATOM 3767 O O . ALA B 2 327 ? 82.932 -11.226 8.126 1.00 25.17 496 ALA B O 1
ATOM 3769 N N . ALA B 2 328 ? 84.963 -11.393 7.176 1.00 25.27 497 ALA B N 1
ATOM 3770 C CA . ALA B 2 328 ? 84.659 -10.467 6.097 1.00 25.14 497 ALA B CA 1
ATOM 3771 C C . ALA B 2 328 ? 83.510 -10.987 5.227 1.00 25.63 497 ALA B C 1
ATOM 3772 O O . ALA B 2 328 ? 82.640 -10.217 4.819 1.00 24.74 497 ALA B O 1
ATOM 3774 N N . ARG B 2 329 ? 83.507 -12.289 4.949 1.00 24.66 498 ARG B N 1
ATOM 3775 C CA . ARG B 2 329 ? 82.458 -12.887 4.125 1.00 23.59 498 ARG B CA 1
ATOM 3776 C C . ARG B 2 329 ? 81.135 -12.937 4.868 1.00 22.10 498 ARG B C 1
ATOM 3777 O O . ARG B 2 329 ? 80.071 -12.765 4.275 1.00 21.17 498 ARG B O 1
ATOM 3785 N N . LEU B 2 330 ? 81.204 -13.186 6.168 1.00 22.29 499 LEU B N 1
ATOM 3786 C CA . LEU B 2 330 ? 80.007 -13.225 6.996 1.00 24.02 499 LEU B CA 1
ATOM 3787 C C . LEU B 2 330 ? 79.339 -11.844 6.953 1.00 23.60 499 LEU B C 1
ATOM 3788 O O . LEU B 2 330 ? 78.135 -11.724 6.717 1.00 24.21 499 LEU B O 1
ATOM 3793 N N . LEU B 2 331 ? 80.143 -10.807 7.171 1.00 23.96 500 LEU B N 1
ATOM 3794 C CA . LEU B 2 331 ? 79.658 -9.433 7.164 1.00 24.64 500 LEU B CA 1
ATOM 3795 C C . LEU B 2 331 ? 79.173 -9.029 5.777 1.00 25.61 500 LEU B C 1
ATOM 3796 O O . LEU B 2 331 ? 78.230 -8.256 5.646 1.00 24.10 500 LEU B O 1
ATOM 3801 N N . ALA B 2 332 ? 79.820 -9.561 4.745 1.00 24.61 501 ALA B N 1
ATOM 3802 C CA . ALA B 2 332 ? 79.458 -9.239 3.369 1.00 24.80 501 ALA B CA 1
ATOM 3803 C C . ALA B 2 332 ? 78.095 -9.781 2.949 1.00 23.47 501 ALA B C 1
ATOM 3804 O O . ALA B 2 332 ? 77.386 -9.138 2.181 1.00 24.39 501 ALA B O 1
ATOM 3806 N N . ALA B 2 333 ? 77.729 -10.957 3.450 1.00 20.74 502 ALA B N 1
ATOM 3807 C CA . ALA B 2 333 ? 76.452 -11.574 3.092 1.00 23.99 502 ALA B CA 1
ATOM 3808 C C . ALA B 2 333 ? 75.276 -11.063 3.919 1.00 22.65 502 ALA B C 1
ATOM 3809 O O . ALA B 2 333 ? 74.130 -11.425 3.670 1.00 23.73 502 ALA B O 1
ATOM 3811 N N . TRP B 2 334 ? 75.569 -10.225 4.902 1.00 20.52 503 TRP B N 1
ATOM 3812 C CA . TRP B 2 334 ? 74.547 -9.669 5.781 1.00 20.01 503 TRP B CA 1
ATOM 3813 C C . TRP B 2 334 ? 73.709 -8.612 5.061 1.00 19.86 503 TRP B C 1
ATOM 3814 O O . TRP B 2 334 ? 74.249 -7.773 4.343 1.00 19.58 503 TRP B O 1
ATOM 3825 N N . ASP B 2 335 ? 72.391 -8.660 5.247 1.00 21.16 504 ASP B N 1
ATOM 3826 C CA . ASP B 2 335 ? 71.504 -7.681 4.622 1.00 24.44 504 ASP B CA 1
ATOM 3827 C C . ASP B 2 335 ? 71.501 -6.350 5.384 1.00 24.28 504 ASP B C 1
ATOM 3828 O O . ASP B 2 335 ? 70.714 -5.456 5.086 1.00 28.42 504 ASP B O 1
ATOM 3833 N N . ARG B 2 336 ? 72.390 -6.231 6.365 1.00 24.41 505 ARG B N 1
ATOM 3834 C CA . ARG B 2 336 ? 72.534 -5.011 7.163 1.00 24.39 505 ARG B CA 1
ATOM 3835 C C . ARG B 2 336 ? 71.301 -4.530 7.937 1.00 25.75 505 ARG B C 1
ATOM 3836 O O . ARG B 2 336 ? 71.056 -3.326 8.056 1.00 22.77 505 ARG B O 1
ATOM 3844 N N . ASP B 2 337 ? 70.520 -5.471 8.446 1.00 23.70 506 ASP B N 1
ATOM 3845 C CA . ASP B 2 337 ? 69.358 -5.127 9.253 1.00 25.31 506 ASP B CA 1
ATOM 3846 C C . ASP B 2 337 ? 69.486 -5.914 10.559 1.00 23.17 506 ASP B C 1
ATOM 3847 O O . ASP B 2 337 ? 69.938 -7.063 10.556 1.00 19.94 506 ASP B O 1
ATOM 3852 N N . PHE B 2 338 ? 69.127 -5.286 11.678 1.00 21.03 507 PHE B N 1
ATOM 3853 C CA . PHE B 2 338 ? 69.230 -5.945 12.975 1.00 20.62 507 PHE B CA 1
ATOM 3854 C C . PHE B 2 338 ? 68.059 -6.874 13.272 1.00 22.83 507 PHE B C 1
ATOM 3855 O O . PHE B 2 338 ? 67.237 -6.602 14.153 1.00 21.49 507 PHE B O 1
ATOM 3863 N N . THR B 2 339 ? 67.993 -7.982 12.541 1.00 20.99 508 THR B N 1
ATOM 3864 C CA . THR B 2 339 ? 66.930 -8.957 12.733 1.00 21.04 508 THR B CA 1
ATOM 3865 C C . THR B 2 339 ? 67.400 -10.006 13.734 1.00 21.80 508 THR B C 1
ATOM 3866 O O . THR B 2 339 ? 68.599 -10.180 13.949 1.00 21.48 508 THR B O 1
ATOM 3870 N N . SER B 2 340 ? 66.452 -10.710 14.336 1.00 22.17 509 SER B N 1
ATOM 3871 C CA . SER B 2 340 ? 66.773 -11.745 15.309 1.00 24.82 509 SER B CA 1
ATOM 3872 C C . SER B 2 340 ? 67.678 -12.842 14.735 1.00 26.26 509 SER B C 1
ATOM 3873 O O . SER B 2 340 ? 68.564 -13.344 15.423 1.00 24.95 509 SER B O 1
ATOM 3876 N N . ASP B 2 341 ? 67.463 -13.191 13.469 1.00 26.43 510 ASP B N 1
ATOM 3877 C CA . ASP B 2 341 ? 68.227 -14.257 12.821 1.00 27.93 510 ASP B CA 1
ATOM 3878 C C . ASP B 2 341 ? 69.591 -13.856 12.261 1.00 27.16 510 ASP B C 1
ATOM 3879 O O . ASP B 2 341 ? 70.319 -14.706 11.749 1.00 27.59 510 ASP B O 1
ATOM 3884 N N . SER B 2 342 ? 69.947 -12.578 12.357 1.00 23.77 511 SER B N 1
ATOM 3885 C CA . SER B 2 342 ? 71.231 -12.119 11.830 1.00 26.17 511 SER B CA 1
ATOM 3886 C C . SER B 2 342 ? 72.437 -12.721 12.540 1.00 25.03 511 SER B C 1
ATOM 3887 O O . SER B 2 342 ? 72.586 -12.594 13.755 1.00 24.93 511 SER B O 1
ATOM 3890 N N . ARG B 2 343 ? 73.314 -13.348 11.765 1.00 24.49 512 ARG B N 1
ATOM 3891 C CA . ARG B 2 343 ? 74.508 -13.973 12.317 1.00 23.77 512 ARG B CA 1
ATOM 3892 C C . ARG B 2 343 ? 75.721 -13.059 12.272 1.00 23.17 512 ARG B C 1
ATOM 3893 O O . ARG B 2 343 ? 76.763 -13.373 12.847 1.00 23.32 512 ARG B O 1
ATOM 3901 N N . ALA B 2 344 ? 75.583 -11.919 11.608 1.00 20.86 513 ALA B N 1
ATOM 3902 C CA . ALA B 2 344 ? 76.695 -10.983 11.499 1.00 21.02 513 ALA B CA 1
ATOM 3903 C C . ALA B 2 344 ? 76.572 -9.763 12.409 1.00 19.46 513 ALA B C 1
ATOM 3904 O O . ALA B 2 344 ? 77.569 -9.126 12.721 1.00 20.09 513 ALA B O 1
ATOM 3906 N N . ALA B 2 345 ? 75.350 -9.451 12.828 1.00 20.37 514 ALA B N 1
ATOM 3907 C CA . ALA B 2 345 ? 75.074 -8.270 13.654 1.00 21.90 514 ALA B CA 1
ATOM 3908 C C . ALA B 2 345 ? 75.931 -8.072 14.907 1.00 22.01 514 ALA B C 1
ATOM 3909 O O . ALA B 2 345 ? 76.484 -6.993 15.119 1.00 23.30 514 ALA B O 1
ATOM 3911 N N . LEU B 2 346 ? 76.030 -9.096 15.746 1.00 24.42 515 LEU B N 1
ATOM 3912 C CA . LEU B 2 346 ? 76.826 -8.983 16.964 1.00 22.83 515 LEU B CA 1
ATOM 3913 C C . LEU B 2 346 ? 78.278 -8.652 16.623 1.00 22.52 515 LEU B C 1
ATOM 3914 O O . LEU B 2 346 ? 78.887 -7.782 17.244 1.00 21.28 515 LEU B O 1
ATOM 3919 N N . LEU B 2 347 ? 78.835 -9.341 15.631 1.00 22.57 516 LEU B N 1
ATOM 3920 C CA . LEU B 2 347 ? 80.213 -9.078 15.224 1.00 21.38 516 LEU B CA 1
ATOM 3921 C C . LEU B 2 347 ? 80.362 -7.644 14.714 1.00 19.29 516 LEU B C 1
ATOM 3922 O O . LEU B 2 347 ? 81.335 -6.960 15.037 1.00 17.30 516 LEU B O 1
ATOM 3927 N N . PHE B 2 348 ? 79.406 -7.185 13.910 1.00 18.77 517 PHE B N 1
ATOM 3928 C CA . PHE B 2 348 ? 79.492 -5.824 13.392 1.00 18.45 517 PHE B CA 1
ATOM 3929 C C . PHE B 2 348 ? 79.518 -4.816 14.543 1.00 18.95 517 PHE B C 1
ATOM 3930 O O . PHE B 2 348 ? 80.293 -3.860 14.519 1.00 18.74 517 PHE B O 1
ATOM 3938 N N . GLU B 2 349 ? 78.666 -5.027 15.544 1.00 19.56 518 GLU B N 1
ATOM 3939 C CA . GLU B 2 349 ? 78.623 -4.133 16.703 1.00 22.61 518 GLU B CA 1
ATOM 3940 C C . GLU B 2 349 ? 80.000 -4.047 17.358 1.00 22.89 518 GLU B C 1
ATOM 3941 O O . GLU B 2 349 ? 80.528 -2.958 17.577 1.00 24.26 518 GLU B O 1
ATOM 3947 N N . GLU B 2 350 ? 80.578 -5.204 17.671 1.00 23.76 519 GLU B N 1
ATOM 3948 C CA . GLU B 2 350 ? 81.892 -5.247 18.305 1.00 21.33 519 GLU B CA 1
ATOM 3949 C C . GLU B 2 350 ? 82.929 -4.471 17.516 1.00 22.68 519 GLU B C 1
ATOM 3950 O O . GLU B 2 350 ? 83.795 -3.820 18.096 1.00 21.19 519 GLU B O 1
ATOM 3956 N N . TRP B 2 351 ? 82.847 -4.540 16.191 1.00 22.60 520 TRP B N 1
ATOM 3957 C CA . TRP B 2 351 ? 83.786 -3.807 15.357 1.00 22.47 520 TRP B CA 1
ATOM 3958 C C . TRP B 2 351 ? 83.515 -2.311 15.496 1.00 23.48 520 TRP B C 1
ATOM 3959 O O . TRP B 2 351 ? 84.432 -1.518 15.708 1.00 22.91 520 TRP B O 1
ATOM 3970 N N . ALA B 2 352 ? 82.244 -1.938 15.388 1.00 23.74 521 ALA B N 1
ATOM 3971 C CA . ALA B 2 352 ? 81.846 -0.540 15.492 1.00 23.76 521 ALA B CA 1
ATOM 3972 C C . ALA B 2 352 ? 82.220 0.087 16.842 1.00 23.73 521 ALA B C 1
ATOM 3973 O O . ALA B 2 352 ? 82.491 1.287 16.911 1.00 24.14 521 ALA B O 1
ATOM 3975 N N . ARG B 2 353 ? 82.241 -0.708 17.911 1.00 23.66 522 ARG B N 1
ATOM 3976 C CA . ARG B 2 353 ? 82.608 -0.171 19.222 1.00 24.69 522 ARG B CA 1
ATOM 3977 C C . ARG B 2 353 ? 84.035 0.361 19.167 1.00 26.36 522 ARG B C 1
ATOM 3978 O O . ARG B 2 353 ? 84.375 1.324 19.848 1.00 25.14 522 ARG B O 1
ATOM 3986 N N . LEU B 2 354 ? 84.871 -0.275 18.351 1.00 26.23 523 LEU B N 1
ATOM 3987 C CA . LEU B 2 354 ? 86.260 0.138 18.221 1.00 26.31 523 LEU B CA 1
ATOM 3988 C C . LEU B 2 354 ? 86.398 1.235 17.174 1.00 25.88 523 LEU B C 1
ATOM 3989 O O . LEU B 2 354 ? 87.063 2.241 17.397 1.00 25.71 523 LEU B O 1
ATOM 3994 N N . PHE B 2 355 ? 85.751 1.038 16.034 1.00 25.31 524 PHE B N 1
ATOM 3995 C CA . PHE B 2 355 ? 85.801 2.000 14.944 1.00 25.04 524 PHE B CA 1
ATOM 3996 C C . PHE B 2 355 ? 85.198 3.356 15.323 1.00 24.93 524 PHE B C 1
ATOM 3997 O O . PHE B 2 355 ? 85.736 4.403 14.957 1.00 23.55 524 PHE B O 1
ATOM 4005 N N . ALA B 2 356 ? 84.091 3.337 16.057 1.00 24.94 525 ALA B N 1
ATOM 4006 C CA . ALA B 2 356 ? 83.426 4.581 16.435 1.00 25.39 525 ALA B CA 1
ATOM 4007 C C . ALA B 2 356 ? 83.253 4.811 17.940 1.00 27.25 525 ALA B C 1
ATOM 4008 O O . ALA B 2 356 ? 82.435 5.636 18.350 1.00 28.67 525 ALA B O 1
ATOM 4010 N N . GLY B 2 357 ? 84.012 4.092 18.762 1.00 27.39 526 GLY B N 1
ATOM 4011 C CA . GLY B 2 357 ? 83.898 4.272 20.201 1.00 26.65 526 GLY B CA 1
ATOM 4012 C C . GLY B 2 357 ? 82.766 3.469 20.811 1.00 28.69 526 GLY B C 1
ATOM 4013 O O . GLY B 2 357 ? 81.869 3.007 20.102 1.00 25.97 526 GLY B O 1
ATOM 4014 N N . GLN B 2 358 ? 82.795 3.314 22.132 1.00 29.85 527 GLN B N 1
ATOM 4015 C CA . GLN B 2 358 ? 81.781 2.535 22.835 1.00 31.89 527 GLN B CA 1
ATOM 4016 C C . GLN B 2 358 ? 80.350 3.030 22.657 1.00 32.45 527 GLN B C 1
ATOM 4017 O O . GLN B 2 358 ? 79.413 2.235 22.714 1.00 33.57 527 GLN B O 1
ATOM 4023 N N . ASN B 2 359 ? 80.172 4.329 22.437 1.00 31.03 528 ASN B N 1
ATOM 4024 C CA . ASN B 2 359 ? 78.829 4.862 22.242 1.00 31.13 528 ASN B CA 1
ATOM 4025 C C . ASN B 2 359 ? 78.495 4.954 20.756 1.00 29.33 528 ASN B C 1
ATOM 4026 O O . ASN B 2 359 ? 77.425 5.437 20.376 1.00 25.74 528 ASN B O 1
ATOM 4031 N N . PHE B 2 360 ? 79.429 4.491 19.928 1.00 26.78 529 PHE B N 1
ATOM 4032 C CA . PHE B 2 360 ? 79.275 4.482 18.477 1.00 26.31 529 PHE B CA 1
ATOM 4033 C C . PHE B 2 360 ? 79.147 5.869 17.860 1.00 25.09 529 PHE B C 1
ATOM 4034 O O . PHE B 2 360 ? 78.715 5.996 16.719 1.00 25.78 529 PHE B O 1
ATOM 4042 N N . ALA B 2 361 ? 79.541 6.903 18.596 1.00 25.33 530 ALA B N 1
ATOM 4043 C CA . ALA B 2 361 ? 79.438 8.270 18.096 1.00 26.02 530 ALA B CA 1
ATOM 4044 C C . ALA B 2 361 ? 80.726 8.842 17.505 1.00 27.50 530 ALA B C 1
ATOM 4045 O O . ALA B 2 361 ? 80.716 9.942 16.953 1.00 27.25 530 ALA B O 1
ATOM 4047 N N . GLY B 2 362 ? 81.829 8.106 17.622 1.00 26.72 531 GLY B N 1
ATOM 4048 C CA . GLY B 2 362 ? 83.101 8.578 17.091 1.00 25.95 531 GLY B CA 1
ATOM 4049 C C . GLY B 2 362 ? 83.050 8.916 15.610 1.00 26.83 531 GLY B C 1
ATOM 4050 O O . GLY B 2 362 ? 82.396 8.217 14.837 1.00 26.14 531 GLY B O 1
ATOM 4051 N N . GLN B 2 363 ? 83.761 9.973 15.213 1.00 26.25 532 GLN B N 1
ATOM 4052 C CA . GLN B 2 363 ? 83.773 10.432 13.823 1.00 27.42 532 GLN B CA 1
ATOM 4053 C C . GLN B 2 363 ? 85.140 10.361 13.138 1.00 27.22 532 GLN B C 1
ATOM 4054 O O . GLN B 2 363 ? 85.232 10.439 11.909 1.00 26.42 532 GLN B O 1
ATOM 4060 N N . ALA B 2 364 ? 86.192 10.206 13.931 1.00 26.61 533 ALA B N 1
ATOM 4061 C CA . ALA B 2 364 ? 87.561 10.180 13.415 1.00 27.86 533 ALA B CA 1
ATOM 4062 C C . ALA B 2 364 ? 87.920 9.078 12.419 1.00 27.88 533 ALA B C 1
ATOM 4063 O O . ALA B 2 364 ? 88.902 9.197 11.686 1.00 27.20 533 ALA B O 1
ATOM 4065 N N . ALA B 2 365 ? 87.130 8.015 12.373 1.00 27.88 534 ALA B N 1
ATOM 4066 C CA . ALA B 2 365 ? 87.451 6.913 11.481 1.00 29.26 534 ALA B CA 1
ATOM 4067 C C . ALA B 2 365 ? 86.852 6.954 10.073 1.00 29.92 534 ALA B C 1
ATOM 4068 O O . ALA B 2 365 ? 87.231 6.149 9.215 1.00 29.10 534 ALA B O 1
ATOM 4070 N N . PHE B 2 366 ? 85.934 7.883 9.821 1.00 28.53 535 PHE B N 1
ATOM 4071 C CA . PHE B 2 366 ? 85.318 7.985 8.499 1.00 28.55 535 PHE B CA 1
ATOM 4072 C C . PHE B 2 366 ? 86.200 8.739 7.515 1.00 27.29 535 PHE B C 1
ATOM 4073 O O . PHE B 2 366 ? 86.962 9.619 7.903 1.00 27.60 535 PHE B O 1
ATOM 4081 N N . ALA B 2 367 ? 86.076 8.392 6.238 1.00 26.92 536 ALA B N 1
ATOM 4082 C CA . ALA B 2 367 ? 86.854 9.035 5.182 1.00 27.15 536 ALA B CA 1
ATOM 4083 C C . ALA B 2 367 ? 86.269 10.402 4.834 1.00 27.10 536 ALA B C 1
ATOM 4084 O O . ALA B 2 367 ? 86.998 11.378 4.665 1.00 27.82 536 ALA B O 1
ATOM 4086 N N . THR B 2 368 ? 84.949 10.465 4.713 1.00 26.92 537 THR B N 1
ATOM 4087 C CA . THR B 2 368 ? 84.275 11.716 4.391 1.00 27.49 537 THR B CA 1
ATOM 4088 C C . THR B 2 368 ? 83.510 12.162 5.632 1.00 27.95 537 THR B C 1
ATOM 4089 O O . THR B 2 368 ? 82.609 11.465 6.100 1.00 27.25 537 THR B O 1
ATOM 4093 N N . PRO B 2 369 ? 83.869 13.332 6.186 1.00 28.05 538 PRO B N 1
ATOM 4094 C CA . PRO B 2 369 ? 83.222 13.875 7.385 1.00 26.88 538 PRO B CA 1
ATOM 4095 C C . PRO B 2 369 ? 81.772 14.305 7.186 1.00 27.18 538 PRO B C 1
ATOM 4096 O O . PRO B 2 369 ? 81.321 14.529 6.060 1.00 25.57 538 PRO B O 1
ATOM 4100 N N . TRP B 2 370 ? 81.040 14.409 8.290 1.00 26.59 539 TRP B N 1
ATOM 4101 C CA . TRP B 2 370 ? 79.647 14.827 8.230 1.00 25.85 539 TRP B CA 1
ATOM 4102 C C . TRP B 2 370 ? 79.577 16.252 7.708 1.00 25.17 539 TRP B C 1
ATOM 4103 O O . TRP B 2 370 ? 80.472 17.059 7.949 1.00 24.67 539 TRP B O 1
ATOM 4114 N N . SER B 2 371 ? 78.505 16.550 6.990 1.00 24.55 540 SER B N 1
ATOM 4115 C CA . SER B 2 371 ? 78.293 17.875 6.444 1.00 25.99 540 SER B CA 1
ATOM 4116 C C . SER B 2 371 ? 76.803 18.172 6.485 1.00 25.44 540 SER B C 1
ATOM 4117 O O . SER B 2 371 ? 75.992 17.341 6.078 1.00 23.88 540 SER B O 1
ATOM 4120 N N . LEU B 2 372 ? 76.443 19.354 6.975 1.00 26.88 541 LEU B N 1
ATOM 4121 C CA . LEU B 2 372 ? 75.038 19.735 7.046 1.00 26.66 541 LEU B CA 1
ATOM 4122 C C . LEU B 2 372 ? 74.491 19.884 5.631 1.00 27.70 541 LEU B C 1
ATOM 4123 O O . LEU B 2 372 ? 73.276 19.926 5.429 1.00 29.18 541 LEU B O 1
ATOM 4128 N N . ASP B 2 373 ? 75.392 19.944 4.650 1.00 28.70 542 ASP B N 1
ATOM 4129 C CA . ASP B 2 373 ? 74.993 20.067 3.245 1.00 30.30 542 ASP B CA 1
ATOM 4130 C C . ASP B 2 373 ? 74.558 18.718 2.673 1.00 29.42 542 ASP B C 1
ATOM 4131 O O . ASP B 2 373 ? 73.895 18.653 1.638 1.00 30.63 542 ASP B O 1
ATOM 4136 N N . LYS B 2 374 ? 74.961 17.646 3.349 1.00 27.28 543 LYS B N 1
ATOM 4137 C CA . LYS B 2 374 ? 74.591 16.280 2.979 1.00 26.87 543 LYS B CA 1
ATOM 4138 C C . LYS B 2 374 ? 74.310 15.652 4.337 1.00 26.40 543 LYS B C 1
ATOM 4139 O O . LYS B 2 374 ? 75.012 14.737 4.775 1.00 26.34 543 LYS B O 1
ATOM 4145 N N . PRO B 2 375 ? 73.261 16.146 5.019 1.00 26.29 544 PRO B N 1
ATOM 4146 C CA . PRO B 2 375 ? 72.819 15.711 6.347 1.00 25.24 544 PRO B CA 1
ATOM 4147 C C . PRO B 2 375 ? 72.362 14.270 6.545 1.00 24.98 544 PRO B C 1
ATOM 4148 O O . PRO B 2 375 ? 72.306 13.801 7.683 1.00 25.48 544 PRO B O 1
ATOM 4152 N N . VAL B 2 376 ? 72.017 13.566 5.474 1.00 21.52 545 VAL B N 1
ATOM 4153 C CA . VAL B 2 376 ? 71.589 12.185 5.647 1.00 23.09 545 VAL B CA 1
ATOM 4154 C C . VAL B 2 376 ? 72.424 11.180 4.855 1.00 23.28 545 VAL B C 1
ATOM 4155 O O . VAL B 2 376 ? 72.019 10.032 4.702 1.00 24.02 545 VAL B O 1
ATOM 4159 N N . SER B 2 377 ? 73.591 11.608 4.371 1.00 25.19 546 SER B N 1
ATOM 4160 C CA . SER B 2 377 ? 74.475 10.723 3.603 1.00 24.59 546 SER B CA 1
ATOM 4161 C C . SER B 2 377 ? 75.947 10.820 4.008 1.00 24.83 546 SER B C 1
ATOM 4162 O O . SER B 2 377 ? 76.820 10.274 3.335 1.00 23.11 546 SER B O 1
ATOM 4165 N N . THR B 2 378 ? 76.215 11.521 5.108 1.00 22.32 547 THR B N 1
ATOM 4166 C CA . THR B 2 378 ? 77.567 11.666 5.643 1.00 22.50 547 THR B CA 1
ATOM 4167 C C . THR B 2 378 ? 77.455 11.478 7.153 1.00 22.01 547 THR B C 1
ATOM 4168 O O . THR B 2 378 ? 76.377 11.659 7.714 1.00 23.87 547 THR B O 1
ATOM 4172 N N . PRO B 2 379 ? 78.548 11.077 7.829 1.00 23.04 548 PRO B N 1
ATOM 4173 C CA . PRO B 2 379 ? 79.879 10.784 7.294 1.00 22.64 548 PRO B CA 1
ATOM 4174 C C . PRO B 2 379 ? 79.841 9.477 6.517 1.00 23.31 548 PRO B C 1
ATOM 4175 O O . PRO B 2 379 ? 78.877 8.721 6.620 1.00 20.26 548 PRO B O 1
ATOM 4179 N N . TYR B 2 380 ? 80.892 9.209 5.750 1.00 24.32 549 TYR B N 1
ATOM 4180 C CA . TYR B 2 380 ? 80.941 7.998 4.945 1.00 25.73 549 TYR B CA 1
ATOM 4181 C C . TYR B 2 380 ? 82.356 7.457 4.720 1.00 24.96 549 TYR B C 1
ATOM 4182 O O . TYR B 2 380 ? 83.341 8.195 4.798 1.00 25.42 549 TYR B O 1
ATOM 4191 N N . GLY B 2 381 ? 82.433 6.157 4.441 1.00 25.33 550 GLY B N 1
ATOM 4192 C CA . GLY B 2 381 ? 83.702 5.515 4.153 1.00 25.00 550 GLY B CA 1
ATOM 4193 C C . GLY B 2 381 ? 84.654 5.293 5.306 1.00 26.92 550 GLY B C 1
ATOM 4194 O O . GLY B 2 381 ? 84.466 5.826 6.402 1.00 25.54 550 GLY B O 1
ATOM 4195 N N . VAL B 2 382 ? 85.683 4.489 5.043 1.00 25.79 551 VAL B N 1
ATOM 4196 C CA . VAL B 2 382 ? 86.701 4.167 6.033 1.00 25.53 551 VAL B CA 1
ATOM 4197 C C . VAL B 2 382 ? 88.002 4.877 5.674 1.00 26.93 551 VAL B C 1
ATOM 4198 O O . VAL B 2 382 ? 88.600 4.611 4.629 1.00 26.80 551 VAL B O 1
ATOM 4202 N N . ARG B 2 383 ? 88.435 5.778 6.548 1.00 25.98 552 ARG B N 1
ATOM 4203 C CA . ARG B 2 383 ? 89.655 6.541 6.336 1.00 29.79 552 ARG B CA 1
ATOM 4204 C C . ARG B 2 383 ? 90.912 5.671 6.238 1.00 30.40 552 ARG B C 1
ATOM 4205 O O . ARG B 2 383 ? 91.695 5.813 5.300 1.00 30.84 552 ARG B O 1
ATOM 4213 N N . ASP B 2 384 ? 91.105 4.781 7.207 1.00 30.63 553 ASP B N 1
ATOM 4214 C CA . ASP B 2 384 ? 92.280 3.910 7.225 1.00 33.75 553 ASP B CA 1
ATOM 4215 C C . ASP B 2 384 ? 91.869 2.443 7.276 1.00 33.41 553 ASP B C 1
ATOM 4216 O O . ASP B 2 384 ? 91.792 1.852 8.353 1.00 34.24 553 ASP B O 1
ATOM 4221 N N . PRO B 2 385 ? 91.613 1.831 6.108 1.00 33.77 554 PRO B N 1
ATOM 4222 C CA . PRO B 2 385 ? 91.209 0.424 6.069 1.00 34.45 554 PRO B CA 1
ATOM 4223 C C . PRO B 2 385 ? 92.162 -0.543 6.773 1.00 35.08 554 PRO B C 1
ATOM 4224 O O . PRO B 2 385 ? 91.714 -1.515 7.382 1.00 33.63 554 PRO B O 1
ATOM 4228 N N . LYS B 2 386 ? 93.464 -0.278 6.697 1.00 35.39 555 LYS B N 1
ATOM 4229 C CA . LYS B 2 386 ? 94.452 -1.139 7.352 1.00 36.40 555 LYS B CA 1
ATOM 4230 C C . LYS B 2 386 ? 94.151 -1.209 8.848 1.00 33.45 555 LYS B C 1
ATOM 4231 O O . LYS B 2 386 ? 94.003 -2.290 9.415 1.00 32.91 555 LYS B O 1
ATOM 4237 N N . ALA B 2 387 ? 94.072 -0.043 9.482 1.00 33.21 556 ALA B N 1
ATOM 4238 C CA . ALA B 2 387 ? 93.784 0.040 10.912 1.00 32.17 556 ALA B CA 1
ATOM 4239 C C . ALA B 2 387 ? 92.405 -0.537 11.208 1.00 30.71 556 ALA B C 1
ATOM 4240 O O . ALA B 2 387 ? 92.200 -1.200 12.227 1.00 31.64 556 ALA B O 1
ATOM 4242 N N . ALA B 2 388 ? 91.462 -0.284 10.307 1.00 28.47 557 ALA B N 1
ATOM 4243 C CA . ALA B 2 388 ? 90.102 -0.778 10.473 1.00 26.47 557 ALA B CA 1
ATOM 4244 C C . ALA B 2 388 ? 90.082 -2.300 10.510 1.00 25.24 557 ALA B C 1
ATOM 4245 O O . ALA B 2 388 ? 89.288 -2.900 11.234 1.00 23.60 557 ALA B O 1
ATOM 4247 N N . VAL B 2 389 ? 90.951 -2.926 9.721 1.00 24.28 558 VAL B N 1
ATOM 4248 C CA . VAL B 2 389 ? 91.014 -4.381 9.693 1.00 25.31 558 VAL B CA 1
ATOM 4249 C C . VAL B 2 389 ? 91.632 -4.892 10.993 1.00 25.41 558 VAL B C 1
ATOM 4250 O O . VAL B 2 389 ? 91.231 -5.937 11.507 1.00 24.64 558 VAL B O 1
ATOM 4254 N N . ASP B 2 390 ? 92.605 -4.160 11.529 1.00 25.78 559 ASP B N 1
ATOM 4255 C CA . ASP B 2 390 ? 93.206 -4.569 12.795 1.00 28.21 559 ASP B CA 1
ATOM 4256 C C . ASP B 2 390 ? 92.102 -4.493 13.845 1.00 27.67 559 ASP B C 1
ATOM 4257 O O . ASP B 2 390 ? 92.020 -5.334 14.738 1.00 28.19 559 ASP B O 1
ATOM 4262 N N . GLN B 2 391 ? 91.241 -3.486 13.723 1.00 28.32 560 GLN B N 1
ATOM 4263 C CA . GLN B 2 391 ? 90.141 -3.335 14.661 1.00 28.15 560 GLN B CA 1
ATOM 4264 C C . GLN B 2 391 ? 89.200 -4.529 14.538 1.00 27.64 560 GLN B C 1
ATOM 4265 O O . GLN B 2 391 ? 88.701 -5.027 15.545 1.00 27.58 560 GLN B O 1
ATOM 4271 N N . LEU B 2 392 ? 88.969 -4.998 13.310 1.00 25.95 561 LEU B N 1
ATOM 4272 C CA . LEU B 2 392 ? 88.091 -6.150 13.092 1.00 25.29 561 LEU B CA 1
ATOM 4273 C C . LEU B 2 392 ? 88.699 -7.392 13.736 1.00 25.63 561 LEU B C 1
ATOM 4274 O O . LEU B 2 392 ? 87.987 -8.242 14.281 1.00 24.26 561 LEU B O 1
ATOM 4279 N N . ARG B 2 393 ? 90.023 -7.487 13.663 1.00 26.20 562 ARG B N 1
ATOM 4280 C CA . ARG B 2 393 ? 90.753 -8.614 14.238 1.00 27.63 562 ARG B CA 1
ATOM 4281 C C . ARG B 2 393 ? 90.426 -8.685 15.732 1.00 28.05 562 ARG B C 1
ATOM 4282 O O . ARG B 2 393 ? 90.076 -9.744 16.262 1.00 27.17 562 ARG B O 1
ATOM 4290 N N . THR B 2 394 ? 90.537 -7.541 16.401 1.00 26.88 563 THR B N 1
ATOM 4291 C CA . THR B 2 394 ? 90.256 -7.441 17.829 1.00 26.86 563 THR B CA 1
ATOM 4292 C C . THR B 2 394 ? 88.773 -7.696 18.091 1.00 26.37 563 THR B C 1
ATOM 4293 O O . THR B 2 394 ? 88.410 -8.338 19.078 1.00 26.40 563 THR B O 1
ATOM 4297 N N . ALA B 2 395 ? 87.918 -7.197 17.201 1.00 25.48 564 ALA B N 1
ATOM 4298 C CA . ALA B 2 395 ? 86.479 -7.382 17.346 1.00 25.89 564 ALA B CA 1
ATOM 4299 C C . ALA B 2 395 ? 86.112 -8.862 17.269 1.00 25.67 564 ALA B C 1
ATOM 4300 O O . ALA B 2 395 ? 85.185 -9.318 17.943 1.00 25.71 564 ALA B O 1
ATOM 4302 N N . ILE B 2 396 ? 86.838 -9.611 16.446 1.00 24.63 565 ILE B N 1
ATOM 4303 C CA . ILE B 2 396 ? 86.577 -11.039 16.303 1.00 24.96 565 ILE B CA 1
ATOM 4304 C C . ILE B 2 396 ? 86.821 -11.740 17.640 1.00 25.01 565 ILE B C 1
ATOM 4305 O O . ILE B 2 396 ? 86.059 -12.616 18.045 1.00 25.32 565 ILE B O 1
ATOM 4310 N N . ALA B 2 397 ? 87.882 -11.344 18.329 1.00 27.30 566 ALA B N 1
ATOM 4311 C CA . ALA B 2 397 ? 88.196 -11.931 19.627 1.00 27.69 566 ALA B CA 1
ATOM 4312 C C . ALA B 2 397 ? 87.120 -11.525 20.630 1.00 27.36 566 ALA B C 1
ATOM 4313 O O . ALA B 2 397 ? 86.587 -12.365 21.357 1.00 26.73 566 ALA B O 1
ATOM 4315 N N . ASN B 2 398 ? 86.788 -10.237 20.655 1.00 28.24 567 ASN B N 1
ATOM 4316 C CA . ASN B 2 398 ? 85.775 -9.738 21.581 1.00 28.97 567 ASN B CA 1
ATOM 4317 C C . ASN B 2 398 ? 84.427 -10.421 21.395 1.00 28.81 567 ASN B C 1
ATOM 4318 O O . ASN B 2 398 ? 83.757 -10.757 22.374 1.00 29.42 567 ASN B O 1
ATOM 4323 N N . THR B 2 399 ? 84.026 -10.629 20.144 1.00 27.89 568 THR B N 1
ATOM 4324 C CA . THR B 2 399 ? 82.748 -11.275 19.866 1.00 27.81 568 THR B CA 1
ATOM 4325 C C . THR B 2 399 ? 82.725 -12.709 20.399 1.00 29.16 568 THR B C 1
ATOM 4326 O O . THR B 2 399 ? 81.781 -13.110 21.081 1.00 27.08 568 THR B O 1
ATOM 4330 N N . LYS B 2 400 ? 83.762 -13.483 20.086 1.00 29.55 569 LYS B N 1
ATOM 4331 C CA . LYS B 2 400 ? 83.829 -14.864 20.556 1.00 30.49 569 LYS B CA 1
ATOM 4332 C C . LYS B 2 400 ? 83.870 -14.920 22.078 1.00 29.50 569 LYS B C 1
ATOM 4333 O O . LYS B 2 400 ? 83.250 -15.785 22.691 1.00 29.64 569 LYS B O 1
ATOM 4339 N N . ARG B 2 401 ? 84.593 -13.988 22.690 1.00 30.80 570 ARG B N 1
ATOM 4340 C CA . ARG B 2 401 ? 84.699 -13.961 24.144 1.00 32.05 570 ARG B CA 1
ATOM 4341 C C . ARG B 2 401 ? 83.353 -13.654 24.797 1.00 31.85 570 ARG B C 1
ATOM 4342 O O . ARG B 2 401 ? 82.976 -14.281 25.788 1.00 32.80 570 ARG B O 1
ATOM 4350 N N . LYS B 2 402 ? 82.622 -12.697 24.232 1.00 30.09 571 LYS B N 1
ATOM 4351 C CA . LYS B 2 402 ? 81.326 -12.307 24.778 1.00 29.00 571 LYS B CA 1
ATOM 4352 C C . LYS B 2 402 ? 80.176 -13.249 24.452 1.00 28.36 571 LYS B C 1
ATOM 4353 O O . LYS B 2 402 ? 79.334 -13.523 25.305 1.00 26.74 571 LYS B O 1
ATOM 4359 N N . TYR B 2 403 ? 80.138 -13.745 23.219 1.00 26.72 572 TYR B N 1
ATOM 4360 C CA . TYR B 2 403 ? 79.033 -14.595 22.805 1.00 27.57 572 TYR B CA 1
ATOM 4361 C C . TYR B 2 403 ? 79.331 -16.060 22.506 1.00 28.00 572 TYR B C 1
ATOM 4362 O O . TYR B 2 403 ? 78.405 -16.848 22.308 1.00 29.48 572 TYR B O 1
ATOM 4371 N N . GLY B 2 404 ? 80.608 -16.427 22.472 1.00 30.25 573 GLY B N 1
ATOM 4372 C CA . GLY B 2 404 ? 80.965 -17.814 22.221 1.00 31.35 573 GLY B CA 1
ATOM 4373 C C . GLY B 2 404 ? 81.219 -18.184 20.771 1.00 33.40 573 GLY B C 1
ATOM 4374 O O . GLY B 2 404 ? 81.653 -19.300 20.481 1.00 34.72 573 GLY B O 1
ATOM 4375 N N . ALA B 2 405 ? 80.946 -17.257 19.858 1.00 31.43 574 ALA B N 1
ATOM 4376 C CA . ALA B 2 405 ? 81.150 -17.496 18.433 1.00 31.67 574 ALA B CA 1
ATOM 4377 C C . ALA B 2 405 ? 81.023 -16.178 17.680 1.00 31.45 574 ALA B C 1
ATOM 4378 O O . ALA B 2 405 ? 80.463 -15.211 18.202 1.00 30.59 574 ALA B O 1
ATOM 4380 N N . ILE B 2 406 ? 81.545 -16.132 16.459 1.00 29.72 575 ILE B N 1
ATOM 4381 C CA . ILE B 2 406 ? 81.475 -14.913 15.663 1.00 30.93 575 ILE B CA 1
ATOM 4382 C C . ILE B 2 406 ? 80.186 -14.835 14.863 1.00 29.35 575 ILE B C 1
ATOM 4383 O O . ILE B 2 406 ? 79.907 -13.811 14.241 1.00 30.67 575 ILE B O 1
ATOM 4388 N N . ASP B 2 407 ? 79.405 -15.911 14.877 1.00 26.61 576 ASP B N 1
ATOM 4389 C CA . ASP B 2 407 ? 78.165 -15.948 14.111 1.00 26.68 576 ASP B CA 1
ATOM 4390 C C . ASP B 2 407 ? 76.944 -16.403 14.905 1.00 25.27 576 ASP B C 1
ATOM 4391 O O . ASP B 2 407 ? 76.084 -17.106 14.381 1.00 23.81 576 ASP B O 1
ATOM 4396 N N . ARG B 2 408 ? 76.865 -16.001 16.168 1.00 23.71 577 ARG B N 1
ATOM 4397 C CA . ARG B 2 408 ? 75.724 -16.366 16.996 1.00 23.19 577 ARG B CA 1
ATOM 4398 C C . ARG B 2 408 ? 74.543 -15.501 16.556 1.00 23.33 577 ARG B C 1
ATOM 4399 O O . ARG B 2 408 ? 74.706 -14.311 16.314 1.00 24.35 577 ARG B O 1
ATOM 4407 N N . PRO B 2 409 ? 73.345 -16.092 16.425 1.00 22.31 578 PRO B N 1
ATOM 4408 C CA . PRO B 2 409 ? 72.189 -15.296 16.007 1.00 22.33 578 PRO B CA 1
ATOM 4409 C C . PRO B 2 409 ? 71.938 -14.129 16.968 1.00 23.60 578 PRO B C 1
ATOM 4410 O O . PRO B 2 409 ? 71.953 -14.301 18.188 1.00 23.16 578 PRO B O 1
ATOM 4414 N N . PHE B 2 410 ? 71.709 -12.952 16.396 1.00 22.66 579 PHE B N 1
ATOM 4415 C CA . PHE B 2 410 ? 71.447 -11.723 17.145 1.00 22.80 579 PHE B CA 1
ATOM 4416 C C . PHE B 2 410 ? 70.384 -11.940 18.225 1.00 21.90 579 PHE B C 1
ATOM 4417 O O . PHE B 2 410 ? 70.605 -11.643 19.398 1.00 23.47 579 PHE B O 1
ATOM 4425 N N . GLY B 2 411 ? 69.233 -12.462 17.810 1.00 20.65 580 GLY B N 1
ATOM 4426 C CA . GLY B 2 411 ? 68.134 -12.703 18.728 1.00 22.41 580 GLY B CA 1
ATOM 4427 C C . GLY B 2 411 ? 68.325 -13.838 19.718 1.00 24.88 580 GLY B C 1
ATOM 4428 O O . GLY B 2 411 ? 67.499 -14.018 20.614 1.00 21.41 580 GLY B O 1
ATOM 4429 N N . ASP B 2 412 ? 69.390 -14.619 19.558 1.00 26.28 581 ASP B N 1
ATOM 4430 C CA . ASP B 2 412 ? 69.657 -15.711 20.490 1.00 27.68 581 ASP B CA 1
ATOM 4431 C C . ASP B 2 412 ? 70.388 -15.130 21.696 1.00 26.10 581 ASP B C 1
ATOM 4432 O O . ASP B 2 412 ? 70.207 -15.589 22.821 1.00 26.50 581 ASP B O 1
ATOM 4437 N N . ALA B 2 413 ? 71.206 -14.110 21.451 1.00 23.03 582 ALA B N 1
ATOM 4438 C CA . ALA B 2 413 ? 71.945 -13.449 22.520 1.00 22.53 582 ALA B CA 1
ATOM 4439 C C . ALA B 2 413 ? 71.140 -12.263 23.060 1.00 23.21 582 ALA B C 1
ATOM 4440 O O . ALA B 2 413 ? 71.131 -12.008 24.264 1.00 24.24 582 ALA B O 1
ATOM 4442 N N . SER B 2 414 ? 70.471 -11.545 22.160 1.00 22.64 583 SER B N 1
ATOM 4443 C CA . SER B 2 414 ? 69.665 -10.381 22.531 1.00 21.80 583 SER B CA 1
ATOM 4444 C C . SER B 2 414 ? 68.259 -10.821 22.908 1.00 20.23 583 SER B C 1
ATOM 4445 O O . SER B 2 414 ? 67.462 -11.181 22.042 1.00 22.97 583 SER B O 1
ATOM 4448 N N . ARG B 2 415 ? 67.953 -10.779 24.200 1.00 19.07 584 ARG B N 1
ATOM 4449 C CA . ARG B 2 415 ? 66.644 -11.204 24.682 1.00 18.96 584 ARG B CA 1
ATOM 4450 C C . ARG B 2 415 ? 65.934 -10.115 25.484 1.00 18.89 584 ARG B C 1
ATOM 4451 O O . ARG B 2 415 ? 66.571 -9.225 26.037 1.00 21.94 584 ARG B O 1
ATOM 4467 N N . ILE B 2 417 ? 63.663 -10.008 28.601 1.00 19.52 586 ILE B N 1
ATOM 4468 C CA . ILE B 2 417 ? 63.257 -10.835 29.721 1.00 21.16 586 ILE B CA 1
ATOM 4469 C C . ILE B 2 417 ? 62.648 -10.045 30.874 1.00 20.68 586 ILE B C 1
ATOM 4470 O O . ILE B 2 417 ? 63.301 -9.195 31.478 1.00 21.19 586 ILE B O 1
ATOM 4475 N N . LEU B 2 418 ? 61.387 -10.338 31.167 1.00 22.21 587 LEU B N 1
ATOM 4476 C CA . LEU B 2 418 ? 60.673 -9.698 32.264 1.00 20.45 587 LEU B CA 1
ATOM 4477 C C . LEU B 2 418 ? 59.920 -10.812 32.992 1.00 20.47 587 LEU B C 1
ATOM 4478 O O . LEU B 2 418 ? 59.138 -11.556 32.383 1.00 19.93 587 LEU B O 1
ATOM 4483 N N . ASN B 2 419 ? 60.170 -10.924 34.280 1.00 22.43 588 ASN B N 1
ATOM 4484 C CA . ASN B 2 419 ? 59.579 -12.004 35.081 1.00 23.23 588 ASN B CA 1
ATOM 4485 C C . ASN B 2 419 ? 59.924 -13.322 34.384 1.00 25.50 588 ASN B C 1
ATOM 4486 O O . ASN B 2 419 ? 61.089 -13.595 34.076 1.00 25.17 588 ASN B O 1
ATOM 4491 N N . ASP B 2 420 ? 58.916 -14.128 34.107 1.00 26.39 589 ASP B N 1
ATOM 4492 C CA . ASP B 2 420 ? 59.146 -15.429 33.450 1.00 30.55 589 ASP B CA 1
ATOM 4493 C C . ASP B 2 420 ? 58.980 -15.374 31.900 1.00 29.88 589 ASP B C 1
ATOM 4494 O O . ASP B 2 420 ? 59.000 -16.406 31.217 1.00 29.70 589 ASP B O 1
ATOM 4499 N N . VAL B 2 421 ? 58.814 -14.182 31.326 1.00 25.45 590 VAL B N 1
ATOM 4500 C CA . VAL B 2 421 ? 58.705 -14.039 29.841 1.00 24.92 590 VAL B CA 1
ATOM 4501 C C . VAL B 2 421 ? 60.106 -13.818 29.275 1.00 24.70 590 VAL B C 1
ATOM 4502 O O . VAL B 2 421 ? 60.854 -12.972 29.759 1.00 24.44 590 VAL B O 1
ATOM 4506 N N . ASN B 2 422 ? 60.463 -14.598 28.261 1.00 25.26 591 ASN B N 1
ATOM 4507 C CA . ASN B 2 422 ? 61.780 -14.512 27.637 1.00 25.55 591 ASN B CA 1
ATOM 4508 C C . ASN B 2 422 ? 61.567 -14.620 26.134 1.00 26.57 591 ASN B C 1
ATOM 4509 O O . ASN B 2 422 ? 61.302 -15.703 25.615 1.00 26.64 591 ASN B O 1
ATOM 4514 N N . VAL B 2 423 ? 61.678 -13.497 25.436 1.00 25.07 592 VAL B N 1
ATOM 4515 C CA . VAL B 2 423 ? 61.465 -13.487 23.995 1.00 25.81 592 VAL B CA 1
ATOM 4516 C C . VAL B 2 423 ? 62.659 -12.927 23.227 1.00 26.77 592 VAL B C 1
ATOM 4517 O O . VAL B 2 423 ? 63.455 -12.159 23.769 1.00 25.93 592 VAL B O 1
ATOM 4521 N N . PRO B 2 424 ? 62.799 -13.315 21.947 1.00 27.54 593 PRO B N 1
ATOM 4522 C CA . PRO B 2 424 ? 63.895 -12.863 21.086 1.00 27.00 593 PRO B CA 1
ATOM 4523 C C . PRO B 2 424 ? 63.852 -11.372 20.766 1.00 26.35 593 PRO B C 1
ATOM 4524 O O . PRO B 2 424 ? 62.787 -10.808 20.502 1.00 24.01 593 PRO B O 1
ATOM 4528 N N . GLY B 2 425 ? 65.019 -10.741 20.785 1.00 25.18 594 GLY B N 1
ATOM 4529 C CA . GLY B 2 425 ? 65.083 -9.326 20.490 1.00 23.98 594 GLY B CA 1
ATOM 4530 C C . GLY B 2 425 ? 65.430 -9.036 19.043 1.00 25.04 594 GLY B C 1
ATOM 4531 O O . GLY B 2 425 ? 65.944 -9.900 18.320 1.00 23.49 594 GLY B O 1
ATOM 4532 N N . ALA B 2 426 ? 65.129 -7.810 18.626 1.00 23.10 595 ALA B N 1
ATOM 4533 C CA . ALA B 2 426 ? 65.406 -7.327 17.279 1.00 22.73 595 ALA B CA 1
ATOM 4534 C C . ALA B 2 426 ? 65.643 -5.814 17.422 1.00 24.28 595 ALA B C 1
ATOM 4535 O O . ALA B 2 426 ? 65.362 -5.224 18.476 1.00 24.43 595 ALA B O 1
ATOM 4537 N N . ALA B 2 427 ? 66.150 -5.187 16.378 1.00 20.20 596 ALA B N 1
ATOM 4538 C CA . ALA B 2 427 ? 66.464 -3.741 16.424 1.00 20.67 596 ALA B CA 1
ATOM 4539 C C . ALA B 2 427 ? 67.660 -3.555 17.358 1.00 21.37 596 ALA B C 1
ATOM 4540 O O . ALA B 2 427 ? 68.156 -4.520 17.963 1.00 24.64 596 ALA B O 1
ATOM 4542 N N . GLY B 2 428 ? 68.151 -2.327 17.508 1.00 22.64 597 GLY B N 1
ATOM 4543 C CA . GLY B 2 428 ? 69.343 -2.159 18.347 1.00 21.65 597 GLY B CA 1
ATOM 4544 C C . GLY B 2 428 ? 69.782 -0.739 18.646 1.00 21.64 597 GLY B C 1
ATOM 4545 O O . GLY B 2 428 ? 68.958 0.145 18.883 1.00 20.40 597 GLY B O 1
ATOM 4546 N N . TYR B 2 429 ? 71.095 -0.526 18.647 1.00 20.87 598 TYR B N 1
ATOM 4547 C CA . TYR B 2 429 ? 71.660 0.783 18.957 1.00 22.46 598 TYR B CA 1
ATOM 4548 C C . TYR B 2 429 ? 71.325 1.881 17.957 1.00 21.84 598 TYR B C 1
ATOM 4549 O O . TYR B 2 429 ? 71.539 1.733 16.751 1.00 19.18 598 TYR B O 1
ATOM 4558 N N . GLY B 2 430 ? 70.804 2.986 18.481 1.00 19.80 599 GLY B N 1
ATOM 4559 C CA . GLY B 2 430 ? 70.439 4.111 17.644 1.00 19.27 599 GLY B CA 1
ATOM 4560 C C . GLY B 2 430 ? 71.602 4.736 16.893 1.00 19.11 599 GLY B C 1
ATOM 4561 O O . GLY B 2 430 ? 71.456 5.124 15.738 1.00 19.69 599 GLY B O 1
ATOM 4562 N N . ASN B 2 431 ? 72.761 4.839 17.530 1.00 19.38 600 ASN B N 1
ATOM 4563 C CA . ASN B 2 431 ? 73.900 5.438 16.850 1.00 20.87 600 ASN B CA 1
ATOM 4564 C C . ASN B 2 431 ? 74.457 4.578 15.710 1.00 21.91 600 ASN B C 1
ATOM 4565 O O . ASN B 2 431 ? 75.321 5.026 14.959 1.00 22.27 600 ASN B O 1
ATOM 4570 N N . LEU B 2 432 ? 73.970 3.345 15.581 1.00 21.15 601 LEU B N 1
ATOM 4571 C CA . LEU B 2 432 ? 74.408 2.490 14.484 1.00 22.06 601 LEU B CA 1
ATOM 4572 C C . LEU B 2 432 ? 73.381 2.634 13.365 1.00 21.92 601 LEU B C 1
ATOM 4573 O O . LEU B 2 432 ? 73.519 2.028 12.304 1.00 23.48 601 LEU B O 1
ATOM 4578 N N . GLY B 2 433 ? 72.344 3.434 13.615 1.00 20.17 602 GLY B N 1
ATOM 4579 C CA . GLY B 2 433 ? 71.327 3.667 12.602 1.00 20.70 602 GLY B CA 1
ATOM 4580 C C . GLY B 2 433 ? 69.946 3.084 12.835 1.00 19.75 602 GLY B C 1
ATOM 4581 O O . GLY B 2 433 ? 69.014 3.401 12.102 1.00 21.45 602 GLY B O 1
ATOM 4582 N N . SER B 2 434 ? 69.802 2.232 13.843 1.00 18.73 603 SER B N 1
ATOM 4583 C CA . SER B 2 434 ? 68.508 1.623 14.139 1.00 20.28 603 SER B CA 1
ATOM 4584 C C . SER B 2 434 ? 67.527 2.689 14.636 1.00 20.14 603 SER B C 1
ATOM 4585 O O . SER B 2 434 ? 67.780 3.333 15.650 1.00 19.92 603 SER B O 1
ATOM 4588 N N . PHE B 2 435 ? 66.415 2.873 13.926 1.00 20.43 604 PHE B N 1
ATOM 4589 C CA . PHE B 2 435 ? 65.418 3.870 14.319 1.00 22.20 604 PHE B CA 1
ATOM 4590 C C . PHE B 2 435 ? 64.704 3.395 15.579 1.00 22.78 604 PHE B C 1
ATOM 4591 O O . PHE B 2 435 ? 64.592 4.135 16.557 1.00 23.79 604 PHE B O 1
ATOM 4599 N N . ARG B 2 436 ? 64.203 2.166 15.537 1.00 22.90 605 ARG B N 1
ATOM 4600 C CA . ARG B 2 436 ? 63.552 1.568 16.693 1.00 23.37 605 ARG B CA 1
ATOM 4601 C C . ARG B 2 436 ? 64.761 1.214 17.562 1.00 23.43 605 ARG B C 1
ATOM 4602 O O . ARG B 2 436 ? 65.683 0.537 17.096 1.00 21.87 605 ARG B O 1
ATOM 4610 N N . VAL B 2 437 ? 64.766 1.667 18.812 1.00 21.34 606 VAL B N 1
ATOM 4611 C CA . VAL B 2 437 ? 65.920 1.449 19.676 1.00 19.39 606 VAL B CA 1
ATOM 4612 C C . VAL B 2 437 ? 65.816 0.526 20.893 1.00 22.37 606 VAL B C 1
ATOM 4613 O O . VAL B 2 437 ? 64.851 0.561 21.656 1.00 19.56 606 VAL B O 1
ATOM 4617 N N . PHE B 2 438 ? 66.842 -0.303 21.046 1.00 21.49 607 PHE B N 1
ATOM 4618 C CA . PHE B 2 438 ? 66.983 -1.194 22.188 1.00 22.25 607 PHE B CA 1
ATOM 4619 C C . PHE B 2 438 ? 68.471 -1.155 22.486 1.00 22.03 607 PHE B C 1
ATOM 4620 O O . PHE B 2 438 ? 69.282 -1.704 21.735 1.00 23.04 607 PHE B O 1
ATOM 4628 N N . THR B 2 439 ? 68.826 -0.467 23.565 1.00 20.06 608 THR B N 1
ATOM 4629 C CA . THR B 2 439 ? 70.219 -0.331 23.977 1.00 21.25 608 THR B CA 1
ATOM 4630 C C . THR B 2 439 ? 70.586 -1.545 24.819 1.00 22.70 608 THR B C 1
ATOM 4631 O O . THR B 2 439 ? 70.424 -1.546 26.043 1.00 22.31 608 THR B O 1
ATOM 4635 N N . TRP B 2 440 ? 71.080 -2.579 24.147 1.00 20.25 609 TRP B N 1
ATOM 4636 C CA . TRP B 2 440 ? 71.444 -3.819 24.813 1.00 20.74 609 TRP B CA 1
ATOM 4637 C C . TRP B 2 440 ? 72.547 -3.662 25.844 1.00 20.19 609 TRP B C 1
ATOM 4638 O O . TRP B 2 440 ? 73.532 -2.952 25.635 1.00 18.45 609 TRP B O 1
ATOM 4649 N N . SER B 2 441 ? 72.364 -4.333 26.972 1.00 20.27 610 SER B N 1
ATOM 4650 C CA . SER B 2 441 ? 73.339 -4.295 28.048 1.00 23.06 610 SER B CA 1
ATOM 4651 C C . SER B 2 441 ? 74.512 -5.162 27.625 1.00 23.97 610 SER B C 1
ATOM 4652 O O . SER B 2 441 ? 74.470 -5.808 26.575 1.00 25.69 610 SER B O 1
ATOM 4655 N N . ASP B 2 442 ? 75.561 -5.173 28.436 1.00 25.07 611 ASP B N 1
ATOM 4656 C CA . ASP B 2 442 ? 76.695 -6.035 28.145 1.00 26.14 611 ASP B CA 1
ATOM 4657 C C . ASP B 2 442 ? 76.136 -7.424 28.419 1.00 24.69 611 ASP B C 1
ATOM 4658 O O . ASP B 2 442 ? 75.224 -7.575 29.228 1.00 23.18 611 ASP B O 1
ATOM 4663 N N . PRO B 2 443 ? 76.662 -8.454 27.748 1.00 24.03 612 PRO B N 1
ATOM 4664 C CA . PRO B 2 443 ? 76.147 -9.809 27.974 1.00 25.17 612 PRO B CA 1
ATOM 4665 C C . PRO B 2 443 ? 76.601 -10.422 29.295 1.00 26.09 612 PRO B C 1
ATOM 4666 O O . PRO B 2 443 ? 77.625 -10.019 29.848 1.00 27.08 612 PRO B O 1
ATOM 4670 N N . ASP B 2 444 ? 75.831 -11.382 29.805 1.00 28.00 613 ASP B N 1
ATOM 4671 C CA . ASP B 2 444 ? 76.210 -12.062 31.040 1.00 30.42 613 ASP B CA 1
ATOM 4672 C C . ASP B 2 444 ? 77.177 -13.185 30.660 1.00 32.50 613 ASP B C 1
ATOM 4673 O O . ASP B 2 444 ? 77.628 -13.251 29.513 1.00 30.90 613 ASP B O 1
ATOM 4678 N N . GLU B 2 445 ? 77.481 -14.072 31.603 1.00 33.38 614 GLU B N 1
ATOM 4679 C CA . GLU B 2 445 ? 78.423 -15.161 31.347 1.00 37.00 614 GLU B CA 1
ATOM 4680 C C . GLU B 2 445 ? 78.049 -16.100 30.202 1.00 36.31 614 GLU B C 1
ATOM 4681 O O . GLU B 2 445 ? 78.917 -16.780 29.652 1.00 35.99 614 GLU B O 1
ATOM 4687 N N . ASN B 2 446 ? 76.771 -16.146 29.841 1.00 34.66 615 ASN B N 1
ATOM 4688 C CA . ASN B 2 446 ? 76.337 -17.022 28.756 1.00 34.21 615 ASN B CA 1
ATOM 4689 C C . ASN B 2 446 ? 76.037 -16.267 27.465 1.00 33.33 615 ASN B C 1
ATOM 4690 O O . ASN B 2 446 ? 75.440 -16.818 26.538 1.00 32.68 615 ASN B O 1
ATOM 4695 N N . GLY B 2 447 ? 76.452 -15.006 27.412 1.00 31.71 616 GLY B N 1
ATOM 4696 C CA . GLY B 2 447 ? 76.224 -14.198 26.228 1.00 31.54 616 GLY B CA 1
ATOM 4697 C C . GLY B 2 447 ? 74.826 -13.607 26.101 1.00 30.77 616 GLY B C 1
ATOM 4698 O O . GLY B 2 447 ? 74.473 -13.081 25.045 1.00 30.66 616 GLY B O 1
ATOM 4699 N N . ILE B 2 448 ? 74.029 -13.682 27.163 1.00 28.06 617 ILE B N 1
ATOM 4700 C CA . ILE B 2 448 ? 72.674 -13.139 27.123 1.00 26.49 617 ILE B CA 1
ATOM 4701 C C . ILE B 2 448 ? 72.662 -11.681 27.567 1.00 25.96 617 ILE B C 1
ATOM 4702 O O . ILE B 2 448 ? 73.273 -11.319 28.573 1.00 25.96 617 ILE B O 1
ATOM 4707 N N . ARG B 2 449 ? 71.966 -10.848 26.804 1.00 24.78 618 ARG B N 1
ATOM 4708 C CA . ARG B 2 449 ? 71.862 -9.429 27.114 1.00 23.04 618 ARG B CA 1
ATOM 4709 C C . ARG B 2 449 ? 70.407 -8.990 26.961 1.00 22.72 618 ARG B C 1
ATOM 4710 O O . ARG B 2 449 ? 69.634 -9.619 26.235 1.00 21.87 618 ARG B O 1
ATOM 4718 N N . THR B 2 450 ? 70.033 -7.919 27.657 1.00 21.70 619 THR B N 1
ATOM 4719 C CA . THR B 2 450 ? 68.667 -7.408 27.594 1.00 21.60 619 THR B CA 1
ATOM 4720 C C . THR B 2 450 ? 68.688 -5.881 27.475 1.00 20.73 619 THR B C 1
ATOM 4721 O O . THR B 2 450 ? 69.721 -5.250 27.686 1.00 18.89 619 THR B O 1
ATOM 4725 N N . PRO B 2 451 ? 67.547 -5.271 27.120 1.00 20.02 620 PRO B N 1
ATOM 4726 C CA . PRO B 2 451 ? 67.503 -3.811 26.984 1.00 21.41 620 PRO B CA 1
ATOM 4727 C C . PRO B 2 451 ? 67.706 -3.084 28.308 1.00 21.45 620 PRO B C 1
ATOM 4728 O O . PRO B 2 451 ? 67.128 -3.451 29.327 1.00 21.72 620 PRO B O 1
ATOM 4732 N N . VAL B 2 452 ? 68.539 -2.055 28.284 1.00 21.93 621 VAL B N 1
ATOM 4733 C CA . VAL B 2 452 ? 68.788 -1.267 29.478 1.00 24.74 621 VAL B CA 1
ATOM 4734 C C . VAL B 2 452 ? 68.078 0.075 29.286 1.00 23.28 621 VAL B C 1
ATOM 4735 O O . VAL B 2 452 ? 67.796 0.792 30.244 1.00 24.57 621 VAL B O 1
ATOM 4739 N N . HIS B 2 453 ? 67.755 0.368 28.030 1.00 23.52 622 HIS B N 1
ATOM 4740 C CA . HIS B 2 453 ? 67.113 1.617 27.637 1.00 22.94 622 HIS B CA 1
ATOM 4741 C C . HIS B 2 453 ? 66.613 1.462 26.195 1.00 23.05 622 HIS B C 1
ATOM 4742 O O . HIS B 2 453 ? 67.070 0.582 25.466 1.00 24.98 622 HIS B O 1
ATOM 4749 N N . GLY B 2 454 ? 65.667 2.300 25.791 1.00 22.45 623 GLY B N 1
ATOM 4750 C CA . GLY B 2 454 ? 65.150 2.217 24.436 1.00 21.76 623 GLY B CA 1
ATOM 4751 C C . GLY B 2 454 ? 63.646 2.369 24.379 1.00 21.28 623 GLY B C 1
ATOM 4752 O O . GLY B 2 454 ? 63.073 3.166 25.126 1.00 21.84 623 GLY B O 1
ATOM 4753 N N . GLU B 2 455 ? 63.005 1.608 23.495 1.00 20.00 624 GLU B N 1
ATOM 4754 C CA . GLU B 2 455 ? 61.556 1.660 23.340 1.00 19.50 624 GLU B CA 1
ATOM 4755 C C . GLU B 2 455 ? 60.873 1.478 24.694 1.00 19.99 624 GLU B C 1
ATOM 4756 O O . GLU B 2 455 ? 61.196 0.558 25.443 1.00 18.25 624 GLU B O 1
ATOM 4762 N N . THR B 2 456 ? 59.938 2.367 25.006 1.00 18.66 625 THR B N 1
ATOM 4763 C CA . THR B 2 456 ? 59.187 2.277 26.254 1.00 19.60 625 THR B CA 1
ATOM 4764 C C . THR B 2 456 ? 57.736 2.455 25.838 1.00 21.43 625 THR B C 1
ATOM 4765 O O . THR B 2 456 ? 57.045 1.484 25.524 1.00 22.81 625 THR B O 1
ATOM 4769 N N . TRP B 2 457 ? 57.276 3.698 25.827 1.00 20.28 626 TRP B N 1
ATOM 4770 C CA . TRP B 2 457 ? 55.925 3.991 25.390 1.00 17.85 626 TRP B CA 1
ATOM 4771 C C . TRP B 2 457 ? 56.064 4.278 23.901 1.00 18.42 626 TRP B C 1
ATOM 4772 O O . TRP B 2 457 ? 56.883 5.105 23.502 1.00 19.06 626 TRP B O 1
ATOM 4783 N N . VAL B 2 458 ? 55.291 3.577 23.083 1.00 16.64 627 VAL B N 1
ATOM 4784 C CA . VAL B 2 458 ? 55.323 3.789 21.645 1.00 17.72 627 VAL B CA 1
ATOM 4785 C C . VAL B 2 458 ? 53.873 3.860 21.178 1.00 19.76 627 VAL B C 1
ATOM 4786 O O . VAL B 2 458 ? 53.073 2.963 21.450 1.00 20.79 627 VAL B O 1
ATOM 4790 N N . ALA B 2 459 ? 53.528 4.942 20.498 1.00 18.79 628 ALA B N 1
ATOM 4791 C CA . ALA B 2 459 ? 52.171 5.106 20.011 1.00 18.49 628 ALA B CA 1
ATOM 4792 C C . ALA B 2 459 ? 52.151 5.872 18.708 1.00 17.70 628 ALA B C 1
ATOM 4793 O O . ALA B 2 459 ? 52.917 6.815 18.518 1.00 17.04 628 ALA B O 1
ATOM 4803 N N . ILE B 2 461 ? 49.348 7.742 16.165 1.00 20.75 630 ILE B N 1
ATOM 4804 C CA . ILE B 2 461 ? 47.969 8.208 16.125 1.00 18.45 630 ILE B CA 1
ATOM 4805 C C . ILE B 2 461 ? 47.577 8.903 14.829 1.00 19.21 630 ILE B C 1
ATOM 4806 O O . ILE B 2 461 ? 48.338 9.707 14.295 1.00 20.64 630 ILE B O 1
ATOM 4811 N N . GLU B 2 462 ? 46.389 8.577 14.323 1.00 18.97 631 GLU B N 1
ATOM 4812 C CA . GLU B 2 462 ? 45.867 9.227 13.126 1.00 20.69 631 GLU B CA 1
ATOM 4813 C C . GLU B 2 462 ? 44.694 10.084 13.575 1.00 20.65 631 GLU B C 1
ATOM 4814 O O . GLU B 2 462 ? 43.742 9.582 14.176 1.00 20.00 631 GLU B O 1
ATOM 4820 N N . PHE B 2 463 ? 44.761 11.378 13.285 1.00 22.55 632 PHE B N 1
ATOM 4821 C CA . PHE B 2 463 ? 43.700 12.281 13.692 1.00 21.78 632 PHE B CA 1
ATOM 4822 C C . PHE B 2 463 ? 42.497 12.364 12.768 1.00 24.46 632 PHE B C 1
ATOM 4823 O O . PHE B 2 463 ? 42.128 13.438 12.286 1.00 24.68 632 PHE B O 1
ATOM 4831 N N . SER B 2 464 ? 41.892 11.204 12.535 1.00 23.98 633 SER B N 1
ATOM 4832 C CA . SER B 2 464 ? 40.687 11.088 11.732 1.00 25.03 633 SER B CA 1
ATOM 4833 C C . SER B 2 464 ? 39.536 11.362 12.707 1.00 25.06 633 SER B C 1
ATOM 4834 O O . SER B 2 464 ? 39.772 11.717 13.863 1.00 25.06 633 SER B O 1
ATOM 4837 N N . THR B 2 465 ? 38.300 11.197 12.254 1.00 25.06 634 THR B N 1
ATOM 4838 C CA . THR B 2 465 ? 37.151 11.430 13.124 1.00 25.06 634 THR B CA 1
ATOM 4839 C C . THR B 2 465 ? 36.231 10.217 13.131 1.00 24.53 634 THR B C 1
ATOM 4840 O O . THR B 2 465 ? 35.513 9.972 12.166 1.00 25.81 634 THR B O 1
ATOM 4844 N N . PRO B 2 466 ? 36.254 9.429 14.219 1.00 25.07 635 PRO B N 1
ATOM 4845 C CA . PRO B 2 466 ? 37.078 9.610 15.420 1.00 25.08 635 PRO B CA 1
ATOM 4846 C C . PRO B 2 466 ? 38.543 9.256 15.160 1.00 25.61 635 PRO B C 1
ATOM 4847 O O . PRO B 2 466 ? 38.870 8.687 14.118 1.00 23.84 635 PRO B O 1
ATOM 4851 N N . VAL B 2 467 ? 39.422 9.596 16.098 1.00 24.20 636 VAL B N 1
ATOM 4852 C CA . VAL B 2 467 ? 40.840 9.298 15.933 1.00 23.81 636 VAL B CA 1
ATOM 4853 C C . VAL B 2 467 ? 41.090 7.799 16.043 1.00 25.46 636 VAL B C 1
ATOM 4854 O O . VAL B 2 467 ? 40.263 7.055 16.584 1.00 22.73 636 VAL B O 1
ATOM 4858 N N . ARG B 2 468 ? 42.234 7.361 15.528 1.00 24.14 637 ARG B N 1
ATOM 4859 C CA . ARG B 2 468 ? 42.608 5.951 15.580 1.00 25.85 637 ARG B CA 1
ATOM 4860 C C . ARG B 2 468 ? 44.044 5.910 16.082 1.00 23.91 637 ARG B C 1
ATOM 4861 O O . ARG B 2 468 ? 44.910 6.596 15.541 1.00 23.03 637 ARG B O 1
ATOM 4869 N N . ALA B 2 469 ? 44.302 5.119 17.118 1.00 21.89 638 ALA B N 1
ATOM 4870 C CA . ALA B 2 469 ? 45.647 5.048 17.667 1.00 20.67 638 ALA B CA 1
ATOM 4871 C C . ALA B 2 469 ? 46.036 3.655 18.132 1.00 20.62 638 ALA B C 1
ATOM 4872 O O . ALA B 2 469 ? 45.194 2.875 18.576 1.00 20.90 638 ALA B O 1
ATOM 4874 N N . TYR B 2 470 ? 47.325 3.359 18.029 1.00 20.71 639 TYR B N 1
ATOM 4875 C CA . TYR B 2 470 ? 47.862 2.073 18.451 1.00 20.86 639 TYR B CA 1
ATOM 4876 C C . TYR B 2 470 ? 49.063 2.333 19.339 1.00 20.81 639 TYR B C 1
ATOM 4877 O O . TYR B 2 470 ? 49.741 3.347 19.183 1.00 22.06 639 TYR B O 1
ATOM 4886 N N . GLY B 2 471 ? 49.322 1.429 20.278 1.00 19.92 640 GLY B N 1
ATOM 4887 C CA . GLY B 2 471 ? 50.459 1.619 21.156 1.00 20.61 640 GLY B CA 1
ATOM 4888 C C . GLY B 2 471 ? 50.878 0.395 21.945 1.00 21.23 640 GLY B C 1
ATOM 4889 O O . GLY B 2 471 ? 50.188 -0.626 21.957 1.00 22.03 640 GLY B O 1
ATOM 4890 N N . LEU B 2 472 ? 52.024 0.515 22.604 1.00 19.79 641 LEU B N 1
ATOM 4891 C CA . LEU B 2 472 ? 52.582 -0.541 23.434 1.00 21.34 641 LEU B CA 1
ATOM 4892 C C . LEU B 2 472 ? 53.508 0.079 24.466 1.00 21.12 641 LEU B C 1
ATOM 4893 O O . LEU B 2 472 ? 54.085 1.134 24.228 1.00 22.72 641 LEU B O 1
ATOM 4906 N N . SER B 2 474 ? 56.705 -1.212 26.615 1.00 21.67 643 SER B N 1
ATOM 4907 C CA . SER B 2 474 ? 57.650 -2.311 26.774 1.00 23.07 643 SER B CA 1
ATOM 4908 C C . SER B 2 474 ? 57.577 -3.059 28.101 1.00 22.74 643 SER B C 1
ATOM 4909 O O . SER B 2 474 ? 57.436 -4.286 28.122 1.00 23.16 643 SER B O 1
ATOM 4912 N N . TYR B 2 475 ? 57.663 -2.319 29.202 1.00 19.34 644 TYR B N 1
ATOM 4913 C CA . TYR B 2 475 ? 57.654 -2.919 30.530 1.00 18.66 644 TYR B CA 1
ATOM 4914 C C . TYR B 2 475 ? 56.325 -2.911 31.290 1.00 18.80 644 TYR B C 1
ATOM 4915 O O . TYR B 2 475 ? 56.310 -2.874 32.521 1.00 21.29 644 TYR B O 1
ATOM 4924 N N . GLY B 2 476 ? 55.217 -2.941 30.558 1.00 18.75 645 GLY B N 1
ATOM 4925 C CA . GLY B 2 476 ? 53.908 -2.975 31.189 1.00 19.11 645 GLY B CA 1
ATOM 4926 C C . GLY B 2 476 ? 53.455 -1.688 31.852 1.00 19.93 645 GLY B C 1
ATOM 4927 O O . GLY B 2 476 ? 54.157 -0.679 31.809 1.00 17.62 645 GLY B O 1
ATOM 4928 N N . ASN B 2 477 ? 52.283 -1.731 32.480 1.00 18.98 646 ASN B N 1
ATOM 4929 C CA . ASN B 2 477 ? 51.738 -0.551 33.141 1.00 19.84 646 ASN B CA 1
ATOM 4930 C C . ASN B 2 477 ? 51.837 -0.553 34.660 1.00 20.16 646 ASN B C 1
ATOM 4931 O O . ASN B 2 477 ? 51.213 0.275 35.321 1.00 21.83 646 ASN B O 1
ATOM 4936 N N . SER B 2 478 ? 52.627 -1.469 35.215 1.00 20.62 647 SER B N 1
ATOM 4937 C CA . SER B 2 478 ? 52.808 -1.541 36.663 1.00 19.92 647 SER B CA 1
ATOM 4938 C C . SER B 2 478 ? 54.097 -2.251 37.067 1.00 20.80 647 SER B C 1
ATOM 4939 O O . SER B 2 478 ? 54.580 -3.134 36.358 1.00 21.73 647 SER B O 1
ATOM 4942 N N . ARG B 2 479 ? 54.654 -1.850 38.206 1.00 21.76 648 ARG B N 1
ATOM 4943 C CA . ARG B 2 479 ? 55.868 -2.469 38.733 1.00 22.34 648 ARG B CA 1
ATOM 4944 C C . ARG B 2 479 ? 55.708 -2.833 40.200 1.00 22.47 648 ARG B C 1
ATOM 4945 O O . ARG B 2 479 ? 56.692 -3.109 40.887 1.00 19.71 648 ARG B O 1
ATOM 4953 N N . GLN B 2 480 ? 54.474 -2.809 40.689 1.00 22.99 649 GLN B N 1
ATOM 4954 C CA . GLN B 2 480 ? 54.228 -3.165 42.078 1.00 27.07 649 GLN B CA 1
ATOM 4955 C C . GLN B 2 480 ? 54.476 -4.661 42.221 1.00 28.35 649 GLN B C 1
ATOM 4956 O O . GLN B 2 480 ? 54.080 -5.450 41.362 1.00 28.41 649 GLN B O 1
ATOM 4962 N N . PRO B 2 481 ? 55.144 -5.073 43.306 1.00 29.11 650 PRO B N 1
ATOM 4963 C CA . PRO B 2 481 ? 55.416 -6.497 43.509 1.00 27.52 650 PRO B CA 1
ATOM 4964 C C . PRO B 2 481 ? 54.165 -7.348 43.304 1.00 28.98 650 PRO B C 1
ATOM 4965 O O . PRO B 2 481 ? 53.088 -7.018 43.808 1.00 26.45 650 PRO B O 1
ATOM 4969 N N . GLY B 2 482 ? 54.311 -8.431 42.545 1.00 28.23 651 GLY B N 1
ATOM 4970 C CA . GLY B 2 482 ? 53.193 -9.322 42.301 1.00 28.08 651 GLY B CA 1
ATOM 4971 C C . GLY B 2 482 ? 52.212 -8.942 41.205 1.00 28.13 651 GLY B C 1
ATOM 4972 O O . GLY B 2 482 ? 51.301 -9.713 40.913 1.00 28.26 651 GLY B O 1
ATOM 4973 N N . THR B 2 483 ? 52.375 -7.776 40.587 1.00 24.99 652 THR B N 1
ATOM 4974 C CA . THR B 2 483 ? 51.437 -7.387 39.538 1.00 23.89 652 THR B CA 1
ATOM 4975 C C . THR B 2 483 ? 51.545 -8.286 38.313 1.00 22.96 652 THR B C 1
ATOM 4976 O O . THR B 2 483 ? 52.613 -8.810 38.006 1.00 25.89 652 THR B O 1
ATOM 4980 N N . THR B 2 484 ? 50.432 -8.455 37.612 1.00 22.40 653 THR B N 1
ATOM 4981 C CA . THR B 2 484 ? 50.415 -9.256 36.397 1.00 24.73 653 THR B CA 1
ATOM 4982 C C . THR B 2 484 ? 50.546 -8.317 35.193 1.00 24.53 653 THR B C 1
ATOM 4983 O O . THR B 2 484 ? 50.424 -8.745 34.044 1.00 22.40 653 THR B O 1
ATOM 4987 N N . HIS B 2 485 ? 50.808 -7.039 35.461 1.00 21.83 654 HIS B N 1
ATOM 4988 C CA . HIS B 2 485 ? 50.918 -6.055 34.388 1.00 21.16 654 HIS B CA 1
ATOM 4989 C C . HIS B 2 485 ? 52.300 -5.459 34.197 1.00 22.51 654 HIS B C 1
ATOM 4990 O O . HIS B 2 485 ? 52.437 -4.279 33.857 1.00 24.26 654 HIS B O 1
ATOM 4997 N N . TYR B 2 486 ? 53.326 -6.269 34.420 1.00 18.90 655 TYR B N 1
ATOM 4998 C CA . TYR B 2 486 ? 54.693 -5.816 34.232 1.00 21.31 655 TYR B CA 1
ATOM 4999 C C . TYR B 2 486 ? 55.252 -6.449 32.958 1.00 23.02 655 TYR B C 1
ATOM 5000 O O . TYR B 2 486 ? 55.765 -5.758 32.077 1.00 21.03 655 TYR B O 1
ATOM 5009 N N . SER B 2 487 ? 55.120 -7.768 32.860 1.00 22.34 656 SER B N 1
ATOM 5010 C CA . SER B 2 487 ? 55.635 -8.518 31.720 1.00 23.48 656 SER B CA 1
ATOM 5011 C C . SER B 2 487 ? 54.576 -8.971 30.717 1.00 23.76 656 SER B C 1
ATOM 5012 O O . SER B 2 487 ? 54.857 -9.812 29.865 1.00 26.36 656 SER B O 1
ATOM 5015 N N . ASP B 2 488 ? 53.372 -8.410 30.794 1.00 21.30 657 ASP B N 1
ATOM 5016 C CA . ASP B 2 488 ? 52.305 -8.831 29.894 1.00 21.31 657 ASP B CA 1
ATOM 5017 C C . ASP B 2 488 ? 52.246 -8.141 28.535 1.00 20.72 657 ASP B C 1
ATOM 5018 O O . ASP B 2 488 ? 51.300 -8.341 27.781 1.00 21.63 657 ASP B O 1
ATOM 5023 N N . GLN B 2 489 ? 53.257 -7.345 28.206 1.00 22.04 658 GLN B N 1
ATOM 5024 C CA . GLN B 2 489 ? 53.267 -6.670 26.913 1.00 21.94 658 GLN B CA 1
ATOM 5025 C C . GLN B 2 489 ? 54.544 -6.919 26.122 1.00 21.67 658 GLN B C 1
ATOM 5026 O O . GLN B 2 489 ? 54.577 -6.711 24.913 1.00 23.12 658 GLN B O 1
ATOM 5032 N N . ILE B 2 490 ? 55.591 -7.380 26.796 1.00 22.59 659 ILE B N 1
ATOM 5033 C CA . ILE B 2 490 ? 56.865 -7.591 26.131 1.00 22.11 659 ILE B CA 1
ATOM 5034 C C . ILE B 2 490 ? 56.819 -8.602 24.978 1.00 25.05 659 ILE B C 1
ATOM 5035 O O . ILE B 2 490 ? 57.551 -8.455 23.999 1.00 24.28 659 ILE B O 1
ATOM 5040 N N . GLU B 2 491 ? 55.958 -9.613 25.081 1.00 25.20 660 GLU B N 1
ATOM 5041 C CA . GLU B 2 491 ? 55.839 -10.613 24.021 1.00 24.24 660 GLU B CA 1
ATOM 5042 C C . GLU B 2 491 ? 55.266 -9.960 22.758 1.00 25.75 660 GLU B C 1
ATOM 5043 O O . GLU B 2 491 ? 55.693 -10.269 21.641 1.00 22.52 660 GLU B O 1
ATOM 5049 N N . ARG B 2 492 ? 54.299 -9.059 22.936 1.00 23.25 661 ARG B N 1
ATOM 5050 C CA . ARG B 2 492 ? 53.710 -8.359 21.799 1.00 24.57 661 ARG B CA 1
ATOM 5051 C C . ARG B 2 492 ? 54.757 -7.425 21.200 1.00 23.51 661 ARG B C 1
ATOM 5052 O O . ARG B 2 492 ? 54.819 -7.247 19.982 1.00 24.49 661 ARG B O 1
ATOM 5060 N N . VAL B 2 493 ? 55.588 -6.838 22.056 1.00 22.19 662 VAL B N 1
ATOM 5061 C CA . VAL B 2 493 ? 56.645 -5.947 21.583 1.00 22.66 662 VAL B CA 1
ATOM 5062 C C . VAL B 2 493 ? 57.608 -6.717 20.673 1.00 24.32 662 VAL B C 1
ATOM 5063 O O . VAL B 2 493 ? 58.055 -6.190 19.649 1.00 21.15 662 VAL B O 1
ATOM 5067 N N . SER B 2 494 ? 57.918 -7.962 21.044 1.00 21.94 663 SER B N 1
ATOM 5068 C CA . SER B 2 494 ? 58.839 -8.785 20.261 1.00 22.89 663 SER B CA 1
ATOM 5069 C C . SER B 2 494 ? 58.302 -9.111 18.869 1.00 23.55 663 SER B C 1
ATOM 5070 O O . SER B 2 494 ? 59.060 -9.525 17.992 1.00 23.26 663 SER B O 1
ATOM 5073 N N . ARG B 2 495 ? 56.999 -8.935 18.674 1.00 23.64 664 ARG B N 1
ATOM 5074 C CA . ARG B 2 495 ? 56.365 -9.190 17.380 1.00 26.68 664 ARG B CA 1
ATOM 5075 C C . ARG B 2 495 ? 55.795 -7.901 16.788 1.00 26.66 664 ARG B C 1
ATOM 5076 O O . ARG B 2 495 ? 55.176 -7.920 15.724 1.00 27.44 664 ARG B O 1
ATOM 5084 N N . ALA B 2 496 ? 56.009 -6.782 17.475 1.00 25.70 665 ALA B N 1
ATOM 5085 C CA . ALA B 2 496 ? 55.482 -5.496 17.020 1.00 24.78 665 ALA B CA 1
ATOM 5086 C C . ALA B 2 496 ? 53.972 -5.610 16.812 1.00 25.40 665 ALA B C 1
ATOM 5087 O O . ALA B 2 496 ? 53.420 -5.072 15.852 1.00 24.95 665 ALA B O 1
ATOM 5089 N N . ASP B 2 497 ? 53.313 -6.327 17.718 1.00 24.27 666 ASP B N 1
ATOM 5090 C CA . ASP B 2 497 ? 51.866 -6.518 17.664 1.00 25.66 666 ASP B CA 1
ATOM 5091 C C . ASP B 2 497 ? 51.246 -5.462 18.582 1.00 23.08 666 ASP B C 1
ATOM 5092 O O . ASP B 2 497 ? 51.029 -5.710 19.767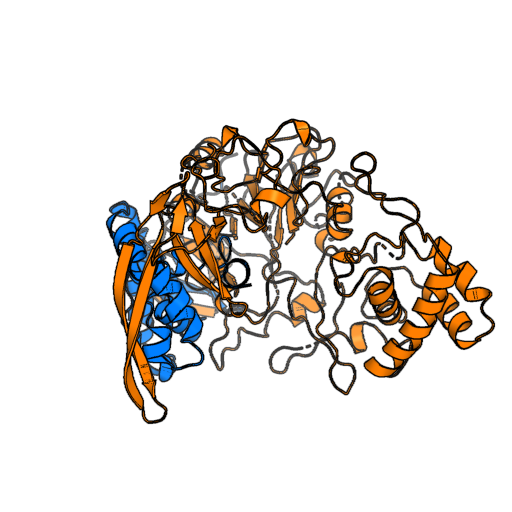 1.00 22.27 666 ASP B O 1
ATOM 5097 N N . PHE B 2 498 ? 50.966 -4.290 18.018 1.00 22.86 667 PHE B N 1
ATOM 5098 C CA . PHE B 2 498 ? 50.417 -3.165 18.771 1.00 22.16 667 PHE B CA 1
ATOM 5099 C C . PHE B 2 498 ? 48.946 -3.230 19.170 1.00 23.15 667 PHE B C 1
ATOM 5100 O O . PHE B 2 498 ? 48.103 -3.718 18.418 1.00 22.13 667 PHE B O 1
ATOM 5108 N N . ARG B 2 499 ? 48.658 -2.719 20.367 1.00 22.32 668 ARG B N 1
ATOM 5109 C CA . ARG B 2 499 ? 47.299 -2.669 20.910 1.00 23.46 668 ARG B CA 1
ATOM 5110 C C . ARG B 2 499 ? 46.572 -1.449 20.363 1.00 22.24 668 ARG B C 1
ATOM 5111 O O . ARG B 2 499 ? 47.177 -0.391 20.215 1.00 19.30 668 ARG B O 1
ATOM 5119 N N . GLU B 2 500 ? 45.279 -1.575 20.082 1.00 21.47 669 GLU B N 1
ATOM 5120 C CA . GLU B 2 500 ? 44.543 -0.401 19.644 1.00 23.28 669 GLU B CA 1
ATOM 5121 C C . GLU B 2 500 ? 44.265 0.345 20.946 1.00 22.57 669 GLU B C 1
ATOM 5122 O O . GLU B 2 500 ? 43.834 -0.261 21.931 1.00 20.08 669 GLU B O 1
ATOM 5128 N N . LEU B 2 501 ? 44.527 1.645 20.966 1.00 21.74 670 LEU B N 1
ATOM 5129 C CA . LEU B 2 501 ? 44.284 2.431 22.167 1.00 21.00 670 LEU B CA 1
ATOM 5130 C C . LEU B 2 501 ? 42.804 2.816 22.169 1.00 22.45 670 LEU B C 1
ATOM 5131 O O . LEU B 2 501 ? 42.275 3.293 21.166 1.00 21.25 670 LEU B O 1
ATOM 5136 N N . LEU B 2 502 ? 42.146 2.599 23.303 1.00 21.89 671 LEU B N 1
ATOM 5137 C CA . LEU B 2 502 ? 40.714 2.848 23.429 1.00 23.85 671 LEU B CA 1
ATOM 5138 C C . LEU B 2 502 ? 40.327 4.156 24.119 1.00 24.54 671 LEU B C 1
ATOM 5139 O O . LEU B 2 502 ? 40.507 4.302 25.327 1.00 24.74 671 LEU B O 1
ATOM 5144 N N . LEU B 2 503 ? 39.782 5.096 23.347 1.00 23.91 672 LEU B N 1
ATOM 5145 C CA . LEU B 2 503 ? 39.363 6.385 23.893 1.00 24.79 672 LEU B CA 1
ATOM 5146 C C . LEU B 2 503 ? 37.845 6.507 24.013 1.00 24.24 672 LEU B C 1
ATOM 5147 O O . LEU B 2 503 ? 37.342 7.228 24.872 1.00 24.50 672 LEU B O 1
ATOM 5152 N N . ARG B 2 504 ? 37.117 5.825 23.136 1.00 23.60 673 ARG B N 1
ATOM 5153 C CA . ARG B 2 504 ? 35.664 5.905 23.150 1.00 24.41 673 ARG B CA 1
ATOM 5154 C C . ARG B 2 504 ? 35.062 5.043 24.259 1.00 25.55 673 ARG B C 1
ATOM 5155 O O . ARG B 2 504 ? 35.484 3.905 24.475 1.00 24.16 673 ARG B O 1
ATOM 5163 N N . ARG B 2 505 ? 34.082 5.608 24.961 1.00 23.90 674 ARG B N 1
ATOM 5164 C CA . ARG B 2 505 ? 33.404 4.934 26.067 1.00 26.47 674 ARG B CA 1
ATOM 5165 C C . ARG B 2 505 ? 32.975 3.501 25.751 1.00 25.97 674 ARG B C 1
ATOM 5166 O O . ARG B 2 505 ? 33.192 2.592 26.555 1.00 25.87 674 ARG B O 1
ATOM 5174 N N . GLU B 2 506 ? 32.363 3.300 24.588 1.00 27.29 675 GLU B N 1
ATOM 5175 C CA . GLU B 2 506 ? 31.913 1.969 24.194 1.00 30.84 675 GLU B CA 1
ATOM 5176 C C . GLU B 2 506 ? 33.060 0.964 24.103 1.00 29.36 675 GLU B C 1
ATOM 5177 O O . GLU B 2 506 ? 32.893 -0.205 24.451 1.00 27.72 675 GLU B O 1
ATOM 5183 N N . GLN B 2 507 ? 34.219 1.417 23.632 1.00 27.22 676 GLN B N 1
ATOM 5184 C CA . GLN B 2 507 ? 35.383 0.541 23.506 1.00 26.37 676 GLN B CA 1
ATOM 5185 C C . GLN B 2 507 ? 35.893 0.170 24.892 1.00 26.35 676 GLN B C 1
ATOM 5186 O O . GLN B 2 507 ? 36.237 -0.985 25.159 1.00 22.76 676 GLN B O 1
ATOM 5192 N N . VAL B 2 508 ? 35.939 1.166 25.769 1.00 24.78 677 VAL B N 1
ATOM 5193 C CA . VAL B 2 508 ? 36.411 0.970 27.129 1.00 26.29 677 VAL B CA 1
ATOM 5194 C C . VAL B 2 508 ? 35.518 -0.012 27.875 1.00 28.02 677 VAL B C 1
ATOM 5195 O O . VAL B 2 508 ? 36.002 -0.924 28.548 1.00 28.33 677 VAL B O 1
ATOM 5199 N N . GLU B 2 509 ? 34.210 0.182 27.751 1.00 29.49 678 GLU B N 1
ATOM 5200 C CA . GLU B 2 509 ? 33.248 -0.681 28.421 1.00 31.88 678 GLU B CA 1
ATOM 5201 C C . GLU B 2 509 ? 33.336 -2.129 27.949 1.00 32.53 678 GLU B C 1
ATOM 5202 O O . GLU B 2 509 ? 33.105 -3.055 28.724 1.00 33.87 678 GLU B O 1
ATOM 5208 N N . ALA B 2 510 ? 33.682 -2.327 26.684 1.00 30.92 679 ALA B N 1
ATOM 5209 C CA . ALA B 2 510 ? 33.801 -3.676 26.151 1.00 30.45 679 ALA B CA 1
ATOM 5210 C C . ALA B 2 510 ? 35.101 -4.331 26.608 1.00 30.25 679 ALA B C 1
ATOM 5211 O O . ALA B 2 510 ? 35.202 -5.554 26.658 1.00 31.44 679 ALA B O 1
ATOM 5213 N N . ALA B 2 511 ? 36.092 -3.518 26.955 1.00 29.67 680 ALA B N 1
ATOM 5214 C CA . ALA B 2 511 ? 37.382 -4.051 27.381 1.00 28.16 680 ALA B CA 1
ATOM 5215 C C . ALA B 2 511 ? 37.616 -4.050 28.889 1.00 27.27 680 ALA B C 1
ATOM 5216 O O . ALA B 2 511 ? 38.626 -4.577 29.356 1.00 27.06 680 ALA B O 1
ATOM 5218 N N . VAL B 2 512 ? 36.694 -3.473 29.653 1.00 26.36 681 VAL B N 1
ATOM 5219 C CA . VAL B 2 512 ? 36.871 -3.396 31.100 1.00 26.75 681 VAL B CA 1
ATOM 5220 C C . VAL B 2 512 ? 36.979 -4.751 31.799 1.00 26.73 681 VAL B C 1
ATOM 5221 O O . VAL B 2 512 ? 36.175 -5.653 31.562 1.00 26.39 681 VAL B O 1
ATOM 5225 N N . GLN B 2 513 ? 37.990 -4.882 32.654 1.00 26.58 682 GLN B N 1
ATOM 5226 C CA . GLN B 2 513 ? 38.226 -6.107 33.411 1.00 27.92 682 GLN B CA 1
ATOM 5227 C C . GLN B 2 513 ? 38.089 -5.843 34.906 1.00 28.30 682 GLN B C 1
ATOM 5228 O O . GLN B 2 513 ? 38.004 -6.775 35.705 1.00 24.45 682 GLN B O 1
ATOM 5234 N N . GLU B 2 514 ? 38.078 -4.567 35.278 1.00 28.50 683 GLU B N 1
ATOM 5235 C CA . GLU B 2 514 ? 37.945 -4.175 36.677 1.00 29.59 683 GLU B CA 1
ATOM 5236 C C . GLU B 2 514 ? 37.368 -2.771 36.812 1.00 29.39 683 GLU B C 1
ATOM 5237 O O . GLU B 2 514 ? 37.806 -1.842 36.129 1.00 25.96 683 GLU B O 1
ATOM 5243 N N . ARG B 2 515 ? 36.377 -2.635 37.691 1.00 28.90 684 ARG B N 1
ATOM 5244 C CA . ARG B 2 515 ? 35.716 -1.356 37.951 1.00 30.38 684 ARG B CA 1
ATOM 5245 C C . ARG B 2 515 ? 35.993 -0.873 39.368 1.00 29.84 684 ARG B C 1
ATOM 5246 O O . ARG B 2 515 ? 35.709 -1.583 40.339 1.00 27.59 684 ARG B O 1
ATOM 5254 N N . THR B 2 516 ? 36.533 0.339 39.480 1.00 28.82 685 THR B N 1
ATOM 5255 C CA . THR B 2 516 ? 36.843 0.938 40.775 1.00 29.22 685 THR B CA 1
ATOM 5256 C C . THR B 2 516 ? 36.040 2.222 40.999 1.00 30.26 685 THR B C 1
ATOM 5257 O O . THR B 2 516 ? 36.422 3.287 40.516 1.00 30.90 685 THR B O 1
ATOM 5261 N N . PRO B 2 517 ? 34.913 2.141 41.723 1.00 30.99 686 PRO B N 1
ATOM 5262 C CA . PRO B 2 517 ? 34.152 3.373 41.943 1.00 29.61 686 PRO B CA 1
ATOM 5263 C C . PRO B 2 517 ? 34.911 4.184 42.986 1.00 30.20 686 PRO B C 1
ATOM 5264 O O . PRO B 2 517 ? 35.642 3.613 43.794 1.00 29.73 686 PRO B O 1
ATOM 5268 N N . PHE B 2 518 ? 34.772 5.505 42.960 1.00 29.93 687 PHE B N 1
ATOM 5269 C CA . PHE B 2 518 ? 35.468 6.336 43.935 1.00 32.45 687 PHE B CA 1
ATOM 5270 C C . PHE B 2 518 ? 34.743 7.649 44.183 1.00 35.12 687 PHE B C 1
ATOM 5271 O O . PHE B 2 518 ? 33.912 8.068 43.381 1.00 36.95 687 PHE B O 1
ATOM 5279 N N . ASN B 2 519 ? 35.050 8.282 45.311 1.00 40.47 688 ASN B N 1
ATOM 5280 C CA . ASN B 2 519 ? 34.439 9.556 45.679 1.00 43.98 688 ASN B CA 1
ATOM 5281 C C . ASN B 2 519 ? 35.474 10.510 46.258 1.00 44.79 688 ASN B C 1
ATOM 5282 O O . ASN B 2 519 ? 36.293 10.120 47.091 1.00 44.23 688 ASN B O 1
ATOM 5287 N N . PHE B 2 520 ? 35.430 11.761 45.814 1.00 44.56 689 PHE B N 1
ATOM 5288 C CA . PHE B 2 520 ? 36.360 12.767 46.302 1.00 45.90 689 PHE B CA 1
ATOM 5289 C C . PHE B 2 520 ? 35.610 13.866 47.050 1.00 46.14 689 PHE B C 1
ATOM 5290 O O . PHE B 2 520 ? 34.522 14.253 46.580 1.00 45.63 689 PHE B O 1
#

InterPro domains:
  IPR002692 Penicillin/GL-7-ACA/AHL/aculeacin-A acylase [PF01804] (48-708)
  IPR002692 Penicillin/GL-7-ACA/AHL/aculeacin-A acylase [PTHR34218] (196-709)
  IPR014395 Penicillin/GL-7-ACA/AHL acylase [PIRSF001227] (5-717)
  IPR023343 Penicillin amidase type, domain 1 [G3DSA:1.10.439.10] (30-198)
  IPR029055 Nucleophile aminohydrolases, N-terminal [G3DSA:3.60.20.10] (199-697)
  IPR029055 Nucleophile aminohydrolases, N-terminal [SSF56235] (44-716)
  IPR043146 Penicillin amidase type, N-terminal domain, B-knob [G3DSA:2.30.120.10] (274-339)
  IPR043147 Penicillin amidase type, A-knob [G3DSA:1.10.1400.10] (468-648)

Foldseek 3Di:
DDDDDDDQDPDWDWDADPVLDTDTDDNDLLSSLLQVLLSCCVVPVAVLLQLLCVLLLCNCVLPNDVSNVSSCVNVVVPLNVVLVVVLVVDDPVVNSNLQSSLNSNQVNCVVCVVSYDPSRPVSPSDGSSSVSSSVVCVCDVVVNDPVVVVD/DKKKWFFLQQAQNRFIDIKAWEKDFPPDQQAAKFWDWDDDPQFIWTAIDGPPQPFHQAIDALFGKYWYFQDFQKFKAFFDDDDCATAAPNDGDHWDKDKDWDWDADPVGDTDIGIDIWTADPQATWDADPVGTIIHMHGPQPVAPCSVLSVLSRPPDVVSNVVSLGHAAATWMWDGTRVRKIKIARDHWAFDADDDAQVQRVDHHHPNYCNGRTDHTDGRVQTDMDMCDPLRMAMDDNFHRAPRAPPGDDHCVSHGRNSHDPDAGFLLVLLSHCLSVHGNHDNVSCCSLQFFFLVLVQELVQQLVLQCPDPDVVSNVLSVLSVPFPRGFAQQRQQVLLVLLLLCVQANVLSPRQVQACAAADSVCRNRDDGYGNDNNVSSVSSVVSQVVSCQQAVHNGDGSQVQEWDDDHDIGGDGHDRSSSNGNQYFDWDRGDNNNHTYGRMTGRWIKWTNDVRIWMWIADQFNDDPPPDPGGHPTHVCVRVVNTDIDDNDPVVCVVPDPDDDDDDD

Solvent-accessible surface area: 24856 Å² total

Secondary structure (DSSP, 8-state):
-PPPPPP---S-EEEEETTS-EEEE-SSHHHHHHHHHHHHHHHHHHHHHHHHHHHTT-HHHHH-GGGHHHHHHHHHTTHHHHHHHHHHTS-HHHHHHHHHHHHHHHHHHHH-GGGS-GGGGGGPSP-HHHHHHHHHH--TTTTS-HHHHH-/-EEEEE-GGGBSSS--EEEEE-EEESS-GGG-EEEEEEE-SS-EEEEEEETT-SS-SEEE----EEEE-----EEEEE--EETTEEEETTEEEPPEEEEEEEEEE-TTS-EEEEEEEEEE-SSSBEEE-TTS-EEEEEETTTT----HHHH----SSHHHHHH------S-EEEEE-TTS-EEEEE-S--B--SS--HHHHHSEEESS-GGG----B--GGGS-EEES-TTSEEE-SSS-TT-SSSS-S--GGGS-TTSS--PPPPHHHHHHHH-----SB-TTT--GGG--B---TTTHHHHHHHHHTSS-HHHHHHHHHHHT--SB--TT-SSHHHHHHHHHHHS-TTS---TTEEE--BTTBTTT-SEEES-HHHHHHHHHHHHHHHHHHHSSTT--HHHHB--BTTB------B-GGGT-SSBEEE----TTS-B-EEEEE-S---B--SS-B-EE----S--STT-SSSSSSHHHHTTT-PEEP--SHHHHHHHEEEEEE---

Organism: Brevundimonas diminuta (NCBI:txid293)

CATH classification: 1.10.439.10

B-factor: mean 27.04, std 7.77, range [14.0, 78.5]

Sequence (659 aa):
QAPIAAYKPRSNEILWDGYGVPHIYGVDAPSAFYGYGWAQARSHGDNILRLYGEARGKGAEYWGPDYEQTTVWLLTNGVPERAQQWYAQQS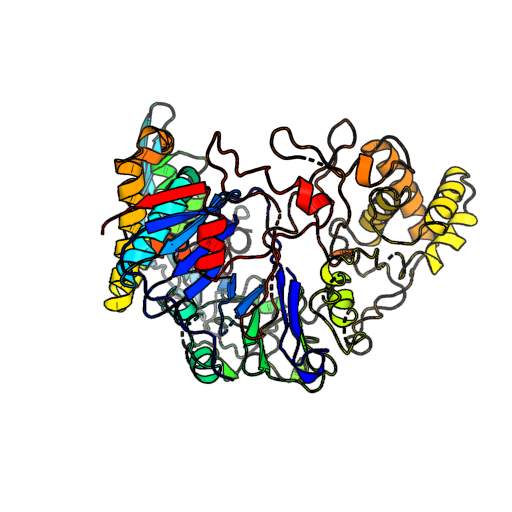PDFRANLDAFAAGINAYAQQNPDDISPEVRQVLPVSGADVVAHAHRLNFLYVASPGRTLGSNSWAVAPGKTANGNALLLQNPHLSWTTDYFTYYEAHLVTPDFEIYGATQIGLPVIRFAFNQRGITNTVNGVGATNYRLTLQDGGYLYDGQVRPFERRQASYRLRQADGSTVDKPLEIRSSVHGPVFERADGTAVAVRVAGLDRPGLEQYFDITAHSFDDYEAAARQVPTFNIVYADREGTINYSFNGVAPKRAEGDIAFWQGNVPGDSSRYLWTETHPLDDLPRVTNPPGGFVQNSNDPPWTPTWPVTYCPANHPSYLAPQTPHSLRAQQSVRLSENDDLTLERFALQFSHRAVADRTLPDLIPAALIDPDPEVQAAARLLAAWDRDFTSDSRAALLFEEWARLFAGQNFAGQAAFATPWSLDKPVSTPYGVRDPKAAVDQLRTAIANTKRKYGAIDRPFGDASRILNDVNVPGAAGYGNLGSFRVFTWSDPDENGIRTPVHGETWVAIEFSTPVRAYGLSYGNSRQPGTTHYSDQIERVSRADFRELLLRREQVEAAVQERTPFNF